Protein AF-0000000073374369 (afdb_homodimer)

Solvent-accessible surface area (backbone atoms only — not comparable to full-atom values): 27987 Å² total; per-residue (Å²): 135,87,81,79,78,80,78,76,78,78,76,80,77,76,75,77,72,78,76,70,74,81,65,69,87,68,68,75,88,63,70,84,73,70,82,71,67,78,74,71,69,66,73,79,69,70,61,66,69,61,66,62,65,68,71,75,72,40,75,71,86,63,42,25,29,36,47,78,76,43,34,35,36,34,53,37,86,88,56,31,36,41,36,29,78,56,47,47,58,54,28,52,74,70,69,41,69,63,71,48,60,39,68,49,66,89,47,65,68,62,19,36,52,49,32,66,65,48,50,69,55,23,31,32,34,35,60,66,79,48,34,70,68,21,50,49,95,91,36,71,51,60,72,85,76,49,84,58,71,39,75,43,69,36,47,60,25,54,40,94,88,55,35,34,36,40,32,73,66,92,41,80,54,54,49,44,30,46,62,34,34,74,43,48,63,54,24,32,54,47,39,52,74,72,65,29,45,76,25,76,43,68,90,74,24,82,90,43,58,67,74,82,45,57,70,71,56,50,39,53,46,52,50,48,52,50,51,49,54,53,50,54,70,70,92,135,85,82,69,81,89,76,84,75,79,76,78,82,73,76,76,76,79,71,65,78,75,60,66,83,69,64,78,78,66,70,79,78,72,78,73,69,75,77,70,70,70,71,79,70,71,61,65,66,62,66,64,65,70,73,75,73,39,74,74,87,63,43,25,30,37,48,78,75,44,32,34,36,34,53,37,87,90,56,31,38,40,37,28,79,56,47,47,57,54,29,53,74,70,68,42,67,64,71,47,60,39,68,49,65,89,47,66,67,60,20,36,53,48,32,67,66,49,50,68,55,23,30,33,34,35,60,65,78,50,34,71,68,22,50,48,96,90,36,69,50,60,73,85,78,48,84,57,71,38,74,43,70,38,48,60,25,55,40,94,88,56,37,34,37,42,32,72,65,93,40,79,51,53,51,45,30,46,62,33,33,74,44,50,62,53,25,31,53,48,38,52,73,72,65,29,45,77,23,75,43,68,90,73,23,83,90,44,57,68,75,81,47,54,69,72,56,49,37,53,47,52,52,48,54,49,50,51,52,52,48,54,69,70,94

Nearest PDB structures (foldseek):
  7x8c-assembly1_C  TM=4.478E-01  e=4.144E+00  Methanolobus vulcani
  1qql-assembly1_A  TM=2.139E-01  e=1.314E+00  Rattus norvegicus
  8wld-assembly1_D  TM=2.236E-01  e=4.967E+00  Paenibacillus sp. 453mf
  8wof-assembly1_B  TM=2.236E-01  e=6.326E+00  Paenibacillus sp. 453mf
  8wld-assembly1_O  TM=2.184E-01  e=6.326E+00  Paenibacillus sp. 453mf

Structure (mmCIF, N/CA/C/O backbone):
data_AF-0000000073374369-model_v1
#
loop_
_entity.id
_entity.type
_entity.pdbx_description
1 polymer 'Uncharacterized protein'
#
loop_
_atom_site.group_PDB
_atom_site.id
_atom_site.type_symbol
_atom_site.label_atom_id
_atom_site.label_alt_id
_atom_site.label_comp_id
_atom_site.label_asym_id
_atom_site.label_entity_id
_atom_site.label_seq_id
_atom_site.pdbx_PDB_ins_code
_atom_site.Cartn_x
_atom_site.Cartn_y
_atom_site.Cartn_z
_atom_site.occupancy
_atom_site.B_iso_or_equiv
_atom_site.auth_seq_id
_atom_site.auth_comp_id
_atom_site.auth_asym_id
_atom_site.auth_atom_id
_atom_site.pdbx_PDB_model_num
ATOM 1 N N . MET A 1 1 ? -23.516 -14.25 118.375 1 31.17 1 MET A N 1
ATOM 2 C CA . MET A 1 1 ? -22.828 -14.359 117.125 1 31.17 1 MET A CA 1
ATOM 3 C C . MET A 1 1 ? -23.531 -13.508 116.062 1 31.17 1 MET A C 1
ATOM 5 O O . MET A 1 1 ? -24.766 -13.492 115.938 1 31.17 1 MET A O 1
ATOM 9 N N . PRO A 1 2 ? -22.969 -12.32 115.562 1 34.31 2 PRO A N 1
ATOM 10 C CA . PRO A 1 2 ? -23.453 -11.086 114.938 1 34.31 2 PRO A CA 1
ATOM 11 C C . PRO A 1 2 ? -24.156 -11.32 113.625 1 34.31 2 PRO A C 1
ATOM 13 O O . PRO A 1 2 ? -23.875 -12.305 112.938 1 34.31 2 PRO A O 1
ATOM 16 N N . TRP A 1 3 ? -25.469 -10.945 113.438 1 31.05 3 TRP A N 1
ATOM 17 C CA . TRP A 1 3 ? -26.609 -10.93 112.562 1 31.05 3 TRP A CA 1
ATOM 18 C C . TRP A 1 3 ? -26.234 -10.25 111.25 1 31.05 3 TRP A C 1
ATOM 20 O O . TRP A 1 3 ? -25.859 -9.07 111.188 1 31.05 3 TRP A O 1
ATOM 30 N N . ILE A 1 4 ? -25.516 -10.883 110.312 1 33.31 4 ILE A N 1
ATOM 31 C CA . ILE A 1 4 ? -24.844 -10.508 109.062 1 33.31 4 ILE A CA 1
ATOM 32 C C . ILE A 1 4 ? -25.875 -9.977 108.062 1 33.31 4 ILE A C 1
ATOM 34 O O . ILE A 1 4 ? -26.781 -10.703 107.688 1 33.31 4 ILE A O 1
ATOM 38 N N . SER A 1 5 ? -26.375 -8.75 108.375 1 27.94 5 SER A N 1
ATOM 39 C CA . SER A 1 5 ? -27.422 -8.016 107.688 1 27.94 5 SER A CA 1
ATOM 40 C C . SER A 1 5 ? -27.172 -7.988 106.188 1 27.94 5 SER A C 1
ATOM 42 O O . SER A 1 5 ? -26.047 -7.742 105.75 1 27.94 5 SER A O 1
ATOM 44 N N . LEU A 1 6 ? -28.031 -8.703 105.375 1 28.11 6 LEU A N 1
ATOM 45 C CA . LEU A 1 6 ? -28.281 -9.172 104 1 28.11 6 LEU A CA 1
ATOM 46 C C . LEU A 1 6 ? -28.438 -8 103.062 1 28.11 6 LEU A C 1
ATOM 48 O O . LEU A 1 6 ? -29.391 -7.23 103.125 1 28.11 6 LEU A O 1
ATOM 52 N N . VAL A 1 7 ? -27.344 -7.207 102.75 1 29.45 7 VAL A N 1
ATOM 53 C CA . VAL A 1 7 ? -27.266 -5.953 102 1 29.45 7 VAL A CA 1
ATOM 54 C C . VAL A 1 7 ? -27.734 -6.18 100.562 1 29.45 7 VAL A C 1
ATOM 56 O O . VAL A 1 7 ? -27.031 -6.82 99.75 1 29.45 7 VAL A O 1
ATOM 59 N N . HIS A 1 8 ? -29 -6.715 100.312 1 29.59 8 HIS A N 1
ATOM 60 C CA . HIS A 1 8 ? -29.484 -7.199 99.062 1 29.59 8 HIS A CA 1
ATOM 61 C C . HIS A 1 8 ? -29.484 -6.086 98 1 29.59 8 HIS A C 1
ATOM 63 O O . HIS A 1 8 ? -30.188 -5.082 98.188 1 29.59 8 HIS A O 1
ATOM 69 N N . THR A 1 9 ? -28.297 -5.73 97.438 1 27.09 9 THR A N 1
ATOM 70 C CA . THR A 1 9 ? -27.984 -4.652 96.5 1 27.09 9 THR A CA 1
ATOM 71 C C . THR A 1 9 ? -28.875 -4.727 95.25 1 27.09 9 THR A C 1
ATOM 73 O O . THR A 1 9 ? -28.953 -5.773 94.625 1 27.09 9 THR A O 1
ATOM 76 N N . PHE A 1 10 ? -30.016 -4.023 95.125 1 29.31 10 PHE A N 1
ATOM 77 C CA . PHE A 1 10 ? -31.156 -3.82 94.25 1 29.31 10 PHE A CA 1
ATOM 78 C C . PHE A 1 10 ? -30.703 -3.332 92.875 1 29.31 10 PHE A C 1
ATOM 80 O O . PHE A 1 10 ? -30.422 -2.145 92.688 1 29.31 10 PHE A O 1
ATOM 87 N N . THR A 1 11 ? -29.656 -4.02 92.188 1 26.36 11 THR A N 1
ATOM 88 C CA . THR A 1 11 ? -29.062 -3.459 91 1 26.36 11 THR A CA 1
ATOM 89 C C . THR A 1 11 ? -30.109 -3.277 89.938 1 26.36 11 THR A C 1
ATOM 91 O O . THR A 1 11 ? -30.844 -4.215 89.562 1 26.36 11 THR A O 1
ATOM 94 N N . LYS A 1 12 ? -30.594 -2.033 89.688 1 26.73 12 LYS A N 1
ATOM 95 C CA . LYS A 1 12 ? -31.594 -1.376 88.812 1 26.73 12 LYS A CA 1
ATOM 96 C C . LYS A 1 12 ? -31.391 -1.744 87.375 1 26.73 12 LYS A C 1
ATOM 98 O O . LYS A 1 12 ? -30.328 -1.501 86.812 1 26.73 12 LYS A O 1
ATOM 103 N N . THR A 1 13 ? -31.953 -2.904 86.75 1 25.53 13 THR A N 1
ATOM 104 C CA . THR A 1 13 ? -31.953 -3.633 85.5 1 25.53 13 THR A CA 1
ATOM 105 C C . THR A 1 13 ? -32.5 -2.758 84.375 1 25.53 13 THR A C 1
ATOM 107 O O . THR A 1 13 ? -32.719 -3.238 83.25 1 25.53 13 THR A O 1
ATOM 110 N N . ILE A 1 14 ? -32.406 -1.354 84.375 1 29.12 14 ILE A N 1
ATOM 111 C CA . ILE A 1 14 ? -33.344 -0.614 83.562 1 29.12 14 ILE A CA 1
ATOM 112 C C . ILE A 1 14 ? -33.062 -0.844 82.125 1 29.12 14 ILE A C 1
ATOM 114 O O . ILE A 1 14 ? -33.812 -0.416 81.25 1 29.12 14 ILE A O 1
ATOM 118 N N . PHE A 1 15 ? -32 -1.646 81.688 1 27.19 15 PHE A N 1
ATOM 119 C CA . PHE A 1 15 ? -31.391 -1.129 80.438 1 27.19 15 PHE A CA 1
ATOM 120 C C . PHE A 1 15 ? -32.344 -1.266 79.25 1 27.19 15 PHE A C 1
ATOM 122 O O . PHE A 1 15 ? -32.188 -0.561 78.25 1 27.19 15 PHE A O 1
ATOM 129 N N . VAL A 1 16 ? -33.188 -2.357 79.062 1 27.95 16 VAL A N 1
ATOM 130 C CA . VAL A 1 16 ? -33.156 -3.062 77.812 1 27.95 16 VAL A CA 1
ATOM 131 C C . VAL A 1 16 ? -34.062 -2.359 76.812 1 27.95 16 VAL A C 1
ATOM 133 O O . VAL A 1 16 ? -34.125 -2.734 75.625 1 27.95 16 VAL A O 1
ATOM 136 N N . THR A 1 17 ? -34.906 -1.336 77.125 1 25.47 17 THR A N 1
ATOM 137 C CA . THR A 1 17 ? -36.25 -1.296 76.5 1 25.47 17 THR A CA 1
ATOM 138 C C . THR A 1 17 ? -36.125 -0.894 75.062 1 25.47 17 THR A C 1
ATOM 140 O O . THR A 1 17 ? -37.094 -1.016 74.312 1 25.47 17 THR A O 1
ATOM 143 N N . SER A 1 18 ? -35.031 -0.215 74.625 1 27.17 18 SER A N 1
ATOM 144 C CA . SER A 1 18 ? -35.375 0.831 73.688 1 27.17 18 SER A CA 1
ATOM 145 C C . SER A 1 18 ? -35.719 0.24 72.312 1 27.17 18 SER A C 1
ATOM 147 O O . SER A 1 18 ? -35.875 0.972 71.312 1 27.17 18 SER A O 1
ATOM 149 N N . SER A 1 19 ? -35.5 -1.051 71.938 1 28.34 19 SER A N 1
ATOM 150 C CA . SER A 1 19 ? -35.25 -1.366 70.562 1 28.34 19 SER A CA 1
ATOM 151 C C . SER A 1 19 ? -36.5 -1.335 69.688 1 28.34 19 SER A C 1
ATOM 153 O O . SER A 1 19 ? -36.469 -1.666 68.5 1 28.34 19 SER A O 1
ATOM 155 N N . ILE A 1 20 ? -37.75 -1.362 70.25 1 30.56 20 ILE A N 1
ATOM 156 C CA . ILE A 1 20 ? -38.875 -2.014 69.562 1 30.56 20 ILE A CA 1
ATOM 157 C C . ILE A 1 20 ? -39.375 -1.139 68.438 1 30.56 20 ILE A C 1
ATOM 159 O O . ILE A 1 20 ? -40.156 -1.596 67.562 1 30.56 20 ILE A O 1
ATOM 163 N N . SER A 1 21 ? -39.188 0.151 68.5 1 25.58 21 SER A N 1
ATOM 164 C CA . SER A 1 21 ? -40.188 1.013 67.875 1 25.58 21 SER A CA 1
ATOM 165 C C . SER A 1 21 ? -40.188 0.893 66.375 1 25.58 21 SER A C 1
ATOM 167 O O . SER A 1 21 ? -40.906 1.625 65.688 1 25.58 21 SER A O 1
ATOM 169 N N . LEU A 1 22 ? -39.188 0.397 65.688 1 28.02 22 LEU A N 1
ATOM 170 C CA . LEU A 1 22 ? -39.031 0.746 64.312 1 28.02 22 LEU A CA 1
ATOM 171 C C . LEU A 1 22 ? -40.094 0.061 63.438 1 28.02 22 LEU A C 1
ATOM 173 O O . LEU A 1 22 ? -40.156 0.284 62.25 1 28.02 22 LEU A O 1
ATOM 177 N N . LEU A 1 23 ? -41 -0.787 64 1 25.88 23 LEU A N 1
ATOM 178 C CA . LEU A 1 23 ? -41.781 -1.731 63.25 1 25.88 23 LEU A CA 1
ATOM 179 C C . LEU A 1 23 ? -42.875 -1.011 62.469 1 25.88 23 LEU A C 1
ATOM 181 O O . LEU A 1 23 ? -43.25 -1.435 61.375 1 25.88 23 LEU A O 1
ATOM 185 N N . ALA A 1 24 ? -43.562 -0.052 63.094 1 25.53 24 ALA A N 1
ATOM 186 C CA . ALA A 1 24 ? -44.938 0.181 62.781 1 25.53 24 ALA A CA 1
ATOM 187 C C . ALA A 1 24 ? -45.094 0.733 61.344 1 25.53 24 ALA A C 1
ATOM 189 O O . ALA A 1 24 ? -46.125 0.587 60.719 1 25.53 24 ALA A O 1
ATOM 190 N N . LEU A 1 25 ? -44.281 1.627 60.938 1 26.88 25 LEU A N 1
ATOM 191 C CA . LEU A 1 25 ? -44.688 2.48 59.844 1 26.88 25 LEU A CA 1
ATOM 192 C C . LEU A 1 25 ? -44.906 1.667 58.562 1 26.88 25 LEU A C 1
ATOM 194 O O . LEU A 1 25 ? -44.906 2.221 57.469 1 26.88 25 LEU A O 1
ATOM 198 N N . ILE A 1 26 ? -45 0.366 58.594 1 29.7 26 ILE A N 1
ATOM 199 C CA . ILE A 1 26 ? -45.094 -0.564 57.469 1 29.7 26 ILE A CA 1
ATOM 200 C C . ILE A 1 26 ? -46.438 -0.397 56.781 1 29.7 26 ILE A C 1
ATOM 202 O O . ILE A 1 26 ? -46.5 -0.444 55.531 1 29.7 26 ILE A O 1
ATOM 206 N N . LEU A 1 27 ? -47.562 -0.25 57.438 1 28.44 27 LEU A N 1
ATOM 207 C CA . LEU A 1 27 ? -48.812 -0.859 56.969 1 28.44 27 LEU A CA 1
ATOM 208 C C . LEU A 1 27 ? -49.469 -0.012 55.875 1 28.44 27 LEU A C 1
ATOM 210 O O . LEU A 1 27 ? -50.219 -0.528 55.062 1 28.44 27 LEU A O 1
ATOM 214 N N . TYR A 1 28 ? -49.562 1.28 56.062 1 26.98 28 TYR A N 1
ATOM 215 C CA . TYR A 1 28 ? -50.75 1.936 55.531 1 26.98 28 TYR A CA 1
ATOM 216 C C . TYR A 1 28 ? -50.75 1.883 54 1 26.98 28 TYR A C 1
ATOM 218 O O . TYR A 1 28 ? -51.781 2.145 53.375 1 26.98 28 TYR A O 1
ATOM 226 N N . GLN A 1 29 ? -49.719 2.08 53.281 1 27.67 29 GLN A N 1
ATOM 227 C CA . GLN A 1 29 ? -49.844 2.621 51.938 1 27.67 29 GLN A CA 1
ATOM 228 C C . GLN A 1 29 ? -50.5 1.605 50.969 1 27.67 29 GLN A C 1
ATOM 230 O O . GLN A 1 29 ? -49.906 1.241 49.969 1 27.67 29 GLN A O 1
ATOM 235 N N . THR A 1 30 ? -51.375 0.688 51.406 1 27.66 30 THR A N 1
ATOM 236 C CA . THR A 1 30 ? -51.781 -0.48 50.625 1 27.66 30 THR A CA 1
ATOM 237 C C . THR A 1 30 ? -52.781 -0.083 49.531 1 27.66 30 THR A C 1
ATOM 239 O O . THR A 1 30 ? -52.875 -0.753 48.5 1 27.66 30 THR A O 1
ATOM 242 N N . LEU A 1 31 ? -53.75 0.803 49.781 1 25.77 31 LEU A N 1
ATOM 243 C CA . LEU A 1 31 ? -55.062 0.474 49.188 1 25.77 31 LEU A CA 1
ATOM 244 C C . LEU A 1 31 ? -55.031 0.747 47.688 1 25.77 31 LEU A C 1
ATOM 246 O O . LEU A 1 31 ? -55.875 0.234 46.938 1 25.77 31 LEU A O 1
ATOM 250 N N . TYR A 1 32 ? -54.562 1.898 47.312 1 28.84 32 TYR A N 1
ATOM 251 C CA . TYR A 1 32 ? -55.188 2.375 46.062 1 28.84 32 TYR A CA 1
ATOM 252 C C . TYR A 1 32 ? -54.875 1.43 44.906 1 28.84 32 TYR A C 1
ATOM 254 O O . TYR A 1 32 ? -53.719 1.069 44.688 1 28.84 32 TYR A O 1
ATOM 262 N N . GLY A 1 33 ? -55.906 0.697 44.344 1 25.86 33 GLY A N 1
ATOM 263 C CA . GLY A 1 33 ? -56.094 -0.495 43.531 1 25.86 33 GLY A CA 1
ATOM 264 C C . GLY A 1 33 ? -55.5 -0.348 42.125 1 25.86 33 GLY A C 1
ATOM 265 O O . GLY A 1 33 ? -56.062 -0.892 41.156 1 25.86 33 GLY A O 1
ATOM 266 N N . HIS A 1 34 ? -54.562 0.511 41.906 1 29.08 34 HIS A N 1
ATOM 267 C CA . HIS A 1 34 ? -54.375 0.814 40.469 1 29.08 34 HIS A CA 1
ATOM 268 C C . HIS A 1 34 ? -54.219 -0.461 39.656 1 29.08 34 HIS A C 1
ATOM 270 O O . HIS A 1 34 ? -53.656 -1.443 40.125 1 29.08 34 HIS A O 1
ATOM 276 N N . HIS A 1 35 ? -55.188 -0.622 38.688 1 30.08 35 HIS A N 1
ATOM 277 C CA . HIS A 1 35 ? -55.312 -1.738 37.75 1 30.08 35 HIS A CA 1
ATOM 278 C C . HIS A 1 35 ? -53.938 -2.137 37.188 1 30.08 35 HIS A C 1
ATOM 280 O O . HIS A 1 35 ? -53.219 -1.303 36.625 1 30.08 35 HIS A O 1
ATOM 286 N N . ILE A 1 36 ? -53.219 -2.996 37.906 1 27.41 36 ILE A N 1
ATOM 287 C CA . ILE A 1 36 ? -51.906 -3.582 37.594 1 27.41 36 ILE A CA 1
ATOM 288 C C . ILE A 1 36 ? -52 -4.281 36.25 1 27.41 36 ILE A C 1
ATOM 290 O O . ILE A 1 36 ? -52.781 -5.227 36.062 1 27.41 36 ILE A O 1
ATOM 294 N N . TYR A 1 37 ? -52.062 -3.406 35.156 1 28.72 37 TYR A N 1
ATOM 295 C CA . TYR A 1 37 ? -52.125 -4.102 33.875 1 28.72 37 TYR A CA 1
ATOM 296 C C . TYR A 1 37 ? -51.25 -5.348 33.906 1 28.72 37 TYR A C 1
ATOM 298 O O . TYR A 1 37 ? -50.25 -5.406 34.625 1 28.72 37 TYR A O 1
ATOM 306 N N . PRO A 1 38 ? -51.844 -6.477 33.531 1 28.58 38 PRO A N 1
ATOM 307 C CA . PRO A 1 38 ? -51.156 -7.75 33.656 1 28.58 38 PRO A CA 1
ATOM 308 C C . PRO A 1 38 ? -49.719 -7.684 33.094 1 28.58 38 PRO A C 1
ATOM 310 O O . PRO A 1 38 ? -49.469 -6.945 32.125 1 28.58 38 PRO A O 1
ATOM 313 N N . THR A 1 39 ? -48.75 -7.723 34.031 1 28.22 39 THR A N 1
ATOM 314 C CA . THR A 1 39 ? -47.344 -7.867 33.656 1 28.22 39 THR A CA 1
ATOM 315 C C . THR A 1 39 ? -47.156 -8.984 32.625 1 28.22 39 THR A C 1
ATOM 317 O O . THR A 1 39 ? -47.438 -10.148 32.906 1 28.22 39 THR A O 1
ATOM 320 N N . LYS A 1 40 ? -47.5 -8.664 31.359 1 30.56 40 LYS A N 1
ATOM 321 C CA . LYS A 1 40 ? -47.219 -9.719 30.391 1 30.56 40 LYS A CA 1
ATOM 322 C C . LYS A 1 40 ? -45.906 -10.414 30.719 1 30.56 40 LYS A C 1
ATOM 324 O O . LYS A 1 40 ? -44.906 -9.75 31.047 1 30.56 40 LYS A O 1
ATOM 329 N N . HIS A 1 41 ? -45.969 -11.586 31.344 1 29.31 41 HIS A N 1
ATOM 330 C CA . HIS A 1 41 ? -44.812 -12.43 31.625 1 29.31 41 HIS A CA 1
ATOM 331 C C . HIS A 1 41 ? -43.844 -12.43 30.438 1 29.31 41 HIS A C 1
ATOM 333 O O . HIS A 1 41 ? -44.25 -12.656 29.297 1 29.31 41 HIS A O 1
ATOM 339 N N . PRO A 1 42 ? -42.906 -11.5 30.453 1 30.33 42 PRO A N 1
ATOM 340 C CA . PRO A 1 42 ? -42.094 -11.625 29.25 1 30.33 42 PRO A CA 1
ATOM 341 C C . PRO A 1 42 ? -41.719 -13.078 28.938 1 30.33 42 PRO A C 1
ATOM 343 O O . PRO A 1 42 ? -41.656 -13.914 29.844 1 30.33 42 PRO A O 1
ATOM 346 N N . PRO A 1 43 ? -42.188 -13.609 27.75 1 31.52 43 PRO A N 1
ATOM 347 C CA . PRO A 1 43 ? -41.719 -14.977 27.484 1 31.52 43 PRO A CA 1
ATOM 348 C C . PRO A 1 43 ? -40.312 -15.234 28 1 31.52 43 PRO A C 1
ATOM 350 O O . PRO A 1 43 ? -39.531 -14.289 28.172 1 31.52 43 PRO A O 1
ATOM 353 N N . SER A 1 44 ? -40.219 -16.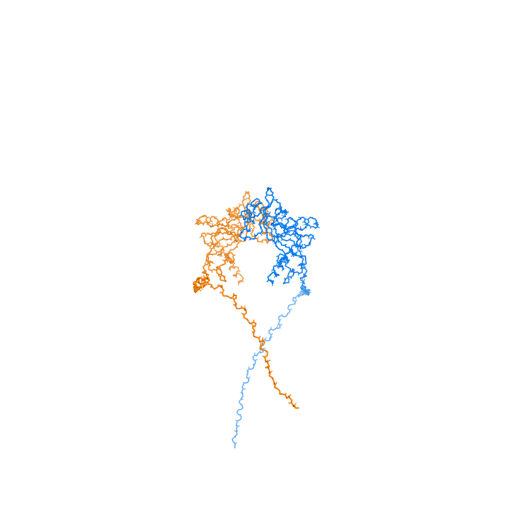172 28.953 1 30.31 44 SER A N 1
ATOM 354 C CA . SER A 1 44 ? -38.938 -16.766 29.25 1 30.31 44 SER A CA 1
ATOM 355 C C . SER A 1 44 ? -38.062 -16.844 28 1 30.31 44 SER A C 1
ATOM 357 O O . SER A 1 44 ? -38.344 -17.625 27.094 1 30.31 44 SER A O 1
ATOM 359 N N . PHE A 1 45 ? -37.719 -15.695 27.484 1 29 45 PHE A N 1
ATOM 360 C CA . PHE A 1 45 ? -36.688 -15.844 26.453 1 29 45 PHE A CA 1
ATOM 361 C C . PHE A 1 45 ? -35.562 -16.75 26.938 1 29 45 PHE A C 1
ATOM 363 O O . PHE A 1 45 ? -34.781 -16.375 27.781 1 29 45 PHE A O 1
ATOM 370 N N . ASN A 1 46 ? -35.938 -17.984 27.359 1 30.25 46 ASN A N 1
ATOM 371 C CA . ASN A 1 46 ? -34.844 -18.922 27.188 1 30.25 46 ASN A CA 1
ATOM 372 C C . ASN A 1 46 ? -34.031 -18.609 25.922 1 30.25 46 ASN A C 1
ATOM 374 O O . ASN A 1 46 ? -34.344 -19.109 24.844 1 30.25 46 ASN A O 1
ATOM 378 N N . GLU A 1 47 ? -33.875 -17.359 25.719 1 31.53 47 GLU A N 1
ATOM 379 C CA . GLU A 1 47 ? -32.781 -17.281 24.734 1 31.53 47 GLU A CA 1
ATOM 380 C C . GLU A 1 47 ? -31.625 -18.188 25.125 1 31.53 47 GLU A C 1
ATOM 382 O O . GLU A 1 47 ? -30.859 -17.891 26.047 1 31.53 47 GLU A O 1
ATOM 387 N N . VAL A 1 48 ? -31.844 -19.547 25.125 1 32.75 48 VAL A N 1
ATOM 388 C CA . VAL A 1 48 ? -30.625 -20.312 24.875 1 32.75 48 VAL A CA 1
ATOM 389 C C . VAL A 1 48 ? -29.625 -19.453 24.094 1 32.75 48 VAL A C 1
ATOM 391 O O . VAL A 1 48 ? -29.906 -19.078 22.953 1 32.75 48 VAL A O 1
ATOM 394 N N . THR A 1 49 ? -29.078 -18.5 24.719 1 33.88 49 THR A N 1
ATOM 395 C CA . THR A 1 49 ? -27.797 -18.156 24.094 1 33.88 49 THR A CA 1
ATOM 396 C C . THR A 1 49 ? -27.188 -19.375 23.406 1 33.88 49 THR A C 1
ATOM 398 O O . THR A 1 49 ? -26.672 -20.281 24.062 1 33.88 49 THR A O 1
ATOM 401 N N . SER A 1 50 ? -27.938 -19.984 22.562 1 32.38 50 SER A N 1
ATOM 402 C CA . SER A 1 50 ? -27.094 -20.812 21.703 1 32.38 50 SER A CA 1
ATOM 403 C C . SER A 1 50 ? -25.688 -20.234 21.578 1 32.38 50 SER A C 1
ATOM 405 O O . SER A 1 50 ? -25.516 -19.125 21.062 1 32.38 50 SER A O 1
ATOM 407 N N . ILE A 1 51 ? -24.938 -20.25 22.641 1 37.56 51 ILE A N 1
ATOM 408 C CA . ILE A 1 51 ? -23.531 -20.188 22.266 1 37.56 51 ILE A CA 1
ATOM 409 C C . ILE A 1 51 ? -23.375 -20.688 20.828 1 37.56 51 ILE A C 1
ATOM 411 O O . ILE A 1 51 ? -23.516 -21.875 20.562 1 37.56 51 ILE A O 1
ATOM 415 N N . GLY A 1 52 ? -24.109 -20.094 19.969 1 36.47 52 GLY A N 1
ATOM 416 C CA . GLY A 1 52 ? -23.719 -20.516 18.641 1 36.47 52 GLY A CA 1
ATOM 417 C C . GLY A 1 52 ? -22.344 -21.172 18.609 1 36.47 52 GLY A C 1
ATOM 418 O O . GLY A 1 52 ? -21.359 -20.578 19.047 1 36.47 52 GLY A O 1
ATOM 419 N N . ILE A 1 53 ? -22.219 -22.328 19.031 1 38.47 53 ILE A N 1
ATOM 420 C CA . ILE A 1 53 ? -21.031 -23.047 18.594 1 38.47 53 ILE A CA 1
ATOM 421 C C . ILE A 1 53 ? -20.453 -22.375 17.344 1 38.47 53 ILE A C 1
ATOM 423 O O . ILE A 1 53 ? -21.109 -22.375 16.297 1 38.47 53 ILE A O 1
ATOM 427 N N . ALA A 1 54 ? -19.938 -21.203 17.422 1 46.09 54 ALA A N 1
ATOM 428 C CA . ALA A 1 54 ? -19.156 -20.781 16.266 1 46.09 54 ALA A CA 1
ATOM 429 C C . ALA A 1 54 ? -18.781 -21.953 15.375 1 46.09 54 ALA A C 1
ATOM 431 O O . ALA A 1 54 ? -18.156 -22.922 15.836 1 46.09 54 ALA A O 1
ATOM 432 N N . ASP A 1 55 ? -19.781 -22.609 14.773 1 51.09 55 ASP A N 1
ATOM 433 C CA . ASP A 1 55 ? -19.484 -23.656 13.805 1 51.09 55 ASP A CA 1
ATOM 434 C C . ASP A 1 55 ? -18.047 -23.547 13.312 1 51.09 55 ASP A C 1
ATOM 436 O O . ASP A 1 55 ? -17.609 -22.484 12.867 1 51.09 55 ASP A O 1
ATOM 440 N N . HIS A 1 56 ? -17.062 -24.203 13.969 1 62.44 56 HIS A N 1
ATOM 441 C CA . HIS A 1 56 ? -15.648 -24.453 13.727 1 62.44 56 HIS A CA 1
ATOM 442 C C . HIS A 1 56 ? -15.367 -24.625 12.242 1 62.44 56 HIS A C 1
ATOM 444 O O . HIS A 1 56 ? -14.234 -24.906 11.844 1 62.44 56 HIS A O 1
ATOM 450 N N . ASN A 1 57 ? -16.406 -24.562 11.445 1 74.56 57 ASN A N 1
ATOM 451 C CA . ASN A 1 57 ? -16.094 -24.859 10.055 1 74.56 57 ASN A CA 1
ATOM 452 C C . ASN A 1 57 ? -15.672 -23.609 9.289 1 74.56 57 ASN A C 1
ATOM 454 O O . ASN A 1 57 ? -16.516 -22.922 8.719 1 74.56 57 ASN A O 1
ATOM 458 N N . CYS A 1 58 ? -14.477 -23.328 9.375 1 85.31 58 CYS A N 1
ATOM 459 C CA . CYS A 1 58 ? -13.93 -22.219 8.609 1 85.31 58 CYS A CA 1
ATOM 460 C C . CYS A 1 58 ? -13.852 -22.578 7.125 1 85.31 58 CYS A C 1
ATOM 462 O O . CYS A 1 58 ? -13.602 -23.719 6.766 1 85.31 58 CYS A O 1
ATOM 464 N N . SER A 1 59 ? -14.305 -21.656 6.383 1 87.44 59 SER A N 1
ATOM 465 C CA . SER A 1 59 ? -14.266 -21.891 4.941 1 87.44 59 SER A CA 1
ATOM 466 C C . SER A 1 59 ? -13.047 -21.203 4.312 1 87.44 59 SER A C 1
ATOM 468 O O . SER A 1 59 ? -12.656 -20.109 4.73 1 87.44 59 SER A O 1
ATOM 470 N N . LEU A 1 60 ? -12.484 -21.906 3.336 1 92.25 60 LEU A N 1
ATOM 471 C CA . LEU A 1 60 ? -11.414 -21.297 2.545 1 92.25 60 LEU A CA 1
ATOM 472 C C . LEU A 1 60 ? -11.961 -20.203 1.634 1 92.25 60 LEU A C 1
ATOM 474 O O . LEU A 1 60 ? -13.125 -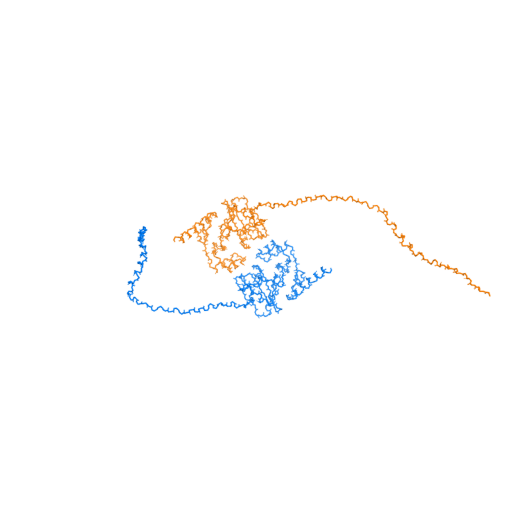20.266 1.219 1 92.25 60 LEU A O 1
ATOM 478 N N . PRO A 1 61 ? -11.156 -19.266 1.349 1 94.12 61 PRO A N 1
ATOM 479 C CA . PRO A 1 61 ? -11.625 -18.203 0.451 1 94.12 61 PRO A CA 1
ATOM 480 C C . PRO A 1 61 ? -11.844 -18.703 -0.978 1 94.12 61 PRO A C 1
ATOM 482 O O . PRO A 1 61 ? -11.211 -19.672 -1.404 1 94.12 61 PRO A O 1
ATOM 485 N N . THR A 1 62 ? -12.703 -18.016 -1.704 1 95.44 62 THR A N 1
ATOM 486 C CA . THR A 1 62 ? -12.984 -18.344 -3.098 1 95.44 62 THR A CA 1
ATOM 487 C C . THR A 1 62 ? -12.898 -17.094 -3.971 1 95.44 62 THR A C 1
ATOM 489 O O . THR A 1 62 ? -13.227 -17.125 -5.156 1 95.44 62 THR A O 1
ATOM 492 N N . ALA A 1 63 ? -12.484 -16 -3.393 1 97.56 63 ALA A N 1
ATOM 493 C CA . ALA A 1 63 ? -12.414 -14.742 -4.125 1 97.56 63 ALA A CA 1
ATOM 494 C C . ALA A 1 63 ? -11.164 -14.68 -5 1 97.56 63 ALA A C 1
ATOM 496 O O . ALA A 1 63 ? -10.094 -15.117 -4.586 1 97.56 63 ALA A O 1
ATOM 497 N N . ARG A 1 64 ? -11.398 -14.172 -6.215 1 98.62 64 ARG A N 1
ATOM 498 C CA . ARG A 1 64 ? -10.25 -13.82 -7.035 1 98.62 64 ARG A CA 1
ATOM 499 C C . ARG A 1 64 ? -9.492 -12.633 -6.441 1 98.62 64 ARG A C 1
ATOM 501 O O . ARG A 1 64 ? -8.258 -12.641 -6.398 1 98.62 64 ARG A O 1
ATOM 508 N N . TYR A 1 65 ? -10.242 -11.688 -6.055 1 98.31 65 TYR A N 1
ATOM 509 C CA . TYR A 1 65 ? -9.688 -10.516 -5.375 1 98.31 65 TYR A CA 1
ATOM 510 C C . TYR A 1 65 ? -10.555 -10.125 -4.184 1 98.31 65 TYR A C 1
ATOM 512 O O . TYR A 1 65 ? -11.781 -10.031 -4.305 1 98.31 65 TYR A O 1
ATOM 520 N N . ASP A 1 66 ? -9.867 -10 -3.076 1 96.69 66 ASP A N 1
ATOM 521 C CA . ASP A 1 66 ? -10.523 -9.523 -1.862 1 96.69 66 ASP A CA 1
ATOM 522 C C . ASP A 1 66 ? -9.984 -8.148 -1.453 1 96.69 66 ASP A C 1
ATOM 524 O O . ASP A 1 66 ? -8.875 -8.047 -0.915 1 96.69 66 ASP A O 1
ATOM 528 N N . ILE A 1 67 ? -10.797 -7.133 -1.625 1 94.5 67 ILE A N 1
ATOM 529 C CA . ILE A 1 67 ? -10.344 -5.758 -1.431 1 94.5 67 ILE A CA 1
ATOM 530 C C . ILE A 1 67 ? -10.094 -5.504 0.053 1 94.5 67 ILE A C 1
ATOM 532 O O . ILE A 1 67 ? -9.312 -4.617 0.413 1 94.5 67 ILE A O 1
ATOM 536 N N . SER A 1 68 ? -10.703 -6.223 0.898 1 91.06 68 SER A N 1
ATOM 537 C CA . SER A 1 68 ? -10.516 -6.031 2.334 1 91.06 68 SER A CA 1
ATOM 538 C C . SER A 1 68 ? -9.117 -6.453 2.773 1 91.06 68 SER A C 1
ATOM 540 O O . SER A 1 68 ? -8.578 -5.918 3.744 1 91.06 68 SER A O 1
ATOM 542 N N . THR A 1 69 ? -8.539 -7.332 2.029 1 90.56 69 THR A N 1
ATOM 543 C CA . THR A 1 69 ? -7.203 -7.812 2.375 1 90.56 69 THR A CA 1
ATOM 544 C C . THR A 1 69 ? -6.168 -7.305 1.376 1 90.56 69 THR A C 1
ATOM 546 O O . THR A 1 69 ? -4.965 -7.371 1.635 1 90.56 69 THR A O 1
ATOM 549 N N . GLY A 1 70 ? -6.641 -6.82 0.241 1 91.88 70 GLY A N 1
ATOM 550 C CA . GLY A 1 70 ? -5.742 -6.395 -0.821 1 91.88 70 GLY A CA 1
ATOM 551 C C . GLY A 1 70 ? -5.055 -7.551 -1.52 1 91.88 70 GLY A C 1
ATOM 552 O O . GLY A 1 70 ? -3.996 -7.375 -2.129 1 91.88 70 GLY A O 1
ATOM 553 N N . ARG A 1 71 ? -5.648 -8.711 -1.429 1 96.69 71 ARG A N 1
ATOM 554 C CA . ARG A 1 71 ? -4.98 -9.891 -1.969 1 96.69 71 ARG A CA 1
ATOM 555 C C . ARG A 1 71 ? -5.789 -10.508 -3.109 1 96.69 71 ARG A C 1
ATOM 557 O O . ARG A 1 71 ? -7.02 -10.539 -3.057 1 96.69 71 ARG A O 1
ATOM 564 N N . ALA A 1 72 ? -5.051 -10.93 -4.082 1 98.62 72 ALA A N 1
ATOM 565 C CA . ALA A 1 72 ? -5.598 -11.75 -5.16 1 98.62 72 ALA A CA 1
ATOM 566 C C . ALA A 1 72 ? -5.25 -13.227 -4.961 1 98.62 72 ALA A C 1
ATOM 568 O O . ALA A 1 72 ? -4.219 -13.547 -4.375 1 98.62 72 ALA A O 1
ATOM 569 N N . ALA A 1 73 ? -6.156 -14.07 -5.449 1 98.69 73 ALA A N 1
ATOM 570 C CA . ALA A 1 73 ? -5.926 -15.508 -5.301 1 98.69 73 ALA A CA 1
ATOM 571 C C . ALA A 1 73 ? -6.375 -16.266 -6.547 1 98.69 73 ALA A C 1
ATOM 573 O O . ALA A 1 73 ? -7.254 -15.805 -7.281 1 98.69 73 ALA A O 1
ATOM 574 N N . CYS A 1 74 ? -5.762 -17.328 -6.805 1 98.56 74 CYS A N 1
ATOM 575 C CA . CYS A 1 74 ? -6.211 -18.281 -7.812 1 98.56 74 CYS A CA 1
ATOM 576 C C . CYS A 1 74 ? -6.195 -19.703 -7.27 1 98.56 74 CYS A C 1
ATOM 578 O O . CYS A 1 74 ? -5.609 -19.969 -6.215 1 98.56 74 CYS A O 1
ATOM 580 N N . TYR A 1 75 ? -6.867 -20.547 -7.91 1 97.88 75 TYR A N 1
ATOM 581 C CA . TYR A 1 75 ? -7.168 -21.891 -7.453 1 97.88 75 TYR A CA 1
ATOM 582 C C . TYR A 1 75 ? -6.84 -22.922 -8.531 1 97.88 75 TYR A C 1
ATOM 584 O O . TYR A 1 75 ? -7.734 -23.391 -9.242 1 97.88 75 TYR A O 1
ATOM 592 N N . PRO A 1 76 ? -5.594 -23.281 -8.516 1 97.31 76 PRO A N 1
ATOM 593 C CA . PRO A 1 76 ? -5.156 -24.188 -9.578 1 97.31 76 PRO A CA 1
ATOM 594 C C . PRO A 1 76 ? -5.777 -25.578 -9.461 1 97.31 76 PRO A C 1
ATOM 596 O O . PRO A 1 76 ? -6.07 -26.031 -8.359 1 97.31 76 PRO A O 1
ATOM 599 N N . SER A 1 77 ? -5.918 -26.156 -10.57 1 96.38 77 SER A N 1
ATOM 600 C CA . SER A 1 77 ? -6.477 -27.516 -10.602 1 96.38 77 SER A CA 1
ATOM 601 C C . SER A 1 77 ? -5.562 -28.5 -9.883 1 96.38 77 SER A C 1
ATOM 603 O O . SER A 1 77 ? -6.008 -29.578 -9.461 1 96.38 77 SER A O 1
ATOM 605 N N . SER A 1 78 ? -4.285 -28.203 -9.781 1 94.94 78 SER A N 1
ATOM 606 C CA . SER A 1 78 ? -3.326 -29.047 -9.094 1 94.94 78 SER A CA 1
ATOM 607 C C . SER A 1 78 ? -3.553 -29.031 -7.586 1 94.94 78 SER A C 1
ATOM 609 O O . SER A 1 78 ? -2.947 -29.812 -6.852 1 94.94 78 SER A O 1
ATOM 611 N N . GLY A 1 79 ? -4.367 -28.141 -7.16 1 94.88 79 GLY A N 1
ATOM 612 C CA . GLY A 1 79 ? -4.742 -28.109 -5.754 1 94.88 79 GLY A CA 1
ATOM 613 C C . GLY A 1 79 ? -4.215 -26.891 -5.02 1 94.88 79 GLY A C 1
ATOM 614 O O . GLY A 1 79 ? -3.275 -26.234 -5.484 1 94.88 79 GLY A O 1
ATOM 615 N N . GLY A 1 80 ? -4.945 -26.547 -3.934 1 96.12 80 GLY A N 1
ATOM 616 C CA . GLY A 1 80 ? -4.512 -25.453 -3.074 1 96.12 80 GLY A CA 1
ATOM 617 C C . GLY A 1 80 ? -4.934 -24.094 -3.584 1 96.12 80 GLY A C 1
ATOM 618 O O . GLY A 1 80 ? -5.781 -23.984 -4.477 1 96.12 80 GLY A O 1
ATOM 619 N N . ILE A 1 81 ? -4.355 -23.062 -2.885 1 97.56 81 ILE A N 1
ATOM 620 C CA . ILE A 1 81 ? -4.664 -21.672 -3.191 1 97.56 81 ILE A CA 1
ATOM 621 C C . ILE A 1 81 ? -3.371 -20.875 -3.312 1 97.56 81 ILE A C 1
ATOM 623 O O . ILE A 1 81 ? -2.512 -20.938 -2.432 1 97.56 81 ILE A O 1
ATOM 627 N N . TRP A 1 82 ? -3.199 -20.281 -4.434 1 98.06 82 TRP A N 1
ATOM 628 C CA . TRP A 1 82 ? -2.109 -19.328 -4.586 1 98.06 82 TRP A CA 1
ATOM 629 C C . TRP A 1 82 ? -2.594 -17.906 -4.328 1 98.06 82 TRP A C 1
ATOM 631 O O . TRP A 1 82 ? -3.58 -17.453 -4.922 1 98.06 82 TRP A O 1
ATOM 641 N N . MET A 1 83 ? -1.874 -17.172 -3.432 1 98.44 83 MET A N 1
ATOM 642 C CA . MET A 1 83 ? -2.303 -15.82 -3.053 1 98.44 83 MET A CA 1
ATOM 643 C C . MET A 1 83 ? -1.151 -14.828 -3.168 1 98.44 83 MET A C 1
ATOM 645 O O . MET A 1 83 ? -0.015 -15.148 -2.811 1 98.44 83 MET A O 1
ATOM 649 N N . ALA A 1 84 ? -1.487 -13.664 -3.662 1 98.12 84 ALA A N 1
ATOM 650 C CA . ALA A 1 84 ? -0.49 -12.602 -3.785 1 98.12 84 ALA A CA 1
ATOM 651 C C . ALA A 1 84 ? -1.076 -11.25 -3.389 1 98.12 84 ALA A C 1
ATOM 653 O O . ALA A 1 84 ? -2.246 -10.969 -3.662 1 98.12 84 ALA A O 1
ATOM 654 N N . GLU A 1 85 ? -0.307 -10.492 -2.648 1 96.19 85 GLU A N 1
ATOM 655 C CA . GLU A 1 85 ? -0.65 -9.094 -2.42 1 96.19 85 GLU A CA 1
ATOM 656 C C . GLU A 1 85 ? -0.196 -8.211 -3.582 1 96.19 85 GLU A C 1
ATOM 658 O O . GLU A 1 85 ? 1.001 -8.109 -3.855 1 96.19 85 GLU A O 1
ATOM 663 N N . LEU A 1 86 ? -1.108 -7.551 -4.223 1 96.62 86 LEU A N 1
ATOM 664 C CA . LEU A 1 86 ? -0.805 -6.844 -5.465 1 96.62 86 LEU A CA 1
ATOM 665 C C . LEU A 1 86 ? -0.995 -5.34 -5.293 1 96.62 86 LEU A C 1
ATOM 667 O O . LEU A 1 86 ? -1.9 -4.902 -4.578 1 96.62 86 LEU A O 1
ATOM 671 N N . SER A 1 87 ? -0.142 -4.621 -5.93 1 95.88 87 SER A N 1
ATOM 672 C CA . SER A 1 87 ? -0.347 -3.18 -6.047 1 95.88 87 SER A CA 1
ATOM 673 C C . SER A 1 87 ? -1.48 -2.859 -7.016 1 95.88 87 SER A C 1
ATOM 675 O O . SER A 1 87 ? -1.932 -3.73 -7.762 1 95.88 87 SER A O 1
ATOM 677 N N . ALA A 1 88 ? -1.899 -1.604 -6.996 1 97.38 88 ALA A N 1
ATOM 678 C CA . ALA A 1 88 ? -2.947 -1.15 -7.906 1 97.38 88 ALA A CA 1
ATOM 679 C C . ALA A 1 88 ? -2.553 -1.388 -9.359 1 97.38 88 ALA A C 1
ATOM 681 O O . ALA A 1 88 ? -3.375 -1.819 -10.172 1 97.38 88 ALA A O 1
ATOM 682 N N . LEU A 1 89 ? -1.369 -1.103 -9.68 1 98.06 89 LEU A N 1
ATOM 683 C CA . LEU A 1 89 ? -0.876 -1.26 -11.039 1 98.06 89 LEU A CA 1
ATOM 684 C C . LEU A 1 89 ? -0.926 -2.723 -11.469 1 98.06 89 LEU A C 1
ATOM 686 O O . LEU A 1 89 ? -1.312 -3.027 -12.602 1 98.06 89 LEU A O 1
ATOM 690 N N . GLU A 1 90 ? -0.514 -3.594 -10.617 1 97.94 90 GLU A N 1
ATOM 691 C CA . GLU A 1 90 ? -0.53 -5.023 -10.914 1 97.94 90 GLU A CA 1
ATOM 692 C C . GLU A 1 90 ? -1.957 -5.535 -11.094 1 97.94 90 GLU A C 1
ATOM 694 O O . GLU A 1 90 ? -2.221 -6.359 -11.969 1 97.94 90 GLU A O 1
ATOM 699 N N . LEU A 1 91 ? -2.826 -5.051 -10.266 1 98.38 91 LEU A N 1
ATOM 700 C CA . LEU A 1 91 ? -4.234 -5.398 -10.422 1 98.38 91 LEU A CA 1
ATOM 701 C C . LEU A 1 91 ? -4.746 -4.984 -11.797 1 98.38 91 LEU A C 1
ATOM 703 O O . LEU A 1 91 ? -5.441 -5.754 -12.461 1 98.38 91 LEU A O 1
ATOM 707 N N . GLN A 1 92 ? -4.414 -3.779 -12.148 1 98 92 GLN A N 1
ATOM 708 C CA . GLN A 1 92 ? -4.82 -3.301 -13.469 1 98 92 GLN A CA 1
ATOM 709 C C . GLN A 1 92 ? -4.254 -4.184 -14.578 1 98 92 GLN A C 1
ATOM 711 O O . GLN A 1 92 ? -4.965 -4.543 -15.516 1 98 92 GLN A O 1
ATOM 716 N N . TYR A 1 93 ? -3.012 -4.504 -14.492 1 97.94 93 TYR A N 1
ATOM 717 C CA . TYR A 1 93 ? -2.355 -5.324 -15.508 1 97.94 93 TYR A CA 1
ATOM 718 C C . TYR A 1 93 ? -3.062 -6.664 -15.664 1 97.94 93 TYR A C 1
ATOM 720 O O . TYR A 1 93 ? -3.207 -7.168 -16.781 1 97.94 93 TYR A O 1
ATOM 728 N N . LEU A 1 94 ? -3.477 -7.234 -14.555 1 98.19 94 LEU A N 1
ATOM 729 C CA . LEU A 1 94 ? -4.117 -8.547 -14.547 1 98.19 94 LEU A CA 1
ATOM 730 C C . LEU A 1 94 ? -5.609 -8.422 -14.836 1 98.19 94 LEU A C 1
ATOM 732 O O . LEU A 1 94 ? -6.352 -9.398 -14.727 1 98.19 94 LEU A O 1
ATOM 736 N N . ASN A 1 95 ? -6.023 -7.25 -15.109 1 97.88 95 ASN A N 1
ATOM 737 C CA . ASN A 1 95 ? -7.418 -6.949 -15.422 1 97.88 95 ASN A CA 1
ATOM 738 C C . ASN A 1 95 ? -8.344 -7.32 -14.273 1 97.88 95 ASN A C 1
ATOM 740 O O . ASN A 1 95 ? -9.422 -7.887 -14.492 1 97.88 95 ASN A O 1
ATOM 744 N N . ILE A 1 96 ? -7.871 -7.121 -13.102 1 98.12 96 ILE A N 1
ATOM 745 C CA . ILE A 1 96 ? -8.68 -7.312 -11.906 1 98.12 96 ILE A CA 1
ATOM 746 C C . ILE A 1 96 ? -9.328 -5.984 -11.508 1 98.12 96 ILE A C 1
ATOM 748 O O . ILE A 1 96 ? -8.68 -4.938 -11.531 1 98.12 96 ILE A O 1
ATOM 752 N N . ASP A 1 97 ? -10.609 -6.043 -11.156 1 96.56 97 ASP A N 1
ATOM 753 C CA . ASP A 1 97 ? -11.273 -4.848 -10.648 1 96.56 97 ASP A CA 1
ATOM 754 C C . ASP A 1 97 ? -10.625 -4.359 -9.359 1 96.56 97 ASP A C 1
ATOM 756 O O . ASP A 1 97 ? -10.719 -5.02 -8.32 1 96.56 97 ASP A O 1
ATOM 760 N N . ARG A 1 98 ? -10.078 -3.211 -9.375 1 95.69 98 ARG A N 1
ATOM 761 C CA . ARG A 1 98 ? -9.281 -2.693 -8.266 1 95.69 98 ARG A CA 1
ATOM 762 C C . ARG A 1 98 ? -10.172 -2.068 -7.199 1 95.69 98 ARG A C 1
ATOM 764 O O . ARG A 1 98 ? -9.703 -1.727 -6.113 1 95.69 98 ARG A O 1
ATOM 771 N N . PHE A 1 99 ? -11.422 -1.937 -7.492 1 95.62 99 PHE A N 1
ATOM 772 C CA . PHE A 1 99 ? -12.266 -1.121 -6.625 1 95.62 99 PHE A CA 1
ATOM 773 C C . PHE A 1 99 ? -13.312 -1.98 -5.918 1 95.62 99 PHE A C 1
ATOM 775 O O . PHE A 1 99 ? -14 -1.509 -5.012 1 95.62 99 PHE A O 1
ATOM 782 N N . ASN A 1 100 ? -13.406 -3.205 -6.367 1 94.81 100 ASN A N 1
ATOM 783 C CA . ASN A 1 100 ? -14.344 -4.141 -5.75 1 94.81 100 ASN A CA 1
ATOM 784 C C . ASN A 1 100 ? -13.75 -5.547 -5.672 1 94.81 100 ASN A C 1
ATOM 786 O O . ASN A 1 100 ? -12.914 -5.922 -6.492 1 94.81 100 ASN A O 1
ATOM 790 N N . SER A 1 101 ? -14.211 -6.215 -4.652 1 96.12 101 SER A N 1
ATOM 791 C CA . SER A 1 101 ? -13.875 -7.637 -4.613 1 96.12 101 SER A CA 1
ATOM 792 C C . SER A 1 101 ? -14.516 -8.391 -5.773 1 96.12 101 SER A C 1
ATOM 794 O O . SER A 1 101 ? -15.539 -7.957 -6.309 1 96.12 101 SER A O 1
ATOM 796 N N . SER A 1 102 ? -13.875 -9.461 -6.164 1 97.81 102 SER A N 1
ATOM 797 C CA . SER A 1 102 ? -14.398 -10.289 -7.246 1 97.81 102 SER A CA 1
ATOM 798 C C . SER A 1 102 ? -14.227 -11.773 -6.941 1 97.81 102 SER A C 1
ATOM 800 O O . SER A 1 102 ? -13.297 -12.156 -6.227 1 97.81 102 SER A O 1
ATOM 802 N N . GLU A 1 103 ? -15.117 -12.594 -7.523 1 97.94 103 GLU A N 1
ATOM 803 C CA . GLU A 1 103 ? -15.094 -14.039 -7.301 1 97.94 103 GLU A CA 1
ATOM 804 C C . GLU A 1 103 ? -14.195 -14.734 -8.32 1 97.94 103 GLU A C 1
ATOM 806 O O . GLU A 1 103 ? -14 -14.234 -9.43 1 97.94 103 GLU A O 1
ATOM 811 N N . ARG A 1 104 ? -13.766 -15.883 -7.945 1 97.81 104 ARG A N 1
ATOM 812 C CA . ARG A 1 104 ? -13 -16.703 -8.875 1 97.81 104 ARG A CA 1
ATOM 813 C C . ARG A 1 104 ? -13.891 -17.219 -10 1 97.81 104 ARG A C 1
ATOM 815 O O . ARG A 1 104 ? -15.117 -17.156 -9.914 1 97.81 104 ARG A O 1
ATOM 822 N N . SER A 1 105 ? -13.164 -17.734 -11.023 1 97.75 105 SER A N 1
ATOM 823 C CA . SER A 1 105 ? -13.898 -18.469 -12.047 1 97.75 105 SER A CA 1
ATOM 824 C C . SER A 1 105 ? -14.141 -19.906 -11.617 1 97.75 105 SER A C 1
ATOM 826 O O . SER A 1 105 ? -13.258 -20.547 -11.039 1 97.75 105 SER A O 1
ATOM 828 N N . TRP A 1 106 ? -15.336 -20.438 -11.977 1 96.75 106 TRP A N 1
ATOM 829 C CA . TRP A 1 106 ? -15.617 -21.844 -11.688 1 96.75 106 TRP A CA 1
ATOM 830 C C . TRP A 1 106 ? -15.297 -22.719 -12.898 1 96.75 106 TRP A C 1
ATOM 832 O O . TRP A 1 106 ? -15.398 -23.953 -12.82 1 96.75 106 TRP A O 1
ATOM 842 N N . ASP A 1 107 ? -14.906 -22.031 -13.969 1 98.06 107 ASP A N 1
ATOM 843 C CA . ASP A 1 107 ? -14.352 -22.766 -15.102 1 98.06 107 ASP A CA 1
ATOM 844 C C . ASP A 1 107 ? -12.883 -23.125 -14.852 1 98.06 107 ASP A C 1
ATOM 846 O O . ASP A 1 107 ? -12.047 -22.234 -14.664 1 98.06 107 ASP A O 1
ATOM 850 N N . ARG A 1 108 ? -12.625 -24.406 -14.906 1 97.19 108 ARG A N 1
ATOM 851 C CA . ARG A 1 108 ? -11.312 -24.922 -14.555 1 97.19 108 ARG A CA 1
ATOM 852 C C . ARG A 1 108 ? -10.227 -24.328 -15.438 1 97.19 108 ARG A C 1
ATOM 854 O O . ARG A 1 108 ? -9.172 -23.922 -14.945 1 97.19 108 ARG A O 1
ATOM 861 N N . ASP A 1 109 ? -10.406 -24.312 -16.703 1 98 109 ASP A N 1
ATOM 862 C CA . ASP A 1 109 ? -9.398 -23.812 -17.641 1 98 109 ASP A CA 1
ATOM 863 C C . ASP A 1 109 ? -9.156 -22.328 -17.453 1 98 109 ASP A C 1
ATOM 865 O O . ASP A 1 109 ? -8.016 -21.859 -17.5 1 98 109 ASP A O 1
ATOM 869 N N . GLU A 1 110 ? -10.258 -21.625 -17.25 1 98.19 110 GLU A N 1
ATOM 870 C CA . GLU A 1 110 ? -10.133 -20.188 -17.016 1 98.19 110 GLU A CA 1
ATOM 871 C C . GLU A 1 110 ? -9.352 -19.906 -15.734 1 98.19 110 GLU A C 1
ATOM 873 O O . GLU A 1 110 ? -8.508 -19.016 -15.703 1 98.19 110 GLU A O 1
ATOM 878 N N . GLU A 1 111 ? -9.68 -20.688 -14.766 1 98.5 111 GLU A N 1
ATOM 879 C CA . GLU A 1 111 ? -9 -20.484 -13.492 1 98.5 111 GLU A CA 1
ATOM 880 C C . GLU A 1 111 ? -7.523 -20.844 -13.586 1 98.5 111 GLU A C 1
ATOM 882 O O . GLU A 1 111 ? -6.664 -20.141 -13.055 1 98.5 111 GLU A O 1
ATOM 887 N N . ASN A 1 112 ? -7.207 -21.922 -14.258 1 98.19 112 ASN A N 1
ATOM 888 C CA . ASN A 1 112 ? -5.812 -22.297 -14.469 1 98.19 112 ASN A CA 1
ATOM 889 C C . ASN A 1 112 ? -5.051 -21.219 -15.234 1 98.19 112 ASN A C 1
ATOM 891 O O . ASN A 1 112 ? -3.906 -20.922 -14.906 1 98.19 112 ASN A O 1
ATOM 895 N N . LEU A 1 113 ? -5.672 -20.703 -16.219 1 98.12 113 LEU A N 1
ATOM 896 C CA . LEU A 1 113 ? -5.043 -19.641 -16.984 1 98.12 113 LEU A CA 1
ATOM 897 C C . LEU A 1 113 ? -4.754 -18.422 -16.109 1 98.12 113 LEU A C 1
ATOM 899 O O . LEU A 1 113 ? -3.684 -17.828 -16.203 1 98.12 113 LEU A O 1
ATOM 903 N N . PHE A 1 114 ? -5.707 -18.094 -15.297 1 98.69 114 PHE A N 1
ATOM 904 C CA . PHE A 1 114 ? -5.496 -16.953 -14.398 1 98.69 114 PHE A CA 1
ATOM 905 C C . PHE A 1 114 ? -4.344 -17.234 -13.445 1 98.69 114 PHE A C 1
ATOM 907 O O . PHE A 1 114 ? -3.559 -16.344 -13.133 1 98.69 114 PHE A O 1
ATOM 914 N N . CYS A 1 115 ? -4.23 -18.422 -12.945 1 98.5 115 CYS A N 1
ATOM 915 C CA . CYS A 1 115 ? -3.131 -18.766 -12.055 1 98.5 115 CYS A CA 1
ATOM 916 C C . CYS A 1 115 ? -1.787 -18.578 -12.75 1 98.5 115 CYS A C 1
ATOM 918 O O . CYS A 1 115 ? -0.834 -18.094 -12.133 1 98.5 115 CYS A O 1
ATOM 920 N N . GLU A 1 116 ? -1.732 -18.938 -13.969 1 97.44 116 GLU A N 1
ATOM 921 C CA . GLU A 1 116 ? -0.51 -18.734 -14.742 1 97.44 116 GLU A CA 1
ATOM 922 C C . GLU A 1 116 ? -0.153 -17.25 -14.844 1 97.44 116 GLU A C 1
ATOM 924 O O . GLU A 1 116 ? 1.025 -16.906 -14.883 1 97.44 116 GLU A O 1
ATOM 929 N N . GLN A 1 117 ? -1.16 -16.453 -14.875 1 97.81 117 GLN A N 1
ATOM 930 C CA . GLN A 1 117 ? -0.946 -15.008 -14.977 1 97.81 117 GLN A CA 1
ATOM 931 C C . GLN A 1 117 ? -0.557 -14.414 -13.625 1 97.81 117 GLN A C 1
ATOM 933 O O . GLN A 1 117 ? 0.197 -13.438 -13.562 1 97.81 117 GLN A O 1
ATOM 938 N N . LEU A 1 118 ? -1.037 -14.953 -12.539 1 98.62 118 LEU A N 1
ATOM 939 C CA . LEU A 1 118 ? -0.852 -14.398 -11.203 1 98.62 118 LEU A CA 1
ATOM 940 C C . LEU A 1 118 ? 0.511 -14.789 -10.641 1 98.62 118 LEU A C 1
ATOM 942 O O . LEU A 1 118 ? 1.179 -13.969 -10 1 98.62 118 LEU A O 1
ATOM 946 N N . ARG A 1 119 ? 0.971 -15.93 -10.883 1 97.81 119 ARG A N 1
ATOM 947 C CA . ARG A 1 119 ? 2.113 -16.531 -10.203 1 97.81 119 ARG A CA 1
ATOM 948 C C . ARG A 1 119 ? 3.393 -15.758 -10.484 1 97.81 119 ARG A C 1
ATOM 950 O O . ARG A 1 119 ? 4.254 -15.641 -9.609 1 97.81 119 ARG A O 1
ATOM 957 N N . PRO A 1 120 ? 3.582 -15.203 -11.688 1 97.31 120 PRO A N 1
ATOM 958 C CA . PRO A 1 120 ? 4.805 -14.43 -11.93 1 97.31 120 PRO A CA 1
ATOM 959 C C . PRO A 1 120 ? 4.977 -13.273 -10.953 1 97.31 120 PRO A C 1
ATOM 961 O O . PRO A 1 120 ? 6.094 -12.805 -10.734 1 97.31 120 PRO A O 1
ATOM 964 N N . PHE A 1 121 ? 3.934 -12.82 -10.344 1 97.25 121 PHE A N 1
ATOM 965 C CA . PHE A 1 121 ? 4.004 -11.68 -9.445 1 97.25 121 PHE A CA 1
ATOM 966 C C . PHE A 1 121 ? 4.379 -12.117 -8.031 1 97.25 121 PHE A C 1
ATOM 968 O O . PHE A 1 121 ? 4.422 -11.305 -7.113 1 97.25 121 PHE A O 1
ATOM 975 N N . GLY A 1 122 ? 4.738 -13.359 -7.895 1 96 122 GLY A N 1
ATOM 976 C CA . GLY A 1 122 ? 5.07 -13.891 -6.582 1 96 122 GLY A CA 1
ATOM 977 C C . GLY A 1 122 ? 3.854 -14.305 -5.777 1 96 122 GLY A C 1
ATOM 978 O O . GLY A 1 122 ? 2.785 -14.547 -6.34 1 96 122 GLY A O 1
ATOM 979 N N . GLY A 1 123 ? 4.113 -14.469 -4.516 1 96.31 123 GLY A N 1
ATOM 980 C CA . GLY A 1 123 ? 3.014 -14.859 -3.648 1 96.31 123 GLY A CA 1
ATOM 981 C C . GLY A 1 123 ? 3.299 -16.125 -2.863 1 96.31 123 GLY A C 1
ATOM 982 O O . GLY A 1 123 ? 4.457 -16.469 -2.631 1 96.31 123 GLY A O 1
ATOM 983 N N . SER A 1 124 ? 2.145 -16.625 -2.379 1 96.94 124 SER A N 1
ATOM 984 C CA . SER A 1 124 ? 2.234 -17.766 -1.481 1 96.94 124 SER A CA 1
ATOM 985 C C . SER A 1 124 ? 1.21 -18.844 -1.847 1 96.94 124 SER A C 1
ATOM 987 O O . SER A 1 124 ? 0.116 -18.516 -2.318 1 96.94 124 SER A O 1
ATOM 989 N N . TRP A 1 125 ? 1.63 -20.094 -1.542 1 97.31 125 TRP A N 1
ATOM 990 C CA . TRP A 1 125 ? 0.75 -21.219 -1.802 1 97.31 125 TRP A CA 1
ATOM 991 C C . TRP A 1 125 ? 0.307 -21.875 -0.498 1 97.31 125 TRP A C 1
ATOM 993 O O . TRP A 1 125 ? 1.124 -22.109 0.395 1 97.31 125 TRP A O 1
ATOM 1003 N N . TYR A 1 126 ? -1.011 -22.094 -0.435 1 95.81 126 TYR A N 1
ATOM 1004 C CA . TYR A 1 126 ? -1.636 -22.734 0.716 1 95.81 126 TYR A CA 1
ATOM 1005 C C . TYR A 1 126 ? -2.324 -24.031 0.31 1 95.81 126 TYR A C 1
ATOM 1007 O O . TYR A 1 126 ? -3.201 -24.031 -0.557 1 95.81 126 TYR A O 1
ATOM 1015 N N . PRO A 1 127 ? -1.925 -25.109 0.916 1 92.56 127 PRO A N 1
ATOM 1016 C CA . PRO A 1 127 ? -2.592 -26.375 0.577 1 92.56 127 PRO A CA 1
ATOM 1017 C C . PRO A 1 127 ? -4.07 -26.375 0.958 1 92.56 127 PRO A C 1
ATOM 1019 O O . PRO A 1 127 ? -4.477 -25.656 1.875 1 92.56 127 PRO A O 1
ATOM 1022 N N . SER A 1 128 ? -4.875 -27.203 0.351 1 82.75 128 SER A N 1
ATOM 1023 C CA . SER A 1 128 ? -6.324 -27.25 0.519 1 82.75 128 SER A CA 1
ATOM 1024 C C . SER A 1 128 ? -6.707 -27.719 1.921 1 82.75 128 SER A C 1
ATOM 1026 O O . SER A 1 128 ? -7.742 -27.312 2.455 1 82.75 128 SER A O 1
ATOM 1028 N N . HIS A 1 129 ? -5.969 -28.516 2.443 1 78.69 129 HIS A N 1
ATOM 1029 C CA . HIS A 1 129 ? -6.352 -29.109 3.713 1 78.69 129 HIS A CA 1
ATOM 1030 C C . HIS A 1 129 ? -6.188 -28.125 4.863 1 78.69 129 HIS A C 1
ATOM 1032 O O . HIS A 1 129 ? -6.488 -28.453 6.016 1 78.69 129 HIS A O 1
ATOM 1038 N N . LEU A 1 130 ? -5.812 -26.875 4.641 1 74.56 130 LEU A N 1
ATOM 1039 C CA . LEU A 1 130 ? -5.559 -25.906 5.695 1 74.56 130 LEU A CA 1
ATOM 1040 C C . LEU A 1 130 ? -6.867 -25.344 6.25 1 74.56 130 LEU A C 1
ATOM 1042 O O . LEU A 1 130 ? -6.859 -24.531 7.168 1 74.56 130 LEU A O 1
ATOM 1046 N N . SER A 1 131 ? -7.965 -25.781 5.84 1 72.06 131 SER A N 1
ATOM 1047 C CA . SER A 1 131 ? -9.234 -25.281 6.355 1 72.06 131 SER A CA 1
ATOM 1048 C C . SER A 1 131 ? -9.352 -25.516 7.859 1 72.06 131 SER A C 1
ATOM 1050 O O . SER A 1 131 ? -9.859 -24.672 8.594 1 72.06 131 SER A O 1
ATOM 1052 N N . ASP A 1 132 ? -8.867 -26.578 8.266 1 72.44 132 ASP A N 1
ATOM 1053 C CA . ASP A 1 132 ? -8.914 -26.922 9.688 1 72.44 132 ASP A CA 1
ATOM 1054 C C . ASP A 1 132 ? -8.047 -25.984 10.516 1 72.44 132 ASP A C 1
ATOM 1056 O O . ASP A 1 132 ? -8.328 -25.75 11.688 1 72.44 132 ASP A O 1
ATOM 1060 N N . GLY A 1 133 ? -7.055 -25.469 9.883 1 77.12 133 GLY A N 1
ATOM 1061 C CA . GLY A 1 133 ? -6.105 -24.609 10.57 1 77.12 133 GLY A CA 1
ATOM 1062 C C . GLY A 1 133 ? -6.586 -23.172 10.695 1 77.12 133 GLY A C 1
ATOM 1063 O O . GLY A 1 133 ? -5.961 -22.375 11.383 1 77.12 133 GLY A O 1
ATOM 1064 N N . LEU A 1 134 ? -7.707 -22.984 10.125 1 84.69 134 LEU A N 1
ATOM 1065 C CA . LEU A 1 134 ? -8.203 -21.609 10.125 1 84.69 134 LEU A CA 1
ATOM 1066 C C . LEU A 1 134 ? -8.867 -21.266 11.453 1 84.69 134 LEU A C 1
ATOM 1068 O O . LEU A 1 134 ? -9.047 -20.094 11.781 1 84.69 134 LEU A O 1
ATOM 1072 N N . TRP A 1 135 ? -9.219 -22.312 12.125 1 81.88 135 TRP A N 1
ATOM 1073 C CA . TRP A 1 135 ? -9.844 -22.078 13.422 1 81.88 135 TRP A CA 1
ATOM 1074 C C . TRP A 1 135 ? -8.789 -21.875 14.508 1 81.88 135 TRP A C 1
ATOM 1076 O O . TRP A 1 135 ? -8.094 -22.812 14.891 1 81.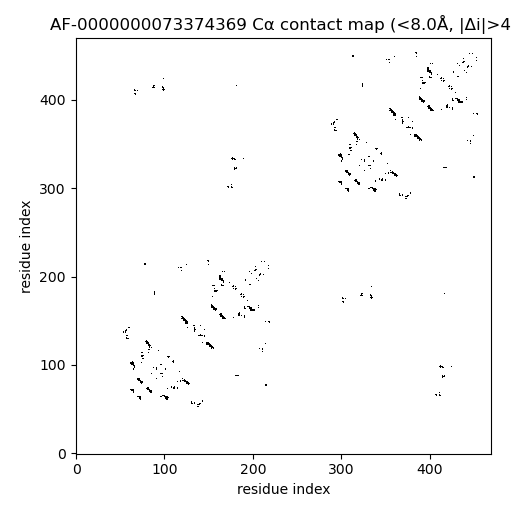88 135 TRP A O 1
ATOM 1086 N N . ILE A 1 136 ? -8.602 -20.609 14.898 1 80.44 136 ILE A N 1
ATOM 1087 C CA . ILE A 1 136 ? -7.59 -20.266 15.883 1 80.44 136 ILE A CA 1
ATOM 1088 C C . ILE A 1 136 ? -8.219 -19.422 17 1 80.44 136 ILE A C 1
ATOM 1090 O O . ILE A 1 136 ? -8.828 -18.391 16.719 1 80.44 136 ILE A O 1
ATOM 1094 N N . ASP A 1 137 ? -8.031 -19.906 18.188 1 81.81 137 ASP A N 1
ATOM 1095 C CA . ASP A 1 137 ? -8.453 -19.172 19.375 1 81.81 137 ASP A CA 1
ATOM 1096 C C . ASP A 1 137 ? -9.93 -18.797 19.297 1 81.81 137 ASP A C 1
ATOM 1098 O O . ASP A 1 137 ? -10.312 -17.656 19.578 1 81.81 137 ASP A O 1
ATOM 1102 N N . GLY A 1 138 ? -10.734 -19.688 18.734 1 79.56 138 GLY A N 1
ATOM 1103 C CA . GLY A 1 138 ? -12.18 -19.531 18.781 1 79.56 138 GLY A CA 1
ATOM 1104 C C . GLY A 1 138 ? -12.734 -18.703 17.641 1 79.56 138 GLY A C 1
ATOM 1105 O O . GLY A 1 138 ? -13.898 -18.297 17.656 1 79.56 138 GLY A O 1
ATOM 1106 N N . ARG A 1 139 ? -11.883 -18.344 16.797 1 85.94 139 ARG A N 1
ATOM 1107 C CA . ARG A 1 139 ? -12.359 -17.609 15.633 1 85.94 139 ARG A CA 1
ATOM 1108 C C . ARG A 1 139 ? -11.68 -18.094 14.359 1 85.94 139 ARG A C 1
ATOM 1110 O O . ARG A 1 139 ? -10.625 -18.734 14.406 1 85.94 139 ARG A O 1
ATOM 1117 N N . CYS A 1 140 ? -12.43 -17.906 13.242 1 87.44 140 CYS A N 1
ATOM 1118 C CA . CYS A 1 140 ? -11.836 -18.219 11.945 1 87.44 140 CYS A CA 1
ATOM 1119 C C . CYS A 1 140 ? -10.805 -17.172 11.555 1 87.44 140 CYS A C 1
ATOM 1121 O O . CYS A 1 140 ? -11.094 -15.969 11.57 1 87.44 140 CYS A O 1
ATOM 1123 N N . SER A 1 141 ? -9.695 -17.625 11.195 1 89.06 141 SER A N 1
ATOM 1124 C CA . SER A 1 141 ? -8.617 -16.734 10.766 1 89.06 141 SER A CA 1
ATOM 1125 C C . SER A 1 141 ? -8.586 -16.594 9.25 1 89.06 141 SER A C 1
ATOM 1127 O O . SER A 1 141 ? -9.117 -17.438 8.531 1 89.06 141 SER A O 1
ATOM 1129 N N . GLU A 1 142 ? -8.008 -15.508 8.844 1 91.12 142 GLU A N 1
ATOM 1130 C CA . GLU A 1 142 ? -7.77 -15.328 7.418 1 91.12 142 GLU A CA 1
ATOM 1131 C C . GLU A 1 142 ? -6.633 -16.219 6.93 1 91.12 142 GLU A C 1
ATOM 1133 O O . GLU A 1 142 ? -5.633 -16.391 7.629 1 91.12 142 GLU A O 1
ATOM 1138 N N . LEU A 1 143 ? -6.797 -16.688 5.77 1 93.06 143 LEU A N 1
ATOM 1139 C CA . LEU A 1 143 ? -5.852 -17.672 5.234 1 93.06 143 LEU A CA 1
ATOM 1140 C C . LEU A 1 143 ? -4.441 -17.094 5.191 1 93.06 143 LEU A C 1
ATOM 1142 O O . LEU A 1 143 ? -3.475 -17.781 5.535 1 93.06 143 LEU A O 1
ATOM 1146 N N . HIS A 1 144 ? -4.336 -15.766 4.82 1 93.62 144 HIS A N 1
ATOM 1147 C CA . HIS A 1 144 ? -3.018 -15.172 4.625 1 93.62 144 HIS A CA 1
ATOM 1148 C C . HIS A 1 144 ? -2.301 -14.977 5.953 1 93.62 144 HIS A C 1
ATOM 1150 O O . HIS A 1 144 ? -1.11 -14.656 5.98 1 93.62 144 HIS A O 1
ATOM 1156 N N . LYS A 1 145 ? -2.951 -15.148 6.996 1 91.62 145 LYS A N 1
ATOM 1157 C CA . LYS A 1 145 ? -2.342 -15.047 8.32 1 91.62 145 LYS A CA 1
ATOM 1158 C C . LYS A 1 145 ? -1.687 -16.359 8.727 1 91.62 145 LYS A C 1
ATOM 1160 O O . LYS A 1 145 ? -0.913 -16.406 9.688 1 91.62 145 LYS A O 1
ATOM 1165 N N . LEU A 1 146 ? -2.035 -17.406 8.016 1 91.19 146 LEU A N 1
ATOM 1166 C CA . LEU A 1 146 ? -1.396 -18.703 8.258 1 91.19 146 LEU A CA 1
ATOM 1167 C C . LEU A 1 146 ? -0.063 -18.781 7.523 1 91.19 146 LEU A C 1
ATOM 1169 O O . LEU A 1 146 ? 0.178 -18.047 6.57 1 91.19 146 LEU A O 1
ATOM 1173 N N . GLU A 1 147 ? 0.793 -19.703 8.016 1 91.94 147 GLU A N 1
ATOM 1174 C CA . GLU A 1 147 ? 2.055 -19.953 7.32 1 91.94 147 GLU A CA 1
ATOM 1175 C C . GLU A 1 147 ? 1.825 -20.688 6 1 91.94 147 GLU A C 1
ATOM 1177 O O . GLU A 1 147 ? 1.214 -21.75 5.969 1 91.94 147 GLU A O 1
ATOM 1182 N N . PRO A 1 148 ? 2.299 -20.125 4.98 1 94.62 148 PRO A N 1
ATOM 1183 C CA . PRO A 1 148 ? 2.152 -20.828 3.705 1 94.62 148 PRO A CA 1
ATOM 1184 C C . PRO A 1 148 ? 3.1 -22.016 3.576 1 94.62 148 PRO A C 1
ATOM 1186 O O . PRO A 1 148 ? 4.105 -22.094 4.285 1 94.62 148 PRO A O 1
ATOM 1189 N N . ALA A 1 149 ? 2.74 -22.922 2.729 1 93.75 149 ALA A N 1
ATOM 1190 C CA . ALA A 1 149 ? 3.607 -24.062 2.443 1 93.75 149 ALA A CA 1
ATOM 1191 C C . ALA A 1 149 ? 4.773 -23.656 1.549 1 93.75 149 ALA A C 1
ATOM 1193 O O . ALA A 1 149 ? 5.84 -24.281 1.588 1 93.75 149 ALA A O 1
ATOM 1194 N N . PHE A 1 150 ? 4.598 -22.719 0.77 1 93.88 150 PHE A N 1
ATOM 1195 C CA . PHE A 1 150 ? 5.598 -22.188 -0.157 1 93.88 150 PHE A CA 1
ATOM 1196 C C . PHE A 1 150 ? 5.383 -20.703 -0.41 1 93.88 150 PHE A C 1
ATOM 1198 O O . PHE A 1 150 ? 4.242 -20.25 -0.509 1 93.88 150 PHE A O 1
ATOM 1205 N N . SER A 1 151 ? 6.469 -19.953 -0.502 1 94.44 151 SER A N 1
ATOM 1206 C CA . SER A 1 151 ? 6.387 -18.531 -0.788 1 94.44 151 SER A CA 1
ATOM 1207 C C . SER A 1 151 ? 7.52 -18.078 -1.703 1 94.44 151 SER A C 1
ATOM 1209 O O . SER A 1 151 ? 8.633 -18.594 -1.621 1 94.44 151 SER A O 1
ATOM 1211 N N . VAL A 1 152 ? 7.172 -17.141 -2.559 1 93.25 152 VAL A N 1
ATOM 1212 C CA . VAL A 1 152 ? 8.156 -16.547 -3.453 1 93.25 152 VAL A CA 1
ATOM 1213 C C . VAL A 1 152 ? 8.008 -15.023 -3.439 1 93.25 152 VAL A C 1
ATOM 1215 O O . VAL A 1 152 ? 6.918 -14.5 -3.652 1 93.25 152 VAL A O 1
ATOM 1218 N N . PHE A 1 153 ? 9.109 -14.383 -3.092 1 93.31 153 PHE A N 1
ATOM 1219 C CA . PHE A 1 153 ? 9.148 -12.945 -3.309 1 93.31 153 PHE A CA 1
ATOM 1220 C C . PHE A 1 153 ? 9.633 -12.617 -4.715 1 93.31 153 PHE A C 1
ATOM 1222 O O . PHE A 1 153 ? 10.664 -13.133 -5.156 1 93.31 153 PHE A O 1
ATOM 1229 N N . ARG A 1 154 ? 8.844 -11.773 -5.293 1 94.31 154 ARG A N 1
ATOM 1230 C CA . ARG A 1 154 ? 9.219 -11.383 -6.652 1 94.31 154 ARG A CA 1
ATOM 1231 C C . ARG A 1 154 ? 8.469 -10.125 -7.086 1 94.31 154 ARG A C 1
ATOM 1233 O O . ARG A 1 154 ? 7.289 -9.961 -6.785 1 94.31 154 ARG A O 1
ATOM 1240 N N . ARG A 1 155 ? 9.25 -9.289 -7.742 1 96.56 155 ARG A N 1
ATOM 1241 C CA . ARG A 1 155 ? 8.648 -8.164 -8.453 1 96.56 155 ARG A CA 1
ATOM 1242 C C . ARG A 1 155 ? 9 -8.203 -9.938 1 96.56 155 ARG A C 1
ATOM 1244 O O . ARG A 1 155 ? 10.164 -8.367 -10.297 1 96.56 155 ARG A O 1
ATOM 1251 N N . ILE A 1 156 ? 7.984 -8.047 -10.711 1 97.38 156 ILE A N 1
ATOM 1252 C CA . ILE A 1 156 ? 8.25 -8.109 -12.148 1 97.38 156 ILE A CA 1
ATOM 1253 C C . ILE A 1 156 ? 7.66 -6.875 -12.828 1 97.38 156 ILE A C 1
ATOM 1255 O O . ILE A 1 156 ? 6.828 -6.172 -12.25 1 97.38 156 ILE A O 1
ATOM 1259 N N . GLY A 1 157 ? 8.117 -6.598 -13.922 1 98.19 157 GLY A N 1
ATOM 1260 C CA . GLY A 1 157 ? 7.598 -5.586 -14.82 1 98.19 157 GLY A CA 1
ATOM 1261 C C . GLY A 1 157 ? 7.617 -6.016 -16.281 1 98.19 157 GLY A C 1
ATOM 1262 O O . GLY A 1 157 ? 8.547 -6.695 -16.719 1 98.19 157 GLY A O 1
ATOM 1263 N N . TYR A 1 158 ? 6.598 -5.645 -17 1 98.06 158 TYR A N 1
ATOM 1264 C CA . TYR A 1 158 ? 6.453 -5.984 -18.422 1 98.06 158 TYR A CA 1
ATOM 1265 C C . TYR A 1 158 ? 6.582 -4.746 -19.297 1 98.06 158 TYR A C 1
ATOM 1267 O O . TYR A 1 158 ? 5.625 -3.98 -19.438 1 98.06 158 TYR A O 1
ATOM 1275 N N . PRO A 1 159 ? 7.715 -4.582 -19.953 1 97.38 159 PRO A N 1
ATOM 1276 C CA . PRO A 1 159 ? 7.875 -3.412 -20.828 1 97.38 159 PRO A CA 1
ATOM 1277 C C . PRO A 1 159 ? 7.055 -3.516 -22.109 1 97.38 159 PRO A C 1
ATOM 1279 O O . PRO A 1 159 ? 6.668 -4.613 -22.516 1 97.38 159 PRO A O 1
ATOM 1282 N N . GLU A 1 160 ? 6.785 -2.373 -22.703 1 94.62 160 GLU A N 1
ATOM 1283 C CA . GLU A 1 160 ? 6.004 -2.318 -23.938 1 94.62 160 GLU A CA 1
ATOM 1284 C C . GLU A 1 160 ? 6.695 -3.086 -25.062 1 94.62 160 GLU A C 1
ATOM 1286 O O . GLU A 1 160 ? 6.035 -3.682 -25.906 1 94.62 160 GLU A O 1
ATOM 1291 N N . GLY A 1 161 ? 7.945 -3.174 -25.094 1 93.5 161 GLY A N 1
ATOM 1292 C CA . GLY A 1 161 ? 8.703 -3.824 -26.156 1 93.5 161 GLY A CA 1
ATOM 1293 C C . GLY A 1 161 ? 8.766 -5.332 -26 1 93.5 161 GLY A C 1
ATOM 1294 O O . GLY A 1 161 ? 9.367 -6.02 -26.828 1 93.5 161 GLY A O 1
ATOM 1295 N N . GLY A 1 162 ? 8.289 -5.848 -25.047 1 95.44 162 GLY A N 1
ATOM 1296 C CA . GLY A 1 162 ? 8.32 -7.281 -24.797 1 95.44 162 GLY A CA 1
ATOM 1297 C C . GLY A 1 162 ? 9.328 -7.68 -23.75 1 95.44 162 GLY A C 1
ATOM 1298 O O . GLY A 1 162 ? 10.164 -6.871 -23.344 1 95.44 162 GLY A O 1
ATOM 1299 N N . GLY A 1 163 ? 9.133 -8.938 -23.297 1 97.31 163 GLY A N 1
ATOM 1300 C CA . GLY A 1 163 ? 10.008 -9.43 -22.25 1 97.31 163 GLY A CA 1
ATOM 1301 C C . GLY A 1 163 ? 9.492 -9.141 -20.859 1 97.31 163 GLY A C 1
ATOM 1302 O O . GLY A 1 163 ? 8.328 -8.766 -20.688 1 97.31 163 GLY A O 1
ATOM 1303 N N . VAL A 1 164 ? 10.422 -9.438 -19.906 1 98 164 VAL A N 1
ATOM 1304 C CA . VAL A 1 164 ? 10.016 -9.258 -18.516 1 98 164 VAL A CA 1
ATOM 1305 C C . VAL A 1 164 ? 11.234 -8.891 -17.672 1 98 164 VAL A C 1
ATOM 1307 O O . VAL A 1 164 ? 12.32 -9.438 -17.859 1 98 164 VAL A O 1
ATOM 1310 N N . TRP A 1 165 ? 11.086 -7.848 -16.859 1 97.81 165 TRP A N 1
ATOM 1311 C CA . TRP A 1 165 ? 12.039 -7.547 -15.797 1 97.81 165 TRP A CA 1
ATOM 1312 C C . TRP A 1 165 ? 11.695 -8.312 -14.523 1 97.81 165 TRP A C 1
ATOM 1314 O O . TRP A 1 165 ? 10.531 -8.352 -14.102 1 97.81 165 TRP A O 1
ATOM 1324 N N . VAL A 1 166 ? 12.703 -8.961 -13.883 1 97.38 166 VAL A N 1
ATOM 1325 C CA . VAL A 1 166 ? 12.438 -9.789 -12.711 1 97.38 166 VAL A CA 1
ATOM 1326 C C . VAL A 1 166 ? 13.398 -9.414 -11.586 1 97.38 166 VAL A C 1
ATOM 1328 O O . VAL A 1 166 ? 14.617 -9.516 -11.742 1 97.38 166 VAL A O 1
ATOM 1331 N N . LEU A 1 167 ? 12.844 -8.898 -10.531 1 95.38 167 LEU A N 1
ATOM 1332 C CA . LEU A 1 167 ? 13.57 -8.734 -9.273 1 95.38 167 LEU A CA 1
ATOM 1333 C C . LEU A 1 167 ? 13.219 -9.852 -8.297 1 95.38 167 LEU A C 1
ATOM 1335 O O . LEU A 1 167 ? 12.086 -9.914 -7.812 1 95.38 167 LEU A O 1
ATOM 1339 N N . ASP A 1 168 ? 14.133 -10.727 -7.965 1 89.94 168 ASP A N 1
ATOM 1340 C CA . ASP A 1 168 ? 13.812 -11.93 -7.211 1 89.94 168 ASP A CA 1
ATOM 1341 C C . ASP A 1 168 ? 14.414 -11.875 -5.809 1 89.94 168 ASP A C 1
ATOM 1343 O O . ASP A 1 168 ? 14.609 -12.914 -5.168 1 89.94 168 ASP A O 1
ATOM 1347 N N . ARG A 1 169 ? 14.742 -10.719 -5.375 1 85.62 169 ARG A N 1
ATOM 1348 C CA . ARG A 1 169 ? 15.234 -10.547 -4.012 1 85.62 169 ARG A CA 1
ATOM 1349 C C . ARG A 1 169 ? 14.539 -9.383 -3.32 1 85.62 169 ARG A C 1
ATOM 1351 O O . ARG A 1 169 ? 14.195 -8.391 -3.961 1 85.62 169 ARG A O 1
ATOM 1358 N N . GLU A 1 170 ? 14.406 -9.703 -2.061 1 78.38 170 GLU A N 1
ATOM 1359 C CA . GLU A 1 170 ? 13.75 -8.656 -1.284 1 78.38 170 GLU A CA 1
ATOM 1360 C C . GLU A 1 170 ? 14.727 -7.547 -0.91 1 78.38 170 GLU A C 1
ATOM 1362 O O . GLU A 1 170 ? 15.836 -7.824 -0.437 1 78.38 170 GLU A O 1
ATOM 1367 N N . LEU A 1 171 ? 14.359 -6.402 -1.295 1 78.19 171 LEU A N 1
ATOM 1368 C CA . LEU A 1 171 ? 15.023 -5.184 -0.857 1 78.19 171 LEU A CA 1
ATOM 1369 C C . LEU A 1 171 ? 14.031 -4.23 -0.192 1 78.19 171 LEU A C 1
ATOM 1371 O O . LEU A 1 171 ? 13.203 -3.621 -0.869 1 78.19 171 LEU A O 1
ATOM 1375 N N . PRO A 1 172 ? 14.055 -4.25 1.118 1 71.69 172 PRO A N 1
ATOM 1376 C CA . PRO A 1 172 ? 12.977 -3.576 1.853 1 71.69 172 PRO A CA 1
ATOM 1377 C C . PRO A 1 172 ? 12.641 -2.201 1.28 1 71.69 172 PRO A C 1
ATOM 1379 O O . PRO A 1 172 ? 11.492 -1.941 0.916 1 71.69 172 PRO A O 1
ATOM 1382 N N . THR A 1 173 ? 13.633 -1.271 1.194 1 74.5 173 THR A N 1
ATOM 1383 C CA . THR A 1 173 ? 13.375 0.075 0.695 1 74.5 173 THR A CA 1
ATOM 1384 C C . THR A 1 173 ? 13.016 0.042 -0.788 1 74.5 173 THR A C 1
ATOM 1386 O O . THR A 1 173 ? 12.133 0.78 -1.235 1 74.5 173 THR A O 1
ATOM 1389 N N . SER A 1 174 ? 13.477 -0.933 -1.393 1 77.38 174 SER A N 1
ATOM 1390 C CA . SER A 1 174 ? 13.344 -0.997 -2.846 1 77.38 174 SER A CA 1
ATOM 1391 C C . SER A 1 174 ? 11.969 -1.519 -3.256 1 77.38 174 SER A C 1
ATOM 1393 O O . SER A 1 174 ? 11.453 -1.149 -4.309 1 77.38 174 SER A O 1
ATOM 1395 N N . ASP A 1 175 ? 11.406 -2.23 -2.314 1 89.94 175 ASP A N 1
ATOM 1396 C CA . ASP A 1 175 ? 10.086 -2.75 -2.652 1 89.94 175 ASP A CA 1
ATOM 1397 C C . ASP A 1 175 ? 9.062 -1.62 -2.762 1 89.94 175 ASP A C 1
ATOM 1399 O O . ASP A 1 175 ? 8.219 -1.626 -3.656 1 89.94 175 ASP A O 1
ATOM 1403 N N . THR A 1 176 ? 9.242 -0.711 -1.893 1 93.25 176 THR A N 1
ATOM 1404 C CA . THR A 1 176 ? 8.336 0.43 -1.898 1 93.25 176 THR A CA 1
ATOM 1405 C C . THR A 1 176 ? 8.461 1.214 -3.201 1 93.25 176 THR A C 1
ATOM 1407 O O . THR A 1 176 ? 7.453 1.656 -3.766 1 93.25 176 THR A O 1
ATOM 1410 N N . ALA A 1 177 ? 9.648 1.322 -3.652 1 95 177 ALA A N 1
ATOM 1411 C CA . ALA A 1 177 ? 9.875 2.037 -4.906 1 95 177 ALA A CA 1
ATOM 1412 C C . ALA A 1 177 ? 9.156 1.352 -6.066 1 95 177 ALA A C 1
ATOM 1414 O O . ALA A 1 177 ? 8.547 2.016 -6.906 1 95 177 ALA A O 1
ATOM 1415 N N . VAL A 1 178 ? 9.234 0.092 -6.086 1 96.31 178 VAL A N 1
ATOM 1416 C CA . VAL A 1 178 ? 8.586 -0.663 -7.156 1 96.31 178 VAL A CA 1
ATOM 1417 C C . VAL A 1 178 ? 7.074 -0.486 -7.074 1 96.31 178 VAL A C 1
ATOM 1419 O O . VAL A 1 178 ? 6.418 -0.248 -8.094 1 96.31 178 VAL A O 1
ATOM 1422 N N . ARG A 1 179 ? 6.539 -0.519 -5.887 1 94.88 179 ARG A N 1
ATOM 1423 C CA . ARG A 1 179 ? 5.098 -0.443 -5.672 1 94.88 179 ARG A CA 1
ATOM 1424 C C . ARG A 1 179 ? 4.578 0.967 -5.93 1 94.88 179 ARG A C 1
ATOM 1426 O O . ARG A 1 179 ? 3.379 1.164 -6.141 1 94.88 179 ARG A O 1
ATOM 1433 N N . ASN A 1 180 ? 5.469 1.923 -5.902 1 96.62 180 ASN A N 1
ATOM 1434 C CA . ASN A 1 180 ? 5.086 3.318 -6.094 1 96.62 180 ASN A CA 1
ATOM 1435 C C . ASN A 1 180 ? 4.949 3.664 -7.574 1 96.62 180 ASN A C 1
ATOM 1437 O O . ASN A 1 180 ? 4.531 4.77 -7.918 1 96.62 180 ASN A O 1
ATOM 1441 N N . ALA A 1 181 ? 5.332 2.73 -8.461 1 97.75 181 ALA A N 1
ATOM 1442 C CA . ALA A 1 181 ? 5.172 3.008 -9.891 1 97.75 181 ALA A CA 1
ATOM 1443 C C . ALA A 1 181 ? 3.697 3.135 -10.258 1 97.75 181 ALA A C 1
ATOM 1445 O O . ALA A 1 181 ? 2.863 2.355 -9.789 1 97.75 181 ALA A O 1
ATOM 1446 N N . LEU A 1 182 ? 3.43 4.078 -11.156 1 98.12 182 LEU A N 1
ATOM 1447 C CA . LEU A 1 182 ? 2.045 4.312 -11.547 1 98.12 182 LEU A CA 1
ATOM 1448 C C . LEU A 1 182 ? 1.788 3.82 -12.969 1 98.12 182 LEU A C 1
ATOM 1450 O O . LEU A 1 182 ? 0.655 3.869 -13.445 1 98.12 182 LEU A O 1
ATOM 1454 N N . SER A 1 183 ? 2.777 3.391 -13.625 1 97.88 183 SER A N 1
ATOM 1455 C CA . SER A 1 183 ? 2.666 2.742 -14.93 1 97.88 183 SER A CA 1
ATOM 1456 C C . SER A 1 183 ? 3.664 1.597 -15.062 1 97.88 183 SER A C 1
ATOM 1458 O O . SER A 1 183 ? 4.648 1.536 -14.32 1 97.88 183 SER A O 1
ATOM 1460 N N . MET A 1 184 ? 3.357 0.76 -16.031 1 97.88 184 MET A N 1
ATOM 1461 C CA . MET A 1 184 ? 4.23 -0.391 -16.234 1 97.88 184 MET A CA 1
ATOM 1462 C C . MET A 1 184 ? 5.594 0.047 -16.75 1 97.88 184 MET A C 1
ATOM 1464 O O . MET A 1 184 ? 6.613 -0.553 -16.422 1 97.88 184 MET A O 1
ATOM 1468 N N . GLU A 1 185 ? 5.59 1.072 -17.547 1 97.88 185 GLU A N 1
ATOM 1469 C CA . GLU A 1 185 ? 6.859 1.597 -18.047 1 97.88 185 GLU A CA 1
ATOM 1470 C C . GLU A 1 185 ? 7.723 2.133 -16.906 1 97.88 185 GLU A C 1
ATOM 1472 O O . GLU A 1 185 ? 8.914 1.829 -16.828 1 97.88 185 GLU A O 1
ATOM 1477 N N . GLU A 1 186 ? 7.109 2.91 -16.062 1 97.75 186 GLU A N 1
ATOM 1478 C CA . GLU A 1 186 ? 7.812 3.428 -14.898 1 97.75 186 GLU A CA 1
ATOM 1479 C C . GLU A 1 186 ? 8.312 2.291 -14.008 1 97.75 186 GLU A C 1
ATOM 1481 O O . GLU A 1 186 ? 9.438 2.34 -13.508 1 97.75 186 GLU A O 1
ATOM 1486 N N . ARG A 1 187 ? 7.504 1.347 -13.82 1 98.06 187 ARG A N 1
ATOM 1487 C CA . ARG A 1 187 ? 7.867 0.185 -13.016 1 98.06 187 ARG A CA 1
ATOM 1488 C C . ARG A 1 187 ? 9.102 -0.51 -13.586 1 98.06 187 ARG A C 1
ATOM 1490 O O . ARG A 1 187 ? 10.008 -0.887 -12.836 1 98.06 187 ARG A O 1
ATOM 1497 N N . CYS A 1 188 ? 9.133 -0.653 -14.867 1 98.25 188 CYS A N 1
ATOM 1498 C CA . CYS A 1 188 ? 10.273 -1.289 -15.523 1 98.25 188 CYS A CA 1
ATOM 1499 C C . CYS A 1 188 ? 11.547 -0.479 -15.305 1 98.25 188 CYS A C 1
ATOM 1501 O O . CYS A 1 188 ? 12.609 -1.045 -15.062 1 98.25 188 CYS A O 1
ATOM 1503 N N . ILE A 1 189 ? 11.391 0.806 -15.406 1 97.69 189 ILE A N 1
ATOM 1504 C CA . ILE A 1 189 ? 12.547 1.672 -15.18 1 97.69 189 ILE A CA 1
ATOM 1505 C C . ILE A 1 189 ? 13.078 1.468 -13.766 1 97.69 189 ILE A C 1
ATOM 1507 O O . ILE A 1 189 ? 14.281 1.338 -13.555 1 97.69 189 ILE A O 1
ATOM 1511 N N . VAL A 1 190 ? 12.203 1.409 -12.781 1 97.06 190 VAL A N 1
ATOM 1512 C CA . VAL A 1 190 ? 12.586 1.233 -11.383 1 97.06 190 VAL A CA 1
ATOM 1513 C C . VAL A 1 190 ? 13.242 -0.133 -11.195 1 97.06 190 VAL A C 1
ATOM 1515 O O . VAL A 1 190 ? 14.289 -0.242 -10.555 1 97.06 190 VAL A O 1
ATOM 1518 N N . LEU A 1 191 ? 12.641 -1.148 -11.734 1 97.12 191 LEU A N 1
ATOM 1519 C CA . LEU A 1 191 ? 13.18 -2.5 -11.617 1 97.12 191 LEU A CA 1
ATOM 1520 C C . LEU A 1 191 ? 14.586 -2.58 -12.211 1 97.12 191 LEU A C 1
ATOM 1522 O O . LEU A 1 191 ? 15.484 -3.162 -11.609 1 97.12 191 LEU A O 1
ATOM 1526 N N . GLU A 1 192 ? 14.711 -1.988 -13.359 1 96.81 192 GLU A N 1
ATOM 1527 C CA . GLU A 1 192 ? 16.031 -1.958 -13.992 1 96.81 192 GLU A CA 1
ATOM 1528 C C . GLU A 1 192 ? 17.062 -1.294 -13.086 1 96.81 192 GLU A C 1
ATOM 1530 O O . GLU A 1 192 ? 18.156 -1.826 -12.883 1 96.81 192 GLU A O 1
ATOM 1535 N N . ARG A 1 193 ? 16.703 -0.226 -12.547 1 95.12 193 ARG A N 1
ATOM 1536 C CA . ARG A 1 193 ? 17.609 0.521 -11.68 1 95.12 193 ARG A CA 1
ATOM 1537 C C . ARG A 1 193 ? 17.969 -0.287 -10.438 1 95.12 193 ARG A C 1
ATOM 1539 O O . ARG A 1 193 ? 19.062 -0.143 -9.891 1 95.12 193 ARG A O 1
ATOM 1546 N N . LEU A 1 194 ? 17.078 -1.12 -10.031 1 94.19 194 LEU A N 1
ATOM 1547 C CA . LEU A 1 194 ? 17.281 -1.897 -8.812 1 94.19 194 LEU A CA 1
ATOM 1548 C C . LEU A 1 194 ? 18.062 -3.174 -9.109 1 94.19 194 LEU A C 1
ATOM 1550 O O . LEU A 1 194 ? 18.312 -3.979 -8.203 1 94.19 194 LEU A O 1
ATOM 1554 N N . GLY A 1 195 ? 18.406 -3.396 -10.352 1 93.88 195 GLY A N 1
ATOM 1555 C CA . GLY A 1 195 ? 19.234 -4.539 -10.711 1 93.88 195 GLY A CA 1
ATOM 1556 C C . GLY A 1 195 ? 18.422 -5.77 -11.078 1 93.88 195 GLY A C 1
ATOM 1557 O O . GLY A 1 195 ? 18.906 -6.895 -10.953 1 93.88 195 GLY A O 1
ATOM 1558 N N . ALA A 1 196 ? 17.234 -5.555 -11.469 1 95.88 196 ALA A N 1
ATOM 1559 C CA . ALA A 1 196 ? 16.422 -6.672 -11.938 1 95.88 196 ALA A CA 1
ATOM 1560 C C . ALA A 1 196 ? 17.031 -7.289 -13.195 1 95.88 196 ALA A C 1
ATOM 1562 O O . ALA A 1 196 ? 17.781 -6.633 -13.922 1 95.88 196 ALA A O 1
ATOM 1563 N N . ILE A 1 197 ? 16.641 -8.516 -13.383 1 95.75 197 ILE A N 1
ATOM 1564 C CA . ILE A 1 197 ? 17.094 -9.25 -14.562 1 95.75 197 ILE A CA 1
ATOM 1565 C C . ILE A 1 197 ? 16.047 -9.133 -15.672 1 95.75 197 ILE A C 1
ATOM 1567 O O . ILE A 1 197 ? 14.852 -9.266 -15.43 1 95.75 197 ILE A O 1
ATOM 1571 N N . PHE A 1 198 ? 16.594 -8.844 -16.859 1 97.62 198 PHE A N 1
ATOM 1572 C CA . PHE A 1 198 ? 15.688 -8.805 -18 1 97.62 198 PHE A CA 1
ATOM 1573 C C . PHE A 1 198 ? 15.703 -10.133 -18.75 1 97.62 198 PHE A C 1
ATOM 1575 O O . PHE A 1 198 ? 16.766 -10.68 -19.031 1 97.62 198 PHE A O 1
ATOM 1582 N N . CYS A 1 199 ? 14.57 -10.625 -19 1 97.81 199 CYS A N 1
ATOM 1583 C CA . CYS A 1 199 ? 14.398 -11.844 -19.781 1 97.81 199 CYS A CA 1
ATOM 1584 C C . CYS A 1 199 ? 13.516 -11.586 -21 1 97.81 199 CYS A C 1
ATOM 1586 O O . CYS A 1 199 ? 12.375 -11.148 -20.859 1 97.81 199 CYS A O 1
ATOM 1588 N N . ARG A 1 200 ? 14 -11.914 -22.109 1 96.31 200 ARG A N 1
ATOM 1589 C CA . ARG A 1 200 ? 13.211 -11.742 -23.328 1 96.31 200 ARG A CA 1
ATOM 1590 C C . ARG A 1 200 ? 12.031 -12.711 -23.359 1 96.31 200 ARG A C 1
ATOM 1592 O O . ARG A 1 200 ? 10.938 -12.352 -23.797 1 96.31 200 ARG A O 1
ATOM 1599 N N . ASP A 1 201 ? 12.328 -13.875 -22.844 1 94.5 201 ASP A N 1
ATOM 1600 C CA . ASP A 1 201 ? 11.312 -14.922 -22.766 1 94.5 201 ASP A CA 1
ATOM 1601 C C . ASP A 1 201 ? 11.117 -15.391 -21.328 1 94.5 201 ASP A C 1
ATOM 1603 O O . ASP A 1 201 ? 12.055 -15.914 -20.703 1 94.5 201 ASP A O 1
ATOM 1607 N N . ILE A 1 202 ? 9.906 -15.281 -20.891 1 92.19 202 ILE A N 1
ATOM 1608 C CA . ILE A 1 202 ? 9.578 -15.609 -19.516 1 92.19 202 ILE A CA 1
ATOM 1609 C C . ILE A 1 202 ? 9.898 -17.078 -19.25 1 92.19 202 ILE A C 1
ATOM 1611 O O . ILE A 1 202 ? 10.32 -17.438 -18.141 1 92.19 202 ILE A O 1
ATOM 1615 N N . LYS A 1 203 ? 9.75 -17.922 -20.188 1 90.5 203 LYS A N 1
ATOM 1616 C CA . LYS A 1 203 ? 9.914 -19.359 -20.016 1 90.5 203 LYS A CA 1
ATOM 1617 C C . LYS A 1 203 ? 11.391 -19.734 -19.859 1 90.5 203 LYS A C 1
ATOM 1619 O O . LYS A 1 203 ? 11.719 -20.797 -19.344 1 90.5 203 LYS A O 1
ATOM 1624 N N . CYS A 1 204 ? 12.242 -18.875 -20.281 1 89.81 204 CYS A N 1
ATOM 1625 C CA . CYS A 1 204 ? 13.672 -19.156 -20.25 1 89.81 204 CYS A CA 1
ATOM 1626 C C . CYS A 1 204 ? 14.367 -18.328 -19.188 1 89.81 204 CYS A C 1
ATOM 1628 O O . CYS A 1 204 ? 15.602 -18.266 -19.141 1 89.81 204 CYS A O 1
ATOM 1630 N N . CYS A 1 205 ? 13.586 -17.75 -18.422 1 93.62 205 CYS A N 1
ATOM 1631 C CA . CYS A 1 205 ? 14.172 -16.859 -17.422 1 93.62 205 CYS A CA 1
ATOM 1632 C C . CYS A 1 205 ? 14.625 -17.656 -16.203 1 93.62 205 CYS A C 1
ATOM 1634 O O . CYS A 1 205 ? 13.812 -18.297 -15.539 1 93.62 205 CYS A O 1
ATOM 1636 N N . SER A 1 206 ? 15.867 -17.547 -15.852 1 90.62 206 SER A N 1
ATOM 1637 C CA . SER A 1 206 ? 16.438 -18.312 -14.742 1 90.62 206 SER A CA 1
ATOM 1638 C C . SER A 1 206 ? 15.805 -17.922 -13.414 1 90.62 206 SER A C 1
ATOM 1640 O O . SER A 1 206 ? 15.711 -18.734 -12.5 1 90.62 206 SER A O 1
ATOM 1642 N N . ALA A 1 207 ? 15.32 -16.734 -13.375 1 91.06 207 ALA A N 1
ATOM 1643 C CA . ALA A 1 207 ? 14.734 -16.234 -12.133 1 91.06 207 ALA A CA 1
ATOM 1644 C C . ALA A 1 207 ? 13.281 -16.688 -11.992 1 91.06 207 ALA A C 1
ATOM 1646 O O . ALA A 1 207 ? 12.648 -16.469 -10.961 1 91.06 207 ALA A O 1
ATOM 1647 N N . LEU A 1 208 ? 12.758 -17.359 -13.008 1 94.81 208 LEU A N 1
ATOM 1648 C CA . LEU A 1 208 ? 11.344 -17.719 -13.023 1 94.81 208 LEU A CA 1
ATOM 1649 C C . LEU A 1 208 ? 11.18 -19.234 -13.203 1 94.81 208 LEU A C 1
ATOM 1651 O O . LEU A 1 208 ? 10.18 -19.688 -13.773 1 94.81 208 LEU A O 1
ATOM 1655 N N . THR A 1 209 ? 12.094 -19.969 -12.734 1 90.69 209 THR A N 1
ATOM 1656 C CA . THR A 1 209 ? 12.086 -21.406 -12.961 1 90.69 209 THR A CA 1
ATOM 1657 C C . THR A 1 209 ? 10.961 -22.078 -12.188 1 90.69 209 THR A C 1
ATOM 1659 O O . THR A 1 209 ? 10.484 -23.141 -12.555 1 90.69 209 THR A O 1
ATOM 1662 N N . ASP A 1 210 ? 10.531 -21.5 -11.141 1 92.44 210 ASP A N 1
ATOM 1663 C CA . ASP A 1 210 ? 9.461 -22.062 -10.328 1 92.44 210 ASP A CA 1
ATOM 1664 C C . ASP A 1 210 ? 8.148 -22.125 -11.109 1 92.44 210 ASP A C 1
ATOM 1666 O O . ASP A 1 210 ? 7.262 -22.922 -10.797 1 92.44 210 ASP A O 1
ATOM 1670 N N . LEU A 1 211 ? 8.023 -21.312 -12.133 1 94.81 211 LEU A N 1
ATOM 1671 C CA . LEU A 1 211 ? 6.773 -21.203 -12.883 1 94.81 211 LEU A CA 1
ATOM 1672 C C . LEU A 1 211 ? 6.531 -22.453 -13.727 1 94.81 211 LEU A C 1
ATOM 1674 O O . LEU A 1 211 ? 5.41 -22.703 -14.172 1 94.81 211 LEU A O 1
ATOM 1678 N N . SER A 1 212 ? 7.516 -23.219 -13.969 1 93 212 SER A N 1
ATOM 1679 C CA . SER A 1 212 ? 7.387 -24.406 -14.789 1 93 212 SER A CA 1
ATOM 1680 C C . SER A 1 212 ? 6.863 -25.594 -13.977 1 93 212 SER A C 1
ATOM 1682 O O . SER A 1 212 ? 6.547 -26.641 -14.523 1 93 212 SER A O 1
ATOM 1684 N N . ARG A 1 213 ? 6.715 -25.375 -12.703 1 93.88 213 ARG A N 1
ATOM 1685 C CA . ARG A 1 213 ? 6.25 -26.438 -11.82 1 93.88 213 ARG A CA 1
ATOM 1686 C C . ARG A 1 213 ? 4.945 -26.047 -11.141 1 93.88 213 ARG A C 1
ATOM 1688 O O . ARG A 1 213 ? 4.695 -24.875 -10.883 1 93.88 213 ARG A O 1
ATOM 1695 N N . GLU A 1 214 ? 4.211 -27.109 -10.906 1 94.88 214 GLU A N 1
ATOM 1696 C CA . GLU A 1 214 ? 3.008 -26.859 -10.117 1 94.88 214 GLU A CA 1
ATOM 1697 C C . GLU A 1 214 ? 3.342 -26.641 -8.641 1 94.88 214 GLU A C 1
ATOM 1699 O O . GLU A 1 214 ? 4.352 -27.156 -8.148 1 94.88 214 GLU A O 1
ATOM 1704 N N . PRO A 1 215 ? 2.461 -25.922 -7.953 1 93.62 215 PRO A N 1
ATOM 1705 C CA . PRO A 1 215 ? 2.777 -25.531 -6.578 1 93.62 215 PRO A CA 1
ATOM 1706 C C . PRO A 1 215 ? 3.08 -26.734 -5.68 1 93.62 215 PRO A C 1
ATOM 1708 O O . PRO A 1 215 ? 4.051 -26.703 -4.918 1 93.62 215 PRO A O 1
ATOM 1711 N N . PRO A 1 216 ? 2.312 -27.812 -5.73 1 91.62 216 PRO A N 1
ATOM 1712 C CA . PRO A 1 216 ? 2.662 -28.938 -4.855 1 91.62 216 PRO A CA 1
ATOM 1713 C C . PRO A 1 216 ? 4.062 -29.484 -5.133 1 91.62 216 PRO A C 1
ATOM 1715 O O . PRO A 1 216 ? 4.742 -29.938 -4.207 1 91.62 216 PRO A O 1
ATOM 1718 N N . GLU A 1 217 ? 4.473 -29.422 -6.336 1 91.75 217 GLU A N 1
ATOM 1719 C CA . GLU A 1 217 ? 5.805 -29.875 -6.715 1 91.75 217 GLU A CA 1
ATOM 1720 C C . GLU A 1 217 ? 6.887 -28.984 -6.121 1 91.75 217 GLU A C 1
ATOM 1722 O O . GLU A 1 217 ? 7.98 -29.453 -5.797 1 91.75 217 GLU A O 1
ATOM 1727 N N . LEU A 1 218 ? 6.609 -27.734 -6.043 1 90.69 218 LEU A N 1
ATOM 1728 C CA . LEU A 1 218 ? 7.562 -26.766 -5.492 1 90.69 218 LEU A CA 1
ATOM 1729 C C . LEU A 1 218 ? 7.824 -27.047 -4.016 1 90.69 218 LEU A C 1
ATOM 1731 O O . LEU A 1 218 ? 8.961 -26.922 -3.547 1 90.69 218 LEU A O 1
ATOM 1735 N N . VAL A 1 219 ? 6.812 -27.375 -3.354 1 88.62 219 VAL A N 1
ATOM 1736 C CA . VAL A 1 219 ? 6.938 -27.688 -1.933 1 88.62 219 VAL A CA 1
ATOM 1737 C C . VAL A 1 219 ? 7.793 -28.938 -1.75 1 88.62 219 VAL A C 1
ATOM 1739 O O . VAL A 1 219 ? 8.672 -28.969 -0.881 1 88.62 219 VAL A O 1
ATOM 1742 N N . GLU A 1 220 ? 7.5 -29.891 -2.521 1 84.81 220 GLU A N 1
ATOM 1743 C CA . GLU A 1 220 ? 8.258 -31.125 -2.449 1 84.81 220 GLU A CA 1
ATOM 1744 C C . GLU A 1 220 ? 9.742 -30.891 -2.729 1 84.81 220 GLU A C 1
ATOM 1746 O O . GLU A 1 220 ? 10.602 -31.469 -2.064 1 84.81 220 GLU A O 1
ATOM 1751 N N . GLU A 1 221 ? 9.984 -30.062 -3.635 1 77.31 221 GLU A N 1
ATOM 1752 C CA . GLU A 1 221 ? 11.367 -29.75 -3.975 1 77.31 221 GLU A CA 1
ATOM 1753 C C . GLU A 1 221 ? 12.047 -28.969 -2.854 1 77.31 221 GLU A C 1
ATOM 1755 O O . GLU A 1 221 ? 13.219 -29.203 -2.549 1 77.31 221 GLU A O 1
ATOM 1760 N N . GLY A 1 222 ? 11.344 -27.938 -2.383 1 70.88 222 GLY A N 1
ATOM 1761 C CA . GLY A 1 222 ? 11.891 -27.188 -1.261 1 70.88 222 GLY A CA 1
ATOM 1762 C C . GLY A 1 222 ? 12.219 -28.062 -0.065 1 70.88 222 GLY A C 1
ATOM 1763 O O . GLY A 1 222 ? 13.25 -27.859 0.587 1 70.88 222 GLY A O 1
ATOM 1764 N N . MET A 1 223 ? 11.289 -28.938 0.131 1 65.38 223 MET A N 1
ATOM 1765 C CA . MET A 1 223 ? 11.492 -29.891 1.225 1 65.38 223 MET A CA 1
ATOM 1766 C C . MET A 1 223 ? 12.688 -30.797 0.949 1 65.38 223 MET A C 1
ATOM 1768 O O . MET A 1 223 ? 13.484 -31.078 1.85 1 65.38 223 MET A O 1
ATOM 1772 N N . ARG A 1 224 ? 12.906 -31.125 -0.278 1 63.28 224 ARG A N 1
ATOM 1773 C CA . ARG A 1 224 ? 14.039 -31.969 -0.656 1 63.28 224 ARG A CA 1
ATOM 1774 C C . ARG A 1 224 ? 15.352 -31.203 -0.489 1 63.28 224 ARG A C 1
ATOM 1776 O O . ARG A 1 224 ? 16.344 -31.766 0 1 63.28 224 ARG A O 1
ATOM 1783 N N . SER A 1 225 ? 15.227 -29.953 -0.897 1 65.88 225 SER A N 1
ATOM 1784 C CA . SER A 1 225 ? 16.438 -29.141 -0.799 1 65.88 225 SER A CA 1
ATOM 1785 C C . SER A 1 225 ? 16.812 -28.891 0.656 1 65.88 225 SER A C 1
ATOM 1787 O O . SER A 1 225 ? 17.984 -28.922 1.013 1 65.88 225 SER A O 1
ATOM 1789 N N . ARG A 1 226 ? 15.883 -28.719 1.485 1 60.97 226 ARG A N 1
ATOM 1790 C CA . ARG A 1 226 ? 16.141 -28.5 2.904 1 60.97 226 ARG A CA 1
ATOM 1791 C C . ARG A 1 226 ? 16.656 -29.766 3.57 1 60.97 226 ARG A C 1
ATOM 1793 O O . ARG A 1 226 ? 17.578 -29.719 4.395 1 60.97 226 ARG A O 1
ATOM 1800 N N . ASN A 1 227 ? 16.016 -30.844 3.227 1 56.72 227 ASN A N 1
ATOM 1801 C CA . ASN A 1 227 ? 16.453 -32.125 3.766 1 56.72 227 ASN A CA 1
ATOM 1802 C C . ASN A 1 227 ? 17.875 -32.469 3.322 1 56.72 227 ASN A C 1
ATOM 1804 O O . ASN A 1 227 ? 18.672 -33 4.105 1 56.72 227 ASN A O 1
ATOM 1808 N N . TYR A 1 228 ? 18.172 -32.094 2.139 1 56.31 228 TYR A N 1
ATOM 1809 C CA . TYR A 1 228 ? 19.516 -32.344 1.633 1 56.31 228 TYR A CA 1
ATOM 1810 C C . TYR A 1 228 ? 20.531 -31.453 2.355 1 56.31 228 TYR A C 1
ATOM 1812 O O . TYR A 1 228 ? 21.625 -31.906 2.691 1 56.31 228 TYR A O 1
ATOM 1820 N N . GLN A 1 229 ? 20.156 -30.219 2.627 1 57.53 229 GLN A N 1
ATOM 1821 C CA . GLN A 1 229 ? 21.047 -29.328 3.359 1 57.53 229 GLN A CA 1
ATOM 1822 C C . GLN A 1 229 ? 21.219 -29.781 4.805 1 57.53 229 GLN A C 1
ATOM 1824 O O . GLN A 1 229 ? 22.328 -29.719 5.355 1 57.53 229 GLN A O 1
ATOM 1829 N N . THR A 1 230 ? 20.188 -30.188 5.418 1 54.84 230 THR A N 1
ATOM 1830 C CA . THR A 1 230 ? 20.25 -30.719 6.777 1 54.84 230 THR A CA 1
ATOM 1831 C C . THR A 1 230 ? 21.062 -32 6.812 1 54.84 230 THR A C 1
ATOM 1833 O O . THR A 1 230 ? 21.859 -32.219 7.73 1 54.84 230 THR A O 1
ATOM 1836 N N . ALA A 1 231 ? 20.984 -32.844 5.879 1 54.56 231 ALA A N 1
ATOM 1837 C CA . ALA A 1 231 ? 21.734 -34.094 5.801 1 54.56 231 ALA A CA 1
ATOM 1838 C C . ALA A 1 231 ? 23.219 -33.844 5.605 1 54.56 231 ALA A C 1
ATOM 1840 O O . ALA A 1 231 ? 24.062 -34.5 6.215 1 54.56 231 ALA A O 1
ATOM 1841 N N . LYS A 1 232 ? 23.484 -32.844 4.848 1 60.62 232 LYS A N 1
ATOM 1842 C CA . LYS A 1 232 ? 24.891 -32.5 4.672 1 60.62 232 LYS A CA 1
ATOM 1843 C C . LYS A 1 232 ? 25.5 -31.969 5.973 1 60.62 232 LYS A C 1
ATOM 1845 O O . LYS A 1 232 ? 26.688 -32.188 6.234 1 60.62 232 LYS A O 1
ATOM 1850 N N . HIS A 1 233 ? 24.688 -31.281 6.707 1 54.94 233 HIS A N 1
ATOM 1851 C CA . HIS A 1 233 ? 25.203 -30.734 7.961 1 54.94 233 HIS A CA 1
ATOM 1852 C C . HIS A 1 233 ? 25.375 -31.844 9.008 1 54.94 233 HIS A C 1
ATOM 1854 O O . HIS A 1 233 ? 26.078 -31.656 10.008 1 54.94 233 HIS A O 1
ATOM 1860 N N . VAL A 1 234 ? 24.688 -32.812 8.805 1 54.97 234 VAL A N 1
ATOM 1861 C CA . VAL A 1 234 ? 24.797 -33.906 9.773 1 54.97 234 VAL A CA 1
ATOM 1862 C C . VAL A 1 234 ? 25.891 -34.875 9.328 1 54.97 234 VAL A C 1
ATOM 1864 O O . VAL A 1 234 ? 26.453 -35.594 10.148 1 54.97 234 VAL A O 1
ATOM 1867 N N . SER A 1 235 ? 26.109 -34.781 8.117 1 43.19 235 SER A N 1
ATOM 1868 C CA . SER A 1 235 ? 27.188 -35.656 7.738 1 43.19 235 SER A CA 1
ATOM 1869 C C . SER A 1 235 ? 28.547 -35 7.938 1 43.19 235 SER A C 1
ATOM 1871 O O . SER A 1 235 ? 28.703 -33.812 7.684 1 43.19 235 SER A O 1
ATOM 1873 N N . MET B 1 1 ? 79.312 -100.938 32.531 1 26.48 1 MET B N 1
ATOM 1874 C CA . MET B 1 1 ? 79.812 -99.625 33.062 1 26.48 1 MET B CA 1
ATOM 1875 C C . MET B 1 1 ? 78.875 -98.5 32.625 1 26.48 1 MET B C 1
ATOM 1877 O O . MET B 1 1 ? 78.375 -98.5 31.5 1 26.48 1 MET B O 1
ATOM 1881 N N . PRO B 1 2 ? 78.188 -97.75 33.625 1 33.34 2 PRO B N 1
ATOM 1882 C CA . PRO B 1 2 ? 77 -96.938 33.844 1 33.34 2 PRO B CA 1
ATOM 1883 C C . PRO B 1 2 ? 77.125 -95.562 33.219 1 33.34 2 PRO B C 1
ATOM 1885 O O . PRO B 1 2 ? 77.938 -94.75 33.656 1 33.34 2 PRO B O 1
ATOM 1888 N N . TRP B 1 3 ? 77.5 -95.625 31.953 1 28.92 3 TRP B N 1
ATOM 1889 C CA . TRP B 1 3 ? 78 -94.438 31.219 1 28.92 3 TRP B CA 1
ATOM 1890 C C . TRP B 1 3 ? 77 -93.312 31.281 1 28.92 3 TRP B C 1
ATOM 1892 O O . TRP B 1 3 ? 75.938 -93.312 30.672 1 28.92 3 TRP B O 1
ATOM 1902 N N . ILE B 1 4 ? 76.938 -92.75 32.438 1 26.45 4 ILE B N 1
ATOM 1903 C CA . ILE B 1 4 ? 75.875 -91.875 33 1 26.45 4 ILE B CA 1
ATOM 1904 C C . ILE B 1 4 ? 75.812 -90.625 32.188 1 26.45 4 ILE B C 1
ATOM 1906 O O . ILE B 1 4 ? 74.688 -90.188 31.781 1 26.45 4 ILE B O 1
ATOM 1910 N N . SER B 1 5 ? 76.938 -89.938 32.031 1 22.28 5 SER B N 1
ATOM 1911 C CA . SER B 1 5 ? 76.812 -88.625 32.719 1 22.28 5 SER B CA 1
ATOM 1912 C C . SER B 1 5 ? 76.062 -87.625 31.859 1 22.28 5 SER B C 1
ATOM 1914 O O . SER B 1 5 ? 75.062 -87 32.312 1 22.28 5 SER B O 1
ATOM 1916 N N . LEU B 1 6 ? 76.75 -86.562 31.156 1 24.41 6 LEU B N 1
ATOM 1917 C CA . LEU B 1 6 ? 76.875 -85.125 31.359 1 24.41 6 LEU B CA 1
ATOM 1918 C C . LEU B 1 6 ? 75.938 -84.375 30.422 1 24.41 6 LEU B C 1
ATOM 1920 O O . LEU B 1 6 ? 75.812 -84.75 29.25 1 24.41 6 LEU B O 1
ATOM 1924 N N . VAL B 1 7 ? 75.125 -83.25 30.828 1 27.02 7 VAL B N 1
ATOM 1925 C CA . VAL B 1 7 ? 73.938 -82.438 30.875 1 27.02 7 VAL B CA 1
ATOM 1926 C C . VAL B 1 7 ? 74.062 -81.312 29.812 1 27.02 7 VAL B C 1
ATOM 1928 O O . VAL B 1 7 ? 73.062 -80.562 29.594 1 27.02 7 VAL B O 1
ATOM 1931 N N . HIS B 1 8 ? 75 -81.188 28.922 1 27.48 8 HIS B N 1
ATOM 1932 C CA . HIS B 1 8 ? 75.375 -79.812 28.656 1 27.48 8 HIS B CA 1
ATOM 1933 C C . HIS B 1 8 ? 74.375 -79.062 27.797 1 27.48 8 HIS B C 1
ATOM 1935 O O . HIS B 1 8 ? 74.062 -79.562 26.703 1 27.48 8 HIS B O 1
ATOM 1941 N N . THR B 1 9 ? 73.5 -78.125 28.391 1 27.36 9 THR B N 1
ATOM 1942 C CA . THR B 1 9 ? 72.312 -77.375 28.141 1 27.36 9 THR B CA 1
ATOM 1943 C C . THR B 1 9 ? 72.5 -76.312 27.031 1 27.36 9 THR B C 1
ATOM 1945 O O . THR B 1 9 ? 73.25 -75.375 27.219 1 27.36 9 THR B O 1
ATOM 1948 N N . PHE B 1 10 ? 72.938 -76.625 25.859 1 28.05 10 PHE B N 1
ATOM 1949 C CA . PHE B 1 10 ? 73.375 -75.688 24.859 1 28.05 10 PHE B CA 1
ATOM 1950 C C . PHE B 1 10 ? 72.25 -74.75 24.484 1 28.05 10 PHE B C 1
ATOM 1952 O O . PHE B 1 10 ? 71.25 -75.125 23.906 1 28.05 10 PHE B O 1
ATOM 1959 N N . THR B 1 11 ? 71.938 -73.75 25.453 1 25.95 11 THR B N 1
ATOM 1960 C CA . THR B 1 11 ? 70.875 -72.75 25.484 1 25.95 11 THR B CA 1
ATOM 1961 C C . THR B 1 11 ? 70.938 -71.875 24.219 1 25.95 11 THR B C 1
ATOM 1963 O O . THR B 1 11 ? 71.875 -71.188 23.953 1 25.95 11 THR B O 1
ATOM 1966 N N . LYS B 1 12 ? 70.375 -72.375 23.141 1 27.38 12 LYS B N 1
ATOM 1967 C CA . LYS B 1 12 ? 70.25 -71.812 21.797 1 27.38 12 LYS B CA 1
ATOM 1968 C C . LYS B 1 12 ? 69.688 -70.375 21.844 1 27.38 12 LYS B C 1
ATOM 1970 O O . LYS B 1 12 ? 68.625 -70.125 22.328 1 27.38 12 LYS B O 1
ATOM 1975 N N . THR B 1 13 ? 70.562 -69.25 22.016 1 25.47 13 THR B N 1
ATOM 1976 C CA . THR B 1 13 ? 70.5 -67.812 22.172 1 25.47 13 THR B CA 1
ATOM 1977 C C . THR B 1 13 ? 69.688 -67.188 21.031 1 25.47 13 THR B C 1
ATOM 1979 O O . THR B 1 13 ? 70.188 -67.062 19.906 1 25.47 13 THR B O 1
ATOM 1982 N N . ILE B 1 14 ? 68.5 -67.625 20.641 1 28.72 14 ILE B N 1
ATOM 1983 C CA . ILE B 1 14 ? 67.812 -67.25 19.406 1 28.72 14 ILE B CA 1
ATOM 1984 C C . ILE B 1 14 ? 67.5 -65.75 19.422 1 28.72 14 ILE B C 1
ATOM 1986 O O . ILE B 1 14 ? 67.062 -65.188 18.406 1 28.72 14 ILE B O 1
ATOM 1990 N N . PHE B 1 15 ? 67.688 -65 20.625 1 24.67 15 PHE B N 1
ATOM 1991 C CA . PHE B 1 15 ? 66.625 -64.062 20.859 1 24.67 15 PHE B CA 1
ATOM 1992 C C . PHE B 1 15 ? 66.562 -63 19.75 1 24.67 15 PHE B C 1
ATOM 1994 O O . PHE B 1 15 ? 65.5 -62.75 19.188 1 24.67 15 PHE B O 1
ATOM 2001 N N . VAL B 1 16 ? 67.312 -61.812 19.781 1 26.09 16 VAL B N 1
ATOM 2002 C CA . VAL B 1 16 ? 66.938 -60.438 20.109 1 26.09 16 VAL B CA 1
ATOM 2003 C C . VAL B 1 16 ? 66.812 -59.625 18.828 1 26.09 16 VAL B C 1
ATOM 2005 O O . VAL B 1 16 ? 66.375 -58.469 18.875 1 26.09 16 VAL B O 1
ATOM 2008 N N . THR B 1 17 ? 67.062 -60.094 17.641 1 25.08 17 THR B N 1
ATOM 2009 C CA . THR B 1 17 ? 67.688 -59.125 16.719 1 25.08 17 THR B CA 1
ATOM 2010 C C . THR B 1 17 ? 66.625 -58.125 16.219 1 25.08 17 THR B C 1
ATOM 2012 O O . THR B 1 17 ? 67 -57.219 15.438 1 25.08 17 THR B O 1
ATOM 2015 N N . SER B 1 18 ? 65.438 -58.406 16.469 1 27.02 18 SER B N 1
ATOM 2016 C CA . SER B 1 18 ? 64.562 -57.875 15.43 1 27.02 18 SER B CA 1
ATOM 2017 C C . SER B 1 18 ? 64.562 -56.375 15.406 1 27.02 18 SER B C 1
ATOM 2019 O O . SER B 1 18 ? 63.812 -55.75 14.633 1 27.02 18 SER B O 1
ATOM 2021 N N . SER B 1 19 ? 64.938 -55.625 16.484 1 26.92 19 SER B N 1
ATOM 2022 C CA . SER B 1 19 ? 64.25 -54.375 16.797 1 26.92 19 SER B CA 1
ATOM 2023 C C . SER B 1 19 ? 64.688 -53.281 15.852 1 26.92 19 SER B C 1
ATOM 2025 O O . SER B 1 19 ? 64.25 -52.125 16 1 26.92 19 SER B O 1
ATOM 2027 N N . ILE B 1 20 ? 65.75 -53.344 15.234 1 29.2 20 ILE B N 1
ATOM 2028 C CA . ILE B 1 20 ? 66.562 -52.156 15.031 1 29.2 20 ILE B CA 1
ATOM 2029 C C . ILE B 1 20 ? 65.875 -51.219 14.039 1 29.2 20 ILE B C 1
ATOM 2031 O O . ILE B 1 20 ? 66.188 -50.031 14.016 1 29.2 20 ILE B O 1
ATOM 2035 N N . SER B 1 21 ? 65.312 -51.812 13.07 1 26.77 21 SER B N 1
ATOM 2036 C CA . SER B 1 21 ? 65.375 -51.094 11.812 1 26.77 21 SER B CA 1
ATOM 2037 C C . SER B 1 21 ? 64.562 -49.812 11.891 1 26.77 21 SER B C 1
ATOM 2039 O O . SER B 1 21 ? 64.312 -49.156 10.867 1 26.77 21 SER B O 1
ATOM 2041 N N . LEU B 1 22 ? 63.781 -49.719 12.883 1 27.28 22 LEU B N 1
ATOM 2042 C CA . LEU B 1 22 ? 62.688 -48.75 12.805 1 27.28 22 LEU B CA 1
ATOM 2043 C C . LEU B 1 22 ? 63.281 -47.312 12.789 1 27.28 22 LEU B C 1
ATOM 2045 O O . LEU B 1 22 ? 62.562 -46.375 12.492 1 27.28 22 LEU B O 1
ATOM 2049 N N . LEU B 1 23 ? 64.5 -47.188 13.227 1 26.11 23 LEU B N 1
ATOM 2050 C CA . LEU B 1 23 ? 64.938 -45.906 13.711 1 26.11 23 LEU B CA 1
ATOM 2051 C C . LEU B 1 23 ? 65.188 -44.938 12.547 1 26.11 23 LEU B C 1
ATOM 2053 O O . LEU B 1 23 ? 65.25 -43.719 12.734 1 26.11 23 LEU B O 1
ATOM 2057 N N . ALA B 1 24 ? 65.688 -45.469 11.523 1 26.23 24 ALA B N 1
ATOM 2058 C CA . ALA B 1 24 ? 66.438 -44.594 10.672 1 26.23 24 ALA B CA 1
ATOM 2059 C C . ALA B 1 24 ? 65.625 -43.406 10.195 1 26.23 24 ALA B C 1
ATOM 2061 O O . ALA B 1 24 ? 66.125 -42.312 9.984 1 26.23 24 ALA B O 1
ATOM 2062 N N . LEU B 1 25 ? 64.5 -43.625 9.734 1 27.8 25 LEU B N 1
ATOM 2063 C CA . LEU B 1 25 ? 63.906 -42.688 8.789 1 27.8 25 LEU B CA 1
ATOM 2064 C C . LEU B 1 25 ? 63.594 -41.344 9.469 1 27.8 25 LEU B C 1
ATOM 2066 O O . LEU B 1 25 ? 63.094 -40.438 8.836 1 27.8 25 LEU B O 1
ATOM 2070 N N . ILE B 1 26 ? 63.781 -41.219 10.719 1 28.45 26 ILE B N 1
ATOM 2071 C CA . ILE B 1 26 ? 63.312 -40.062 11.484 1 28.45 26 ILE B CA 1
ATOM 2072 C C . ILE B 1 26 ? 64.188 -38.812 11.133 1 28.45 26 ILE B C 1
ATOM 2074 O O . ILE B 1 26 ? 63.688 -37.688 11.227 1 28.45 26 ILE B O 1
ATOM 2078 N N . LEU B 1 27 ? 65.375 -38.969 10.828 1 29.27 27 LEU B N 1
ATOM 2079 C CA . LEU B 1 27 ? 66.312 -37.875 11.117 1 29.27 27 LEU B CA 1
ATOM 2080 C C . LEU B 1 27 ? 66.062 -36.688 10.188 1 29.27 27 LEU B C 1
ATOM 2082 O O . LEU B 1 27 ? 66.438 -35.562 10.516 1 29.27 27 LEU B O 1
ATOM 2086 N N . TYR B 1 28 ? 65.938 -36.906 8.969 1 27.34 28 TYR B N 1
ATOM 2087 C CA . TYR B 1 28 ? 66.375 -35.875 8.055 1 27.34 28 TYR B CA 1
ATOM 2088 C C . TYR B 1 28 ? 65.562 -34.594 8.25 1 27.34 28 TYR B C 1
ATOM 2090 O O . TYR B 1 28 ? 65.938 -33.531 7.664 1 27.34 28 TYR B O 1
ATOM 2098 N N . GLN B 1 29 ? 64.375 -34.562 8.656 1 26.98 29 GLN B N 1
ATOM 2099 C CA . GLN B 1 29 ? 63.531 -33.438 8.344 1 26.98 29 GLN B CA 1
ATOM 2100 C C . GLN B 1 29 ? 63.938 -32.188 9.133 1 26.98 29 GLN B C 1
ATOM 2102 O O . GLN B 1 29 ? 63.25 -31.172 9.117 1 26.98 29 GLN B O 1
ATOM 2107 N N . THR B 1 30 ? 64.938 -32.188 9.859 1 28.02 30 THR B N 1
ATOM 2108 C CA . THR B 1 30 ? 65 -31.25 10.961 1 28.02 30 THR B CA 1
ATOM 2109 C C . THR B 1 30 ? 65.312 -29.844 10.453 1 28.02 30 THR B C 1
ATOM 2111 O O . THR B 1 30 ? 65.062 -28.859 11.141 1 28.02 30 THR B O 1
ATOM 2114 N N . LEU B 1 31 ? 66.188 -29.75 9.5 1 25.91 31 LEU B N 1
ATOM 2115 C CA . LEU B 1 31 ? 67 -28.562 9.562 1 25.91 31 LEU B CA 1
ATOM 2116 C C . LEU B 1 31 ? 66.188 -27.297 9.32 1 25.91 31 LEU B C 1
ATOM 2118 O O . LEU B 1 31 ? 66.625 -26.188 9.617 1 25.91 31 LEU B O 1
ATOM 2122 N N . TYR B 1 32 ? 65.312 -27.328 8.383 1 27.94 32 TYR B N 1
ATOM 2123 C CA . TYR B 1 32 ? 65 -26.031 7.773 1 27.94 32 TYR B CA 1
ATOM 2124 C C . TYR B 1 32 ? 64.312 -25.094 8.773 1 27.94 32 TYR B C 1
ATOM 2126 O O . TYR B 1 32 ? 63.312 -25.453 9.383 1 27.94 32 TYR B O 1
ATOM 2134 N N . GLY B 1 33 ? 65.062 -24.062 9.352 1 25.17 33 GLY B N 1
ATOM 2135 C CA . GLY B 1 33 ? 64.938 -23.125 10.453 1 25.17 33 GLY B CA 1
ATOM 2136 C C . GLY B 1 33 ? 63.688 -22.25 10.367 1 25.17 33 GLY B C 1
ATOM 2137 O O . GLY B 1 33 ? 63.531 -21.453 9.438 1 25.17 33 GLY B O 1
ATOM 2138 N N . HIS B 1 34 ? 62.531 -22.781 10.633 1 27.27 34 HIS B N 1
ATOM 2139 C CA . HIS B 1 34 ? 61.281 -22.047 10.531 1 27.27 34 HIS B CA 1
ATOM 2140 C C . HIS B 1 34 ? 61.281 -20.828 11.445 1 27.27 34 HIS B C 1
ATOM 2142 O O . HIS B 1 34 ? 61.531 -20.953 12.648 1 27.27 34 HIS B O 1
ATOM 2148 N N . HIS B 1 35 ?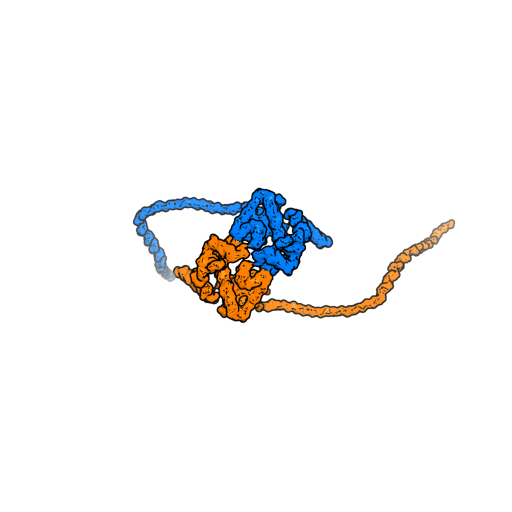 61.781 -19.672 10.922 1 28.69 35 HIS B N 1
ATOM 2149 C CA . HIS B 1 35 ? 61.75 -18.438 11.68 1 28.69 35 HIS B CA 1
ATOM 2150 C C . HIS B 1 35 ? 60.438 -18.25 12.422 1 28.69 35 HIS B C 1
ATOM 2152 O O . HIS B 1 35 ? 59.375 -18.359 11.828 1 28.69 35 HIS B O 1
ATOM 2158 N N . ILE B 1 36 ? 60.375 -18.688 13.641 1 28.06 36 ILE B N 1
ATOM 2159 C CA . ILE B 1 36 ? 59.281 -18.578 14.578 1 28.06 36 ILE B CA 1
ATOM 2160 C C . ILE B 1 36 ? 58.844 -17.125 14.695 1 28.06 36 ILE B C 1
ATOM 2162 O O . ILE B 1 36 ? 59.625 -16.266 15.102 1 28.06 36 ILE B O 1
ATOM 2166 N N . TYR B 1 37 ? 58.125 -16.625 13.688 1 27 37 TYR B N 1
ATOM 2167 C CA . TYR B 1 37 ? 57.719 -15.25 13.875 1 27 37 TYR B CA 1
ATOM 2168 C C . TYR B 1 37 ? 57.125 -15.039 15.273 1 27 37 TYR B C 1
ATOM 2170 O O . TYR B 1 37 ? 56.562 -15.953 15.852 1 27 37 TYR B O 1
ATOM 2178 N N . PRO B 1 38 ? 57.719 -14.125 16.031 1 29.72 38 PRO B N 1
ATOM 2179 C CA . PRO B 1 38 ? 57.312 -13.867 17.406 1 29.72 38 PRO B CA 1
ATOM 2180 C C . PRO B 1 38 ? 55.812 -13.836 17.578 1 29.72 38 PRO B C 1
ATOM 2182 O O . PRO B 1 38 ? 55.062 -13.547 16.641 1 29.72 38 PRO B O 1
ATOM 2185 N N . THR B 1 39 ? 55.312 -14.711 18.438 1 29.69 39 THR B N 1
ATOM 2186 C CA . THR B 1 39 ? 53.938 -14.75 18.891 1 29.69 39 THR B CA 1
ATOM 2187 C C . THR B 1 39 ? 53.438 -13.359 19.297 1 29.69 39 THR B C 1
ATOM 2189 O O . THR B 1 39 ? 53.969 -12.773 20.25 1 29.69 39 THR B O 1
ATOM 2192 N N . LYS B 1 40 ? 53.125 -12.523 18.359 1 30.31 40 LYS B N 1
ATOM 2193 C CA . LYS B 1 40 ? 52.594 -11.234 18.766 1 30.31 40 LYS B CA 1
ATOM 2194 C C . LYS B 1 40 ? 51.562 -11.406 19.875 1 30.31 40 LYS B C 1
ATOM 2196 O O . LYS B 1 40 ? 50.688 -12.258 19.781 1 30.31 40 LYS B O 1
ATOM 2201 N N . HIS B 1 41 ? 51.969 -11.234 21.094 1 31.72 41 HIS B N 1
ATOM 2202 C CA . HIS B 1 41 ? 51.031 -11.195 22.203 1 31.72 41 HIS B CA 1
ATOM 2203 C C . HIS B 1 41 ? 49.75 -10.5 21.828 1 31.72 41 HIS B C 1
ATOM 2205 O O . HIS B 1 41 ? 49.75 -9.422 21.219 1 31.72 41 HIS B O 1
ATOM 2211 N N . PRO B 1 42 ? 48.719 -11.281 21.5 1 30.7 42 PRO B N 1
ATOM 2212 C CA . PRO B 1 42 ? 47.531 -10.523 21.109 1 30.7 42 PRO B CA 1
ATOM 2213 C C . PRO B 1 42 ? 47.219 -9.367 22.062 1 30.7 42 PRO B C 1
ATOM 2215 O O . PRO B 1 42 ? 47.5 -9.461 23.266 1 30.7 42 PRO B O 1
ATOM 2218 N N . PRO B 1 43 ? 47.375 -8.117 21.641 1 32.12 43 PRO B N 1
ATOM 2219 C CA . PRO B 1 43 ? 47 -7.094 22.609 1 32.12 43 PRO B CA 1
ATOM 2220 C C . PRO B 1 43 ? 45.75 -7.492 23.406 1 32.12 43 PRO B C 1
ATOM 2222 O O . PRO B 1 43 ? 44.938 -8.32 22.938 1 32.12 43 PRO B O 1
ATOM 2225 N N . SER B 1 44 ? 45.969 -7.641 24.719 1 31.73 44 SER B N 1
ATOM 2226 C CA . SER B 1 44 ? 44.781 -7.668 25.578 1 31.73 44 SER B CA 1
ATOM 2227 C C . SER B 1 44 ? 43.656 -6.781 25.016 1 31.73 44 SER B C 1
ATOM 2229 O O . SER B 1 44 ? 43.812 -5.559 24.953 1 31.73 44 SER B O 1
ATOM 2231 N N . PHE B 1 45 ? 43.094 -7.207 23.953 1 29.48 45 PHE B N 1
ATOM 2232 C CA . PHE B 1 45 ? 41.875 -6.48 23.562 1 29.48 45 PHE B CA 1
ATOM 2233 C C . PHE B 1 45 ? 40.969 -6.25 24.766 1 29.48 45 PHE B C 1
ATOM 2235 O O . PHE B 1 45 ? 40.344 -7.184 25.25 1 29.48 45 PHE B O 1
ATOM 2242 N N . ASN B 1 46 ? 41.562 -5.652 25.812 1 31.23 46 ASN B N 1
ATOM 2243 C CA . ASN B 1 46 ? 40.5 -4.965 26.547 1 31.23 46 ASN B CA 1
ATOM 2244 C C . ASN B 1 46 ? 39.469 -4.34 25.625 1 31.23 46 ASN B C 1
ATOM 2246 O O . ASN B 1 46 ? 39.625 -3.205 25.172 1 31.23 46 ASN B O 1
ATOM 2250 N N . GLU B 1 47 ? 39.125 -5.074 24.641 1 32.06 47 GLU B N 1
ATOM 2251 C CA . GLU B 1 47 ? 37.906 -4.535 24.078 1 32.06 47 GLU B CA 1
ATOM 2252 C C . GLU B 1 47 ? 36.906 -4.184 25.188 1 32.06 47 GLU B C 1
ATOM 2254 O O . GLU B 1 47 ? 36.281 -5.07 25.766 1 32.06 47 GLU B O 1
ATOM 2259 N N . VAL B 1 48 ? 37.312 -3.246 26.062 1 32.94 48 VAL B N 1
ATOM 2260 C CA . VAL B 1 48 ? 36.125 -2.594 26.625 1 32.94 48 VAL B CA 1
ATOM 2261 C C . VAL B 1 48 ? 35 -2.582 25.594 1 32.94 48 VAL B C 1
ATOM 2263 O O . VAL B 1 48 ? 35.125 -1.935 24.547 1 32.94 48 VAL B O 1
ATOM 2266 N N . THR B 1 49 ? 34.5 -3.688 25.266 1 34.22 49 THR B N 1
ATOM 2267 C CA . THR B 1 49 ? 33.125 -3.525 24.734 1 34.22 49 THR B CA 1
ATOM 2268 C C . THR B 1 49 ? 32.5 -2.26 25.297 1 34.22 49 THR B C 1
ATOM 2270 O O . THR B 1 49 ? 32.094 -2.217 26.453 1 34.22 49 THR B O 1
ATOM 2273 N N . SER B 1 50 ? 33.094 -1.162 25.062 1 32.22 50 SER B N 1
ATOM 2274 C CA . SER B 1 50 ? 32.188 -0.037 25.266 1 32.22 50 SER B CA 1
ATOM 2275 C C . SER B 1 50 ? 30.75 -0.421 24.938 1 32.22 50 SER B C 1
ATOM 2277 O O . SER B 1 50 ? 30.438 -0.782 23.797 1 32.22 50 SER B O 1
ATOM 2279 N N . ILE B 1 51 ? 30.141 -1.225 25.719 1 37.59 51 ILE B N 1
ATOM 2280 C CA . ILE B 1 51 ? 28.703 -1.079 25.625 1 37.59 51 ILE B CA 1
ATOM 2281 C C . ILE B 1 51 ? 28.359 0.306 25.078 1 37.59 51 ILE B C 1
ATOM 2283 O O . ILE B 1 51 ? 28.531 1.312 25.781 1 37.59 51 ILE B O 1
ATOM 2287 N N . GLY B 1 52 ? 28.922 0.602 23.953 1 36.25 52 GLY B N 1
ATOM 2288 C CA . GLY B 1 52 ? 28.328 1.838 23.469 1 36.25 52 GLY B CA 1
ATOM 2289 C C . GLY B 1 52 ? 27 2.166 24.156 1 36.25 52 GLY B C 1
ATOM 2290 O O . GLY B 1 52 ? 26.078 1.355 24.141 1 36.25 52 GLY B O 1
ATOM 2291 N N . ILE B 1 53 ? 27.031 2.621 25.266 1 37.91 53 ILE B N 1
ATOM 2292 C CA . ILE B 1 53 ? 25.812 3.295 25.703 1 37.91 53 ILE B CA 1
ATOM 2293 C C . ILE B 1 53 ? 25.031 3.764 24.469 1 37.91 53 ILE B C 1
ATOM 2295 O O . ILE B 1 53 ? 25.484 4.621 23.719 1 37.91 53 ILE B O 1
ATOM 2299 N N . ALA B 1 54 ? 24.469 2.891 23.719 1 45.16 54 ALA B N 1
ATOM 2300 C CA . ALA B 1 54 ? 23.484 3.393 22.781 1 45.16 54 ALA B CA 1
ATOM 2301 C C . ALA B 1 54 ? 23.062 4.812 23.125 1 45.16 54 ALA B C 1
ATOM 2303 O O . ALA B 1 54 ? 22.531 5.055 24.219 1 45.16 54 ALA B O 1
ATOM 2304 N N . ASP B 1 55 ? 23.969 5.816 23.047 1 51.09 55 ASP B N 1
ATOM 2305 C CA . ASP B 1 55 ? 23.578 7.203 23.25 1 51.09 55 ASP B CA 1
ATOM 2306 C C . ASP B 1 55 ? 22.062 7.379 23.047 1 51.09 55 ASP B C 1
ATOM 2308 O O . ASP B 1 55 ? 21.531 6.941 22.031 1 51.09 55 ASP B O 1
ATOM 2312 N N . HIS B 1 56 ? 21.25 7.34 24.078 1 62.44 56 HIS B N 1
ATOM 2313 C CA . HIS B 1 56 ? 19.828 7.559 24.328 1 62.44 56 HIS B CA 1
ATOM 2314 C C . HIS B 1 56 ? 19.297 8.734 23.516 1 62.44 56 HIS B C 1
ATOM 2316 O O . HIS B 1 56 ? 18.141 9.125 23.656 1 62.44 56 HIS B O 1
ATOM 2322 N N . ASN B 1 57 ? 20.188 9.352 22.734 1 74.81 57 ASN B N 1
ATOM 2323 C CA . ASN B 1 57 ? 19.656 10.547 22.094 1 74.81 57 ASN B CA 1
ATOM 2324 C C . ASN B 1 57 ? 19.016 10.227 20.734 1 74.81 57 ASN B C 1
ATOM 2326 O O . ASN B 1 57 ? 19.703 10.18 19.719 1 74.81 57 ASN B O 1
ATOM 2330 N N . CYS B 1 58 ? 17.828 9.938 20.766 1 85.25 58 CYS B N 1
ATOM 2331 C CA . CYS B 1 58 ? 17.078 9.711 19.547 1 85.25 58 CYS B CA 1
ATOM 2332 C C . CYS B 1 58 ? 16.781 11.031 18.844 1 85.25 58 CYS B C 1
ATOM 2334 O O . CYS B 1 58 ? 16.547 12.047 19.484 1 85.25 58 CYS B O 1
ATOM 2336 N N . SER B 1 59 ? 17.047 11.016 17.594 1 87.31 59 SER B N 1
ATOM 2337 C CA . SER B 1 59 ? 16.766 12.219 16.828 1 87.31 59 SER B CA 1
ATOM 2338 C C . SER B 1 59 ? 15.422 12.125 16.109 1 87.31 59 SER B C 1
ATOM 2340 O O . SER B 1 59 ? 15.039 11.047 15.648 1 87.31 59 SER B O 1
ATOM 2342 N N . LEU B 1 60 ? 14.766 13.258 16.062 1 92.06 60 LEU B N 1
ATOM 2343 C CA . LEU B 1 60 ? 13.539 13.344 15.281 1 92.06 60 LEU B CA 1
ATOM 2344 C C . LEU B 1 60 ? 13.844 13.32 13.789 1 92.06 60 LEU B C 1
ATOM 2346 O O . LEU B 1 60 ? 14.914 13.758 13.359 1 92.06 60 LEU B O 1
ATOM 2350 N N . PRO B 1 61 ? 12.93 12.82 13.047 1 94.06 61 PRO B N 1
ATOM 2351 C CA . PRO B 1 61 ? 13.164 12.797 11.602 1 94.06 61 PRO B CA 1
ATOM 2352 C C . PRO B 1 61 ? 13.172 14.188 10.984 1 94.06 61 PRO B C 1
ATOM 2354 O O . PRO B 1 61 ? 12.539 15.109 11.508 1 94.06 61 PRO B O 1
ATOM 2357 N N . THR B 1 62 ? 13.859 14.336 9.859 1 95.31 62 THR B N 1
ATOM 2358 C CA . THR B 1 62 ? 13.922 15.594 9.125 1 95.31 62 THR B CA 1
ATOM 2359 C C . THR B 1 62 ? 13.609 15.375 7.648 1 95.31 62 THR B C 1
ATOM 2361 O O . THR B 1 62 ? 13.766 16.281 6.836 1 95.31 62 THR B O 1
ATOM 2364 N N . ALA B 1 63 ? 13.195 14.195 7.305 1 97.5 63 ALA B N 1
ATOM 2365 C CA . ALA B 1 63 ? 12.914 13.867 5.91 1 97.5 63 ALA B CA 1
ATOM 2366 C C . ALA B 1 63 ? 11.531 14.375 5.496 1 97.5 63 ALA B C 1
ATOM 2368 O O . ALA B 1 63 ? 10.578 14.289 6.266 1 97.5 63 ALA B O 1
ATOM 2369 N N . ARG B 1 64 ? 11.531 14.93 4.281 1 98.62 64 ARG B N 1
ATOM 2370 C CA . ARG B 1 64 ? 10.234 15.203 3.67 1 98.62 64 ARG B CA 1
ATOM 2371 C C . ARG B 1 64 ? 9.5 13.906 3.33 1 98.62 64 ARG B C 1
ATOM 2373 O O . ARG B 1 64 ? 8.297 13.789 3.57 1 98.62 64 ARG B O 1
ATOM 2380 N N . TYR B 1 65 ? 10.219 13.047 2.756 1 98.31 65 TYR B N 1
ATOM 2381 C CA . TYR B 1 65 ? 9.711 11.719 2.441 1 98.31 65 TYR B CA 1
ATOM 2382 C C . TYR B 1 65 ? 10.734 10.641 2.795 1 98.31 65 TYR B C 1
ATOM 2384 O O . TYR B 1 65 ? 11.906 10.758 2.449 1 98.31 65 TYR B O 1
ATOM 2392 N N . ASP B 1 66 ? 10.234 9.695 3.57 1 96.69 66 ASP B N 1
ATOM 2393 C CA . ASP B 1 66 ? 11.047 8.531 3.912 1 96.69 66 ASP B CA 1
ATOM 2394 C C . ASP B 1 66 ? 10.484 7.266 3.27 1 96.69 66 ASP B C 1
ATOM 2396 O O . ASP B 1 66 ? 9.477 6.719 3.736 1 96.69 66 ASP B O 1
ATOM 2400 N N . ILE B 1 67 ? 11.172 6.762 2.273 1 94.62 67 ILE B N 1
ATOM 2401 C CA . ILE B 1 67 ? 10.664 5.652 1.471 1 94.62 67 ILE B CA 1
ATOM 2402 C C . ILE B 1 67 ? 10.648 4.375 2.305 1 94.62 67 ILE B C 1
ATOM 2404 O O . ILE B 1 67 ? 9.875 3.453 2.025 1 94.62 67 ILE B O 1
ATOM 2408 N N . SER B 1 68 ? 11.445 4.293 3.295 1 91.12 68 SER B N 1
ATOM 2409 C CA . SER B 1 68 ? 11.492 3.096 4.133 1 91.12 68 SER B CA 1
ATOM 2410 C C . SER B 1 68 ? 10.219 2.955 4.965 1 91.12 68 SER B C 1
ATOM 2412 O O . SER B 1 68 ? 9.812 1.842 5.301 1 91.12 68 SER B O 1
ATOM 2414 N N . THR B 1 69 ? 9.594 4.039 5.207 1 90.56 69 THR B N 1
ATOM 2415 C CA . THR B 1 69 ? 8.375 4.016 6.012 1 90.56 69 THR B CA 1
ATOM 2416 C C . THR B 1 69 ? 7.156 4.328 5.152 1 90.56 69 THR B C 1
ATOM 2418 O O . THR B 1 69 ? 6.02 4.094 5.57 1 90.56 69 THR B O 1
ATOM 2421 N N . GLY B 1 70 ? 7.383 4.875 3.98 1 91.88 70 GLY B N 1
ATOM 2422 C CA . GLY B 1 70 ? 6.293 5.301 3.117 1 91.88 70 GLY B CA 1
ATOM 2423 C C . GLY B 1 70 ? 5.586 6.543 3.617 1 91.88 70 GLY B C 1
ATOM 2424 O O . GLY B 1 70 ? 4.434 6.797 3.258 1 91.88 70 GLY B O 1
ATOM 2425 N N . ARG B 1 71 ? 6.27 7.301 4.434 1 96.62 71 ARG B N 1
ATOM 2426 C CA . ARG B 1 71 ? 5.613 8.445 5.051 1 96.62 71 ARG B CA 1
ATOM 2427 C C . ARG B 1 71 ? 6.262 9.75 4.605 1 96.62 71 ARG B C 1
ATOM 2429 O O . ARG B 1 71 ? 7.484 9.828 4.465 1 96.62 71 ARG B O 1
ATOM 2436 N N . ALA B 1 72 ? 5.402 10.703 4.395 1 98.62 72 ALA B N 1
ATOM 2437 C CA . ALA B 1 72 ? 5.82 12.086 4.191 1 98.62 72 ALA B CA 1
ATOM 2438 C C . ALA B 1 72 ? 5.621 12.914 5.457 1 98.62 72 ALA B C 1
ATOM 2440 O O . ALA B 1 72 ? 4.723 12.625 6.258 1 98.62 72 ALA B O 1
ATOM 2441 N N . ALA B 1 73 ? 6.492 13.898 5.613 1 98.69 73 ALA B N 1
ATOM 2442 C CA . ALA B 1 73 ? 6.398 14.742 6.801 1 98.69 73 ALA B CA 1
ATOM 2443 C C . ALA B 1 73 ? 6.68 16.203 6.457 1 98.69 73 ALA B C 1
ATOM 2445 O O . ALA B 1 73 ? 7.375 16.5 5.48 1 98.69 73 ALA B O 1
ATOM 2446 N N . CYS B 1 74 ? 6.109 17.062 7.168 1 98.56 74 CYS B N 1
ATOM 2447 C CA . CYS B 1 74 ? 6.441 18.484 7.121 1 98.56 74 CYS B CA 1
ATOM 2448 C C . CYS B 1 74 ? 6.617 19.062 8.523 1 98.56 74 CYS B C 1
ATOM 2450 O O . CYS B 1 74 ? 6.246 18.422 9.508 1 98.56 74 CYS B O 1
ATOM 2452 N N . TYR B 1 75 ? 7.227 20.141 8.594 1 97.81 75 TYR B N 1
ATOM 2453 C CA . TYR B 1 75 ? 7.695 20.75 9.836 1 97.81 75 TYR B CA 1
ATOM 2454 C C . TYR B 1 75 ? 7.262 22.203 9.922 1 97.81 75 TYR B C 1
ATOM 2456 O O . TYR B 1 75 ? 8.047 23.109 9.648 1 97.81 75 TYR B O 1
ATOM 2464 N N . PRO B 1 76 ? 6.059 22.344 10.422 1 97.25 76 PRO B N 1
ATOM 2465 C CA . PRO B 1 76 ? 5.512 23.703 10.461 1 97.25 76 PRO B CA 1
ATOM 2466 C C . PRO B 1 76 ? 6.246 24.594 11.445 1 97.25 76 PRO B C 1
ATOM 2468 O O . PRO B 1 76 ? 6.758 24.125 12.461 1 97.25 76 PRO B O 1
ATOM 2471 N N . SER B 1 77 ? 6.242 25.812 11.125 1 96.31 77 SER B N 1
ATOM 2472 C CA . SER B 1 77 ? 6.887 26.797 12 1 96.31 77 SER B CA 1
ATOM 2473 C C . SER B 1 77 ? 6.184 26.875 13.352 1 96.31 77 SER B C 1
ATOM 2475 O O . SER B 1 77 ? 6.773 27.312 14.336 1 96.31 77 SER B O 1
ATOM 2477 N N . SER B 1 78 ? 4.938 26.484 13.414 1 94.88 78 SER B N 1
ATOM 2478 C CA . SER B 1 78 ? 4.176 26.484 14.656 1 94.88 78 SER B CA 1
ATOM 2479 C C . SER B 1 78 ? 4.656 25.375 15.602 1 94.88 78 SER B C 1
ATOM 2481 O O . SER B 1 78 ? 4.242 25.328 16.766 1 94.88 78 SER B O 1
ATOM 2483 N N . GLY B 1 79 ? 5.469 24.531 15.078 1 94.88 79 GLY B N 1
ATOM 2484 C CA . GLY B 1 79 ? 6.078 23.516 15.922 1 94.88 79 GLY B CA 1
ATOM 2485 C C . GLY B 1 79 ? 5.59 22.109 15.609 1 94.88 79 GLY B C 1
ATOM 2486 O O . GLY B 1 79 ? 4.535 21.938 14.992 1 94.88 79 GLY B O 1
ATOM 2487 N N . GLY B 1 80 ? 6.469 21.141 15.953 1 96.06 80 GLY B N 1
ATOM 2488 C CA . GLY B 1 80 ? 6.109 19.734 15.789 1 96.06 80 GLY B CA 1
ATOM 2489 C C . GLY B 1 80 ? 6.34 19.219 14.383 1 96.06 80 GLY B C 1
ATOM 2490 O O . GLY B 1 80 ? 7.016 19.875 13.578 1 96.06 80 GLY B O 1
ATOM 2491 N N . ILE B 1 81 ? 5.812 17.969 14.188 1 97.5 81 ILE B N 1
ATOM 2492 C CA . ILE B 1 81 ? 5.965 17.266 12.914 1 97.5 81 ILE B CA 1
ATOM 2493 C C . ILE B 1 81 ? 4.613 16.719 12.469 1 97.5 81 ILE B C 1
ATOM 2495 O O . ILE B 1 81 ? 3.926 16.047 13.234 1 97.5 81 ILE B O 1
ATOM 2499 N N . TRP B 1 82 ? 4.207 17.141 11.32 1 98.06 82 TRP B N 1
ATOM 2500 C CA . TRP B 1 82 ? 3.039 16.516 10.703 1 98.06 82 TRP B CA 1
ATOM 2501 C C . TRP B 1 82 ? 3.457 15.398 9.75 1 98.06 82 TRP B C 1
ATOM 2503 O O . TRP B 1 82 ? 4.297 15.609 8.867 1 98.06 82 TRP B O 1
ATOM 2513 N N . MET B 1 83 ? 2.852 14.188 9.93 1 98.44 83 MET B N 1
ATOM 2514 C CA . MET B 1 83 ? 3.24 13.039 9.125 1 98.44 83 MET B CA 1
ATOM 2515 C C . MET B 1 83 ? 2.018 12.359 8.516 1 98.44 83 MET B C 1
ATOM 2517 O O . MET B 1 83 ? 0.988 12.219 9.18 1 98.44 83 MET B O 1
ATOM 2521 N N . ALA B 1 84 ? 2.176 11.961 7.266 1 98.06 84 ALA B N 1
ATOM 2522 C CA . ALA B 1 84 ? 1.098 11.258 6.578 1 98.06 84 ALA B CA 1
ATOM 2523 C C . ALA B 1 84 ? 1.642 10.094 5.746 1 98.06 84 ALA B C 1
ATOM 2525 O O . ALA B 1 84 ? 2.717 10.203 5.152 1 98.06 84 ALA B O 1
ATOM 2526 N N . GLU B 1 85 ? 0.961 8.977 5.828 1 96.19 85 GLU B N 1
ATOM 2527 C CA . GLU B 1 85 ? 1.231 7.891 4.895 1 96.19 85 GLU B CA 1
ATOM 2528 C C . GLU B 1 85 ? 0.523 8.117 3.562 1 96.19 85 GLU B C 1
ATOM 2530 O O . GLU B 1 85 ? -0.708 8.156 3.506 1 96.19 85 GLU B O 1
ATOM 2535 N N . LEU B 1 86 ? 1.261 8.211 2.492 1 96.62 86 LEU B N 1
ATOM 2536 C CA . LEU B 1 86 ? 0.699 8.617 1.209 1 96.62 86 LEU B CA 1
ATOM 2537 C C . LEU B 1 86 ? 0.805 7.492 0.186 1 96.62 86 LEU B C 1
ATOM 2539 O O . LEU B 1 86 ? 1.782 6.742 0.183 1 96.62 86 LEU B O 1
ATOM 2543 N N . SER B 1 87 ? -0.192 7.391 -0.621 1 95.88 87 SER B N 1
ATOM 2544 C CA . SER B 1 87 ? -0.118 6.52 -1.788 1 95.88 87 SER B CA 1
ATOM 2545 C C . SER B 1 87 ? 0.808 7.098 -2.854 1 95.88 87 SER B C 1
ATOM 2547 O O . SER B 1 87 ? 1.189 8.266 -2.781 1 95.88 87 SER B O 1
ATOM 2549 N N . ALA B 1 88 ? 1.132 6.273 -3.836 1 97.38 88 ALA B N 1
ATOM 2550 C CA . ALA B 1 88 ? 1.972 6.715 -4.945 1 97.38 88 ALA B CA 1
ATOM 2551 C C . ALA B 1 88 ? 1.352 7.91 -5.664 1 97.38 88 ALA B C 1
ATOM 2553 O O . ALA B 1 88 ? 2.051 8.859 -6.02 1 97.38 88 ALA B O 1
ATOM 2554 N N . LEU B 1 89 ? 0.106 7.859 -5.875 1 98.06 89 LEU B N 1
ATOM 2555 C CA . LEU B 1 89 ? -0.602 8.922 -6.574 1 98.06 89 LEU B CA 1
ATOM 2556 C C . LEU B 1 89 ? -0.517 10.234 -5.797 1 98.06 89 LEU B C 1
ATOM 2558 O O . LEU B 1 89 ? -0.312 11.297 -6.387 1 98.06 89 LEU B O 1
ATOM 2562 N N . GLU B 1 90 ? -0.698 10.156 -4.523 1 97.88 90 GLU B N 1
ATOM 2563 C CA . GLU B 1 90 ? -0.626 11.344 -3.676 1 97.88 90 GLU B CA 1
ATOM 2564 C C . GLU B 1 90 ? 0.783 11.922 -3.662 1 97.88 90 GLU B C 1
ATOM 2566 O O . GLU B 1 90 ? 0.954 13.148 -3.678 1 97.88 90 GLU B O 1
ATOM 2571 N N . LEU B 1 91 ? 1.731 11.062 -3.617 1 98.38 91 LEU B N 1
ATOM 2572 C CA . LEU B 1 91 ? 3.115 11.516 -3.703 1 98.38 91 LEU B CA 1
AT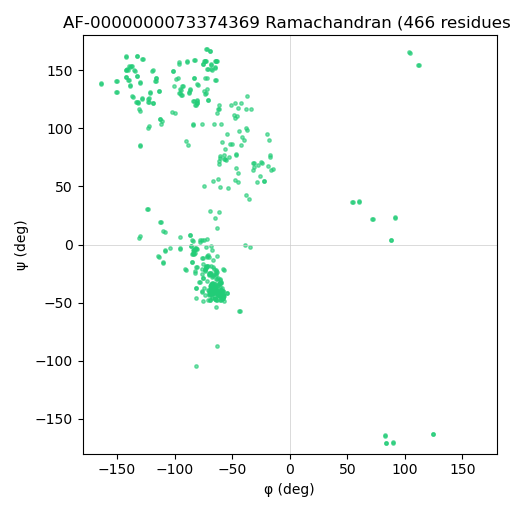OM 2573 C C . LEU B 1 91 ? 3.355 12.281 -5 1 98.38 91 LEU B C 1
ATOM 2575 O O . LEU B 1 91 ? 3.982 13.344 -4.996 1 98.38 91 LEU B O 1
ATOM 2579 N N . GLN B 1 92 ? 2.875 11.703 -6.055 1 98 92 GLN B N 1
ATOM 2580 C CA . GLN B 1 92 ? 3.016 12.375 -7.34 1 98 92 GLN B CA 1
ATOM 2581 C C . GLN B 1 92 ? 2.338 13.742 -7.328 1 98 92 GLN B C 1
ATOM 2583 O O . GLN B 1 92 ? 2.906 14.727 -7.805 1 98 92 GLN B O 1
ATOM 2588 N N . TYR B 1 93 ? 1.167 13.812 -6.828 1 97.94 93 TYR B N 1
ATOM 2589 C CA . TYR B 1 93 ? 0.409 15.062 -6.785 1 97.94 93 TYR B CA 1
ATOM 2590 C C . TYR B 1 93 ? 1.176 16.141 -6.023 1 97.94 93 TYR B C 1
ATOM 2592 O O . TYR B 1 93 ? 1.159 17.312 -6.414 1 97.94 93 TYR B O 1
ATOM 2600 N N . LEU B 1 94 ? 1.81 15.734 -4.957 1 98.12 94 LEU B N 1
ATOM 2601 C CA . LEU B 1 94 ? 2.539 16.656 -4.102 1 98.12 94 LEU B CA 1
ATOM 2602 C C . LEU B 1 94 ? 3.947 16.906 -4.633 1 98.12 94 LEU B C 1
ATOM 2604 O O . LEU B 1 94 ? 4.766 17.547 -3.971 1 98.12 94 LEU B O 1
ATOM 2608 N N . ASN B 1 95 ? 4.223 16.344 -5.734 1 97.88 95 ASN B N 1
ATOM 2609 C CA . ASN B 1 95 ? 5.516 16.469 -6.398 1 97.88 95 ASN B CA 1
ATOM 2610 C C . ASN B 1 95 ? 6.648 15.953 -5.523 1 97.88 95 ASN B C 1
ATOM 2612 O O . ASN B 1 95 ? 7.707 16.578 -5.434 1 97.88 95 ASN B O 1
ATOM 2616 N N . ILE B 1 96 ? 6.363 14.922 -4.824 1 98.12 96 ILE B N 1
ATOM 2617 C CA . ILE B 1 96 ? 7.379 14.234 -4.035 1 98.12 96 ILE B CA 1
ATOM 2618 C C . ILE B 1 96 ? 7.98 13.094 -4.852 1 98.12 96 ILE B C 1
ATOM 2620 O O . ILE B 1 96 ? 7.258 12.359 -5.527 1 98.12 96 ILE B O 1
ATOM 2624 N N . ASP B 1 97 ? 9.305 12.984 -4.793 1 96.56 97 ASP B N 1
ATOM 2625 C CA . ASP B 1 97 ? 9.961 11.859 -5.445 1 96.56 97 ASP B CA 1
ATOM 2626 C C . ASP B 1 97 ? 9.508 10.531 -4.84 1 96.56 97 ASP B C 1
ATOM 2628 O O . ASP B 1 97 ? 9.828 10.227 -3.689 1 96.56 97 ASP B O 1
ATOM 2632 N N . ARG B 1 98 ? 8.875 9.711 -5.605 1 95.62 98 ARG B N 1
ATOM 2633 C CA . ARG B 1 98 ? 8.242 8.492 -5.113 1 95.62 98 ARG B CA 1
ATOM 2634 C C . ARG B 1 98 ? 9.25 7.348 -5.027 1 95.62 98 ARG B C 1
ATOM 2636 O O . ARG B 1 98 ? 8.945 6.285 -4.484 1 95.62 98 ARG B O 1
ATOM 2643 N N . PHE B 1 99 ? 10.422 7.566 -5.523 1 95.75 99 PHE B N 1
ATOM 2644 C CA . PHE B 1 99 ? 11.336 6.445 -5.691 1 95.75 99 PHE B CA 1
ATOM 2645 C C . PHE B 1 99 ? 12.547 6.59 -4.773 1 95.75 99 PHE B C 1
ATOM 2647 O O . PHE B 1 99 ? 13.344 5.664 -4.641 1 95.75 99 PHE B O 1
ATOM 2654 N N . ASN B 1 100 ? 12.648 7.754 -4.184 1 94.94 100 ASN B N 1
ATOM 2655 C CA . ASN B 1 100 ? 13.742 8.008 -3.248 1 94.94 100 ASN B CA 1
ATOM 2656 C C . ASN B 1 100 ? 13.281 8.859 -2.066 1 94.94 100 ASN B C 1
ATOM 2658 O O . ASN B 1 100 ? 12.344 9.648 -2.191 1 94.94 100 ASN B O 1
ATOM 2662 N N . SER B 1 101 ? 13.953 8.602 -0.974 1 96.19 101 SER B N 1
ATOM 2663 C CA . SER B 1 101 ? 13.734 9.516 0.146 1 96.19 101 SER B CA 1
ATOM 2664 C C . SER B 1 101 ? 14.234 10.922 -0.179 1 96.19 101 SER B C 1
ATOM 2666 O O . SER B 1 101 ? 15.109 11.094 -1.025 1 96.19 101 SER B O 1
ATOM 2668 N N . SER B 1 102 ? 13.609 11.883 0.46 1 97.88 102 SER B N 1
ATOM 2669 C CA . SER B 1 102 ? 14.016 13.273 0.264 1 97.88 102 SER B CA 1
ATOM 2670 C C . SER B 1 102 ? 14 14.047 1.581 1 97.88 102 SER B C 1
ATOM 2672 O O . SER B 1 102 ? 13.242 13.711 2.494 1 97.88 102 SER B O 1
ATOM 2674 N N . GLU B 1 103 ? 14.836 15.086 1.653 1 97.94 103 GLU B N 1
ATOM 2675 C CA . GLU B 1 103 ? 14.953 15.898 2.861 1 97.94 103 GLU B CA 1
ATOM 2676 C C . GLU B 1 103 ? 13.953 17.062 2.848 1 97.94 103 GLU B C 1
ATOM 2678 O O . GLU B 1 103 ? 13.531 17.5 1.779 1 97.94 103 GLU B O 1
ATOM 2683 N N . ARG B 1 104 ? 13.664 17.516 4 1 97.75 104 ARG B N 1
ATOM 2684 C CA . ARG B 1 104 ? 12.812 18.688 4.113 1 97.75 104 ARG B CA 1
ATOM 2685 C C . ARG B 1 104 ? 13.539 19.938 3.605 1 97.75 104 ARG B C 1
ATOM 2687 O O . ARG B 1 104 ? 14.758 19.922 3.414 1 97.75 104 ARG B O 1
ATOM 2694 N N . SER B 1 105 ? 12.703 20.984 3.424 1 97.75 105 SER B N 1
ATOM 2695 C CA . SER B 1 105 ? 13.305 22.281 3.164 1 97.75 105 SER B CA 1
ATOM 2696 C C . SER B 1 105 ? 13.719 22.969 4.461 1 97.75 105 SER B C 1
ATOM 2698 O O . SER B 1 105 ? 13 22.906 5.461 1 97.75 105 SER B O 1
ATOM 2700 N N . TRP B 1 106 ? 14.859 23.672 4.398 1 96.75 106 TRP B N 1
ATOM 2701 C CA . TRP B 1 106 ? 15.297 24.438 5.559 1 96.75 106 TRP B CA 1
ATOM 2702 C C . TRP B 1 106 ? 14.836 25.891 5.457 1 96.75 106 TRP B C 1
ATOM 2704 O O . TRP B 1 106 ? 15.039 26.688 6.383 1 96.75 106 TRP B O 1
ATOM 2714 N N . ASP B 1 107 ? 14.211 26.188 4.328 1 98.06 107 ASP B N 1
ATOM 2715 C CA . ASP B 1 107 ? 13.523 27.469 4.207 1 98.06 107 ASP B CA 1
ATOM 2716 C C . ASP B 1 107 ? 12.156 27.422 4.883 1 98.06 107 ASP B C 1
ATOM 2718 O O . ASP B 1 107 ? 11.297 26.625 4.508 1 98.06 107 ASP B O 1
ATOM 2722 N N . ARG B 1 108 ? 11.984 28.312 5.824 1 97.19 108 ARG B N 1
ATOM 2723 C CA . ARG B 1 108 ? 10.789 28.297 6.668 1 97.19 108 ARG B CA 1
ATOM 2724 C C . ARG B 1 108 ? 9.523 28.469 5.832 1 97.19 108 ARG B C 1
ATOM 2726 O O . ARG B 1 108 ? 8.547 27.75 6.035 1 97.19 108 ARG B O 1
ATOM 2733 N N . ASP B 1 109 ? 9.492 29.406 4.949 1 98 109 ASP B N 1
ATOM 2734 C CA . ASP B 1 109 ? 8.312 29.672 4.141 1 98 109 ASP B CA 1
ATOM 2735 C C . ASP B 1 109 ? 7.992 28.5 3.213 1 98 109 ASP B C 1
ATOM 2737 O O . ASP B 1 109 ? 6.828 28.141 3.045 1 98 109 ASP B O 1
ATOM 2741 N N . GLU B 1 110 ? 9.055 27.969 2.658 1 98.12 110 GLU B N 1
ATOM 2742 C CA . GLU B 1 110 ? 8.867 26.812 1.785 1 98.12 110 GLU B CA 1
ATOM 2743 C C . GLU B 1 110 ? 8.289 25.625 2.555 1 98.12 110 GLU B C 1
ATOM 2745 O O . GLU B 1 110 ? 7.402 24.938 2.059 1 98.12 110 GLU B O 1
ATOM 2750 N N . GLU B 1 111 ? 8.844 25.469 3.701 1 98.5 111 GLU B N 1
ATOM 2751 C CA . GLU B 1 111 ? 8.375 24.344 4.512 1 98.5 111 GLU B CA 1
ATOM 2752 C C . GLU B 1 111 ? 6.934 24.547 4.965 1 98.5 111 GLU B C 1
ATOM 2754 O O . GLU B 1 111 ? 6.129 23.609 4.949 1 98.5 111 GLU B O 1
ATOM 2759 N N . ASN B 1 112 ? 6.582 25.75 5.363 1 98.19 112 ASN B N 1
ATOM 2760 C CA . ASN B 1 112 ? 5.207 26.047 5.734 1 98.19 112 ASN B CA 1
ATOM 2761 C C . ASN B 1 112 ? 4.246 25.828 4.57 1 98.19 112 ASN B C 1
ATOM 2763 O O . ASN B 1 112 ? 3.156 25.281 4.754 1 98.19 112 ASN B O 1
ATOM 2767 N N . LEU B 1 113 ? 4.652 26.25 3.434 1 98.06 113 LEU B N 1
ATOM 2768 C CA . LEU B 1 113 ? 3.822 26.047 2.252 1 98.06 113 LEU B CA 1
ATOM 2769 C C . LEU B 1 113 ? 3.6 24.562 1.993 1 98.06 113 LEU B C 1
ATOM 2771 O O . LEU B 1 113 ? 2.486 24.141 1.668 1 98.06 113 LEU B O 1
ATOM 2775 N N . PHE B 1 114 ? 4.656 23.812 2.125 1 98.69 114 PHE B N 1
ATOM 2776 C CA . PHE B 1 114 ? 4.52 22.375 1.922 1 98.69 114 PHE B CA 1
ATOM 2777 C C . PHE B 1 114 ? 3.57 21.766 2.949 1 98.69 114 PHE B C 1
ATOM 2779 O O . PHE B 1 114 ? 2.785 20.875 2.625 1 98.69 114 PHE B O 1
ATOM 2786 N N . CYS B 1 115 ? 3.623 22.188 4.16 1 98.5 115 CYS B N 1
ATOM 2787 C CA . CYS B 1 115 ? 2.719 21.688 5.191 1 98.5 115 CYS B CA 1
ATOM 2788 C C . CYS B 1 115 ? 1.266 21.953 4.816 1 98.5 115 CYS B C 1
ATOM 2790 O O . CYS B 1 115 ? 0.399 21.109 5.031 1 98.5 115 CYS B O 1
ATOM 2792 N N . GLU B 1 116 ? 1.041 23.094 4.285 1 97.44 116 GLU B N 1
ATOM 2793 C CA . GLU B 1 116 ? -0.306 23.438 3.836 1 97.44 116 GLU B CA 1
ATOM 2794 C C . GLU B 1 116 ? -0.781 22.469 2.748 1 97.44 116 GLU B C 1
ATOM 2796 O O . GLU B 1 116 ? -1.973 22.172 2.652 1 97.44 116 GLU B O 1
ATOM 2801 N N . GLN B 1 117 ? 0.144 22.031 1.968 1 97.81 117 GLN B N 1
ATOM 2802 C CA . GLN B 1 117 ? -0.189 21.109 0.885 1 97.81 117 GLN B CA 1
ATOM 2803 C C . GLN B 1 117 ? -0.386 19.688 1.408 1 97.81 117 GLN B C 1
ATOM 2805 O O . GLN B 1 117 ? -1.187 18.922 0.862 1 97.81 117 GLN B O 1
ATOM 2810 N N . LEU B 1 118 ? 0.316 19.297 2.432 1 98.62 118 LEU B N 1
ATOM 2811 C CA . LEU B 1 118 ? 0.321 17.922 2.941 1 98.62 118 LEU B CA 1
ATOM 2812 C C . LEU B 1 118 ? -0.894 17.672 3.828 1 98.62 118 LEU B C 1
ATOM 2814 O O . LEU B 1 118 ? -1.501 16.594 3.764 1 98.62 118 LEU B O 1
ATOM 2818 N N . ARG B 1 119 ? -1.301 18.594 4.59 1 97.75 119 ARG B N 1
ATOM 2819 C CA . ARG B 1 119 ? -2.264 18.422 5.672 1 97.75 119 ARG B CA 1
ATOM 2820 C C . ARG B 1 119 ? -3.625 18 5.137 1 97.75 119 ARG B C 1
ATOM 2822 O O . ARG B 1 119 ? -4.332 17.219 5.773 1 97.75 119 ARG B O 1
ATOM 2829 N N . PRO B 1 120 ? -4.051 18.484 3.965 1 97.25 120 PRO B N 1
ATOM 2830 C CA . PRO B 1 120 ? -5.352 18.047 3.449 1 97.25 120 PRO B CA 1
ATOM 2831 C C . PRO B 1 120 ? -5.434 16.531 3.271 1 97.25 120 PRO B C 1
ATOM 2833 O O . PRO B 1 120 ? -6.531 15.977 3.262 1 97.25 120 PRO B O 1
ATOM 2836 N N . PHE B 1 121 ? -4.352 15.867 3.17 1 97.19 121 PHE B N 1
ATOM 2837 C CA . PHE B 1 121 ? -4.352 14.422 2.934 1 97.19 121 PHE B CA 1
ATOM 2838 C C . PHE B 1 121 ? -4.449 13.664 4.25 1 97.19 121 PHE B C 1
ATOM 2840 O O . PHE B 1 121 ? -4.383 12.43 4.266 1 97.19 121 PHE B O 1
ATOM 2847 N N . GLY B 1 122 ? -4.68 14.367 5.309 1 95.94 122 GLY B N 1
ATOM 2848 C CA . GLY B 1 122 ? -4.746 13.742 6.621 1 95.94 122 GLY B CA 1
ATOM 2849 C C . GLY B 1 122 ? -3.385 13.523 7.25 1 95.94 122 GLY B C 1
ATOM 2850 O O . GLY B 1 122 ? -2.412 14.188 6.879 1 95.94 122 GLY B O 1
ATOM 2851 N N . GLY B 1 123 ? -3.406 12.688 8.242 1 96.25 123 GLY B N 1
ATOM 2852 C CA . GLY B 1 123 ? -2.152 12.406 8.922 1 96.25 123 GLY B CA 1
ATOM 2853 C C . GLY B 1 123 ? -2.207 12.664 10.414 1 96.25 123 GLY B C 1
ATOM 2854 O O . GLY B 1 123 ? -3.283 12.641 11.016 1 96.25 123 GLY B O 1
ATOM 2855 N N . SER B 1 124 ? -0.947 12.75 10.898 1 96.94 124 SER B N 1
ATOM 2856 C CA . SER B 1 124 ? -0.801 12.859 12.344 1 96.94 124 SER B CA 1
ATOM 2857 C C . SER B 1 124 ? 0.222 13.93 12.711 1 96.94 124 SER B C 1
ATOM 2859 O O . SER B 1 124 ? 1.193 14.148 11.984 1 96.94 124 SER B O 1
ATOM 2861 N N . TRP B 1 125 ? -0.049 14.516 13.898 1 97.31 125 TRP B N 1
ATOM 2862 C CA . TRP B 1 125 ? 0.853 15.539 14.414 1 97.31 125 TRP B CA 1
ATOM 2863 C C . TRP B 1 125 ? 1.56 15.062 15.68 1 97.31 125 TRP B C 1
ATOM 2865 O O . TRP B 1 125 ? 0.927 14.5 16.578 1 97.31 125 TRP B O 1
ATOM 2875 N N . TYR B 1 126 ? 2.877 15.273 15.664 1 95.81 126 TYR B N 1
ATOM 2876 C CA . TYR B 1 126 ? 3.736 14.906 16.781 1 95.81 126 TYR B CA 1
ATOM 2877 C C . TYR B 1 126 ? 4.438 16.141 17.359 1 95.81 126 TYR B C 1
ATOM 2879 O O . TYR B 1 126 ? 5.145 16.844 16.641 1 95.81 126 TYR B O 1
ATOM 2887 N N . PRO B 1 127 ? 4.223 16.375 18.609 1 92.62 127 PRO B N 1
ATOM 2888 C CA . PRO B 1 127 ? 4.91 17.531 19.188 1 92.62 127 PRO B CA 1
ATOM 2889 C C . PRO B 1 127 ? 6.43 17.375 19.203 1 92.62 127 PRO B C 1
ATOM 2891 O O . PRO B 1 127 ? 6.938 16.25 19.203 1 92.62 127 PRO B O 1
ATOM 2894 N N . SER B 1 128 ? 7.172 18.438 19.266 1 82.81 128 SER B N 1
ATOM 2895 C CA . SER B 1 128 ? 8.625 18.469 19.172 1 82.81 128 SER B CA 1
ATOM 2896 C C . SER B 1 128 ? 9.273 17.781 20.359 1 82.81 128 SER B C 1
ATOM 2898 O O . SER B 1 128 ? 10.352 17.203 20.25 1 82.81 128 SER B O 1
ATOM 2900 N N . HIS B 1 129 ? 8.703 17.859 21.422 1 78.62 129 HIS B N 1
ATOM 2901 C CA . HIS B 1 129 ? 9.344 17.375 22.625 1 78.62 129 HIS B CA 1
ATOM 2902 C C . HIS B 1 129 ? 9.305 15.852 22.703 1 78.62 129 HIS B C 1
ATOM 2904 O O . HIS B 1 129 ? 9.82 15.25 23.641 1 78.62 129 HIS B O 1
ATOM 2910 N N . LEU B 1 130 ? 8.805 15.141 21.703 1 74.81 130 LEU B N 1
ATOM 2911 C CA . LEU B 1 130 ? 8.656 13.688 21.734 1 74.81 130 LEU B CA 1
ATOM 2912 C C . LEU B 1 130 ? 9.992 13 21.484 1 74.81 130 LEU B C 1
ATOM 2914 O O . LEU B 1 130 ? 10.078 11.766 21.484 1 74.81 130 LEU B O 1
ATOM 2918 N N . SER B 1 131 ? 11.039 13.68 21.328 1 72 131 SER B N 1
ATOM 2919 C CA . SER B 1 131 ? 12.336 13.055 21.094 1 72 131 SER B CA 1
ATOM 2920 C C . SER B 1 131 ? 12.719 12.117 22.234 1 72 131 SER B C 1
ATOM 2922 O O . SER B 1 131 ? 13.266 11.039 22 1 72 131 SE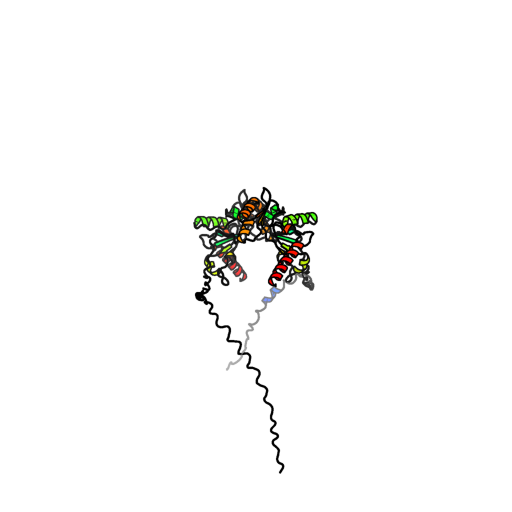R B O 1
ATOM 2924 N N . ASP B 1 132 ? 12.398 12.492 23.359 1 72.5 132 ASP B N 1
ATOM 2925 C CA . ASP B 1 132 ? 12.719 11.695 24.547 1 72.5 132 ASP B CA 1
ATOM 2926 C C . ASP B 1 132 ? 11.93 10.383 24.547 1 72.5 132 ASP B C 1
ATOM 2928 O O . ASP B 1 132 ? 12.391 9.383 25.094 1 72.5 132 ASP B O 1
ATOM 2932 N N . GLY B 1 133 ? 10.805 10.43 23.938 1 76.94 133 GLY B N 1
ATOM 2933 C CA . GLY B 1 133 ? 9.922 9.273 23.906 1 76.94 133 GLY B CA 1
ATOM 2934 C C . GLY B 1 133 ? 10.312 8.25 22.859 1 76.94 133 GLY B C 1
ATOM 2935 O O . GLY B 1 133 ? 9.758 7.148 22.828 1 76.94 133 GLY B O 1
ATOM 2936 N N . LEU B 1 134 ? 11.297 8.617 22.141 1 84.06 134 LEU B N 1
ATOM 2937 C CA . LEU B 1 134 ? 11.688 7.73 21.062 1 84.06 134 LEU B CA 1
ATOM 2938 C C . LEU B 1 134 ? 12.547 6.582 21.562 1 84.06 134 LEU B C 1
ATOM 2940 O O . LEU B 1 134 ? 12.695 5.562 20.891 1 84.06 134 LEU B O 1
ATOM 2944 N N . TRP B 1 135 ? 13.094 6.812 22.719 1 81.5 135 TRP B N 1
ATOM 2945 C CA . TRP B 1 135 ? 13.906 5.754 23.297 1 81.5 135 TRP B CA 1
ATOM 2946 C C . TRP B 1 135 ? 13.047 4.742 24.047 1 81.5 135 TRP B C 1
ATOM 2948 O O . TRP B 1 135 ? 12.516 5.039 25.109 1 81.5 135 TRP B O 1
ATOM 2958 N N . ILE B 1 136 ? 12.82 3.598 23.406 1 80.38 136 ILE B N 1
ATOM 2959 C CA . ILE B 1 136 ? 11.969 2.562 23.984 1 80.38 136 ILE B CA 1
ATOM 2960 C C . ILE B 1 136 ? 12.711 1.227 23.969 1 80.38 136 ILE B C 1
ATOM 2962 O O . ILE B 1 136 ? 13.172 0.769 22.922 1 80.38 136 ILE B O 1
ATOM 2966 N N . ASP B 1 137 ? 12.766 0.665 25.141 1 81.69 137 ASP B N 1
ATOM 2967 C CA . ASP B 1 137 ? 13.32 -0.674 25.297 1 81.69 137 ASP B CA 1
ATOM 2968 C C . ASP B 1 137 ? 14.734 -0.756 24.719 1 81.69 137 ASP B C 1
ATOM 2970 O O . ASP B 1 137 ? 15.055 -1.7 24 1 81.69 137 ASP B O 1
ATOM 2974 N N . GLY B 1 138 ? 15.5 0.304 24.875 1 79.5 138 GLY B N 1
ATOM 2975 C CA . GLY B 1 138 ? 16.906 0.265 24.547 1 79.5 138 GLY B CA 1
ATOM 2976 C C . GLY B 1 138 ? 17.203 0.598 23.094 1 79.5 138 GLY B C 1
ATOM 2977 O O . GLY B 1 138 ? 18.312 0.393 22.609 1 79.5 138 GLY B O 1
ATOM 2978 N N . ARG B 1 139 ? 16.188 0.925 22.422 1 85.5 139 ARG B N 1
ATOM 2979 C CA . ARG B 1 139 ? 16.406 1.313 21.031 1 85.5 139 ARG B CA 1
ATOM 2980 C C . ARG B 1 139 ? 15.562 2.531 20.672 1 85.5 139 ARG B C 1
ATOM 2982 O O . ARG B 1 139 ? 14.586 2.844 21.344 1 85.5 139 ARG B O 1
ATOM 2989 N N . CYS B 1 140 ? 16.094 3.268 19.672 1 87.25 140 CYS B N 1
ATOM 2990 C CA . CYS B 1 140 ? 15.305 4.383 19.141 1 87.25 140 CYS B CA 1
ATOM 2991 C C . CYS B 1 140 ? 14.148 3.885 18.297 1 87.25 140 CYS B C 1
ATOM 2993 O O . CYS B 1 140 ? 14.344 3.086 17.375 1 87.25 140 CYS B O 1
ATOM 2995 N N . SER B 1 141 ? 13.023 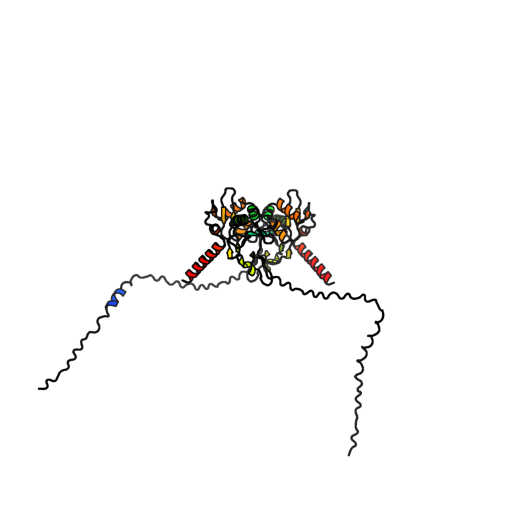4.383 18.578 1 88.81 141 SER B N 1
ATOM 2996 C CA . SER B 1 141 ? 11.828 4.02 17.828 1 88.81 141 SER B CA 1
ATOM 2997 C C . SER B 1 141 ? 11.523 5.035 16.734 1 88.81 141 SER B C 1
ATOM 2999 O O . SER B 1 141 ? 11.977 6.18 16.812 1 88.81 141 SER B O 1
ATOM 3001 N N . GLU B 1 142 ? 10.836 4.543 15.758 1 91 142 GLU B N 1
ATOM 3002 C CA . GLU B 1 142 ? 10.344 5.449 14.727 1 91 142 GLU B CA 1
ATOM 3003 C C . GLU B 1 142 ? 9.211 6.316 15.25 1 91 142 GLU B C 1
ATOM 3005 O O . GLU B 1 142 ? 8.359 5.848 16.016 1 91 142 GLU B O 1
ATOM 3010 N N . LEU B 1 143 ? 9.203 7.504 14.805 1 92.88 143 LEU B N 1
ATOM 3011 C CA . LEU B 1 143 ? 8.25 8.484 15.328 1 92.88 143 LEU B CA 1
ATOM 3012 C C . LEU B 1 143 ? 6.816 8.008 15.125 1 92.88 143 LEU B C 1
ATOM 3014 O O . LEU B 1 143 ? 5.977 8.148 16.016 1 92.88 143 LEU B O 1
ATOM 3018 N N . HIS B 1 144 ? 6.555 7.383 13.922 1 93.5 144 HIS B N 1
ATOM 3019 C CA . HIS B 1 144 ? 5.184 7.02 13.586 1 93.5 144 HIS B CA 1
ATOM 3020 C C . HIS B 1 144 ? 4.695 5.855 14.445 1 93.5 144 HIS B C 1
ATOM 3022 O O . HIS B 1 144 ? 3.508 5.523 14.43 1 93.5 144 HIS B O 1
ATOM 3028 N N . LYS B 1 145 ? 5.527 5.262 15.156 1 91.44 145 LYS B N 1
ATOM 3029 C CA . LYS B 1 145 ? 5.148 4.18 16.062 1 91.44 145 LYS B CA 1
ATOM 3030 C C . LYS B 1 145 ? 4.668 4.727 17.406 1 91.44 145 LYS B C 1
ATOM 3032 O O . LYS B 1 145 ? 4.074 3.998 18.203 1 91.44 145 LYS B O 1
ATOM 3037 N N . LEU B 1 146 ? 4.961 5.977 17.641 1 91.06 146 LEU B N 1
ATOM 3038 C CA . LEU B 1 146 ? 4.465 6.629 18.844 1 91.06 146 LEU B CA 1
ATOM 3039 C C . LEU B 1 146 ? 3.039 7.129 18.656 1 91.06 146 LEU B C 1
ATOM 3041 O O . LEU B 1 146 ? 2.59 7.301 17.516 1 91.06 146 LEU B O 1
ATOM 3045 N N . GLU B 1 147 ? 2.348 7.324 19.781 1 91.94 147 GLU B N 1
ATOM 3046 C CA . GLU B 1 147 ? 1.012 7.91 19.719 1 91.94 147 GLU B CA 1
ATOM 3047 C C . GLU B 1 147 ? 1.072 9.391 19.344 1 91.94 147 GLU B C 1
ATOM 3049 O O . GLU B 1 147 ? 1.75 10.172 20 1 91.94 147 GLU B O 1
ATOM 3054 N N . PRO B 1 148 ? 0.396 9.719 18.344 1 94.62 148 PRO B N 1
ATOM 3055 C CA . PRO B 1 148 ? 0.376 11.141 18 1 94.62 148 PRO B CA 1
ATOM 3056 C C . PRO B 1 148 ? -0.486 11.969 18.953 1 94.62 148 PRO B C 1
ATOM 3058 O O . PRO B 1 148 ? -1.35 11.422 19.641 1 94.62 148 PRO B O 1
ATOM 3061 N N . ALA B 1 149 ? -0.209 13.227 19 1 93.81 149 ALA B N 1
ATOM 3062 C CA . ALA B 1 149 ? -1.024 14.141 19.781 1 93.81 149 ALA B CA 1
ATOM 3063 C C . ALA B 1 149 ? -2.354 14.438 19.094 1 93.81 149 ALA B C 1
ATOM 3065 O O . ALA B 1 149 ? -3.35 14.742 19.75 1 93.81 149 ALA B O 1
ATOM 3066 N N . PHE B 1 150 ? -2.389 14.383 17.859 1 93.88 150 PHE B N 1
ATOM 3067 C CA . PHE B 1 150 ? -3.566 14.641 17.031 1 93.88 150 PHE B CA 1
ATOM 3068 C C . PHE B 1 150 ? -3.508 13.836 15.742 1 93.88 150 PHE B C 1
ATOM 3070 O O . PHE B 1 150 ? -2.438 13.688 15.141 1 93.88 150 PHE B O 1
ATOM 3077 N N . SER B 1 151 ? -4.652 13.305 15.312 1 94.44 151 SER B N 1
ATOM 3078 C CA . SER B 1 151 ? -4.719 12.562 14.062 1 94.44 151 SER B CA 1
ATOM 3079 C C . SER B 1 151 ? -6.02 12.844 13.312 1 94.44 151 SER B C 1
ATOM 3081 O O . SER B 1 151 ? -7.062 13.055 13.938 1 94.44 151 SER B O 1
ATOM 3083 N N . VAL B 1 152 ? -5.875 12.867 12.008 1 93.19 152 VAL B N 1
ATOM 3084 C CA . VAL B 1 152 ? -7.035 13.039 11.148 1 93.19 152 VAL B CA 1
ATOM 3085 C C . VAL B 1 152 ? -7.004 12.008 10.023 1 93.19 152 VAL B C 1
ATOM 3087 O O . VAL B 1 152 ? -6.004 11.883 9.312 1 93.19 152 VAL B O 1
ATOM 3090 N N . PHE B 1 153 ? -8.086 11.227 9.977 1 93.19 153 PHE B N 1
ATOM 3091 C CA . PHE B 1 153 ? -8.266 10.406 8.781 1 93.19 153 PHE B CA 1
ATOM 3092 C C . PHE B 1 153 ? -9.016 11.18 7.703 1 93.19 153 PHE B C 1
ATOM 3094 O O . PHE B 1 153 ? -10.062 11.773 7.965 1 93.19 153 PHE B O 1
ATOM 3101 N N . ARG B 1 154 ? -8.391 11.086 6.566 1 94.19 154 ARG B N 1
ATOM 3102 C CA . ARG B 1 154 ? -9.023 11.789 5.453 1 94.19 154 ARG B CA 1
ATOM 3103 C C . ARG B 1 154 ? -8.453 11.312 4.117 1 94.19 154 ARG B C 1
ATOM 3105 O O . ARG B 1 154 ? -7.25 11.07 3.998 1 94.19 154 ARG B O 1
ATOM 3112 N N . ARG B 1 155 ? -9.391 11.156 3.191 1 96.5 155 ARG B N 1
ATOM 3113 C CA . ARG B 1 155 ? -9.008 10.961 1.797 1 96.5 155 ARG B CA 1
ATOM 3114 C C . ARG B 1 155 ? -9.602 12.039 0.905 1 96.5 155 ARG B C 1
ATOM 3116 O O . ARG B 1 155 ? -10.797 12.328 0.984 1 96.5 155 ARG B O 1
ATOM 3123 N N . ILE B 1 156 ? -8.742 12.594 0.116 1 97.31 156 ILE B N 1
ATOM 3124 C CA . ILE B 1 156 ? -9.242 13.664 -0.739 1 97.31 156 ILE B CA 1
ATOM 3125 C C . ILE B 1 156 ? -8.867 13.383 -2.193 1 97.31 156 ILE B C 1
ATOM 3127 O O . ILE B 1 156 ? -8.008 12.547 -2.467 1 97.31 156 ILE B O 1
ATOM 3131 N N . GLY B 1 157 ? -9.531 13.961 -3.043 1 98.19 157 GLY B N 1
ATOM 3132 C CA . GLY B 1 157 ? -9.242 13.977 -4.469 1 98.19 157 GLY B CA 1
ATOM 3133 C C . GLY B 1 157 ? -9.484 15.336 -5.109 1 98.19 157 GLY B C 1
ATOM 3134 O O . GLY B 1 157 ? -10.43 16.031 -4.754 1 98.19 157 GLY B O 1
ATOM 3135 N N . TYR B 1 158 ? -8.617 15.688 -6.027 1 98 158 TYR B N 1
ATOM 3136 C CA . TYR B 1 158 ? -8.695 16.969 -6.73 1 98 158 TYR B CA 1
ATOM 3137 C C . TYR B 1 158 ? -9.062 16.75 -8.195 1 98 158 TYR B C 1
ATOM 3139 O O . TYR B 1 158 ? -8.211 16.422 -9.016 1 98 158 TYR B O 1
ATOM 3147 N N . PRO B 1 159 ? -10.305 17.062 -8.562 1 97.38 159 PRO B N 1
ATOM 3148 C CA . PRO B 1 159 ? -10.695 16.891 -9.961 1 97.38 159 PRO B CA 1
ATOM 3149 C C . PRO B 1 159 ? -10.102 17.953 -10.875 1 97.38 159 PRO B C 1
ATOM 3151 O O . PRO B 1 159 ? -9.711 19.031 -10.398 1 97.38 159 PRO B O 1
ATOM 3154 N N . GLU B 1 160 ? -10.023 17.641 -12.148 1 94.44 160 GLU B N 1
ATOM 3155 C CA . GLU B 1 160 ? -9.477 18.562 -13.133 1 94.44 160 GLU B CA 1
ATOM 3156 C C . GLU B 1 160 ? -10.289 19.859 -13.195 1 94.44 160 GLU B C 1
ATOM 3158 O O . GLU B 1 160 ? -9.742 20.938 -13.438 1 94.44 160 GLU B O 1
ATOM 3163 N N . GLY B 1 161 ? -11.516 19.859 -12.938 1 93.31 161 GLY B N 1
ATOM 3164 C CA . GLY B 1 161 ? -12.391 21.016 -13.031 1 93.31 161 GLY B CA 1
ATOM 3165 C C . GLY B 1 161 ? -12.32 21.922 -11.812 1 93.31 161 GLY B C 1
ATOM 3166 O O . GLY B 1 161 ? -13 22.953 -11.75 1 93.31 161 GLY B O 1
ATOM 3167 N N . GLY B 1 162 ? -11.633 21.594 -10.891 1 95.25 162 GLY B N 1
ATOM 3168 C CA . GLY B 1 162 ? -11.523 22.375 -9.672 1 95.25 162 GLY B CA 1
ATOM 3169 C C . GLY B 1 162 ? -12.305 21.797 -8.516 1 95.25 162 GLY B C 1
ATOM 3170 O O . GLY B 1 162 ? -13.109 20.875 -8.703 1 95.25 162 GLY B O 1
ATOM 3171 N N . GLY B 1 163 ? -11.945 22.344 -7.332 1 97.31 163 GLY B N 1
ATOM 3172 C CA . GLY B 1 163 ? -12.602 21.844 -6.137 1 97.31 163 GLY B CA 1
ATOM 3173 C C . GLY B 1 163 ? -11.867 20.672 -5.512 1 97.31 163 GLY B C 1
ATOM 3174 O O . GLY B 1 163 ? -10.727 20.375 -5.863 1 97.31 163 GLY B O 1
ATOM 3175 N N . VAL B 1 164 ? -12.609 20.078 -4.516 1 97.94 164 VAL B N 1
ATOM 3176 C CA . VAL B 1 164 ? -11.984 18.969 -3.799 1 97.94 164 VAL B CA 1
ATOM 3177 C C . VAL B 1 164 ? -13.062 18 -3.303 1 97.94 164 VAL B C 1
ATOM 3179 O O . VAL B 1 164 ? -14.117 18.438 -2.844 1 97.94 164 VAL B O 1
ATOM 3182 N N . TRP B 1 165 ? -12.844 16.734 -3.566 1 97.75 165 TRP B N 1
ATOM 3183 C CA . TRP B 1 165 ? -13.625 15.68 -2.924 1 97.75 165 TRP B CA 1
ATOM 3184 C C . TRP B 1 165 ? -13.016 15.297 -1.581 1 97.75 165 TRP B C 1
ATOM 3186 O O . TRP B 1 165 ? -11.805 15.102 -1.477 1 97.75 165 TRP B O 1
ATOM 3196 N N . VAL B 1 166 ? -13.859 15.18 -0.52 1 97.25 166 VAL B N 1
ATOM 3197 C CA . VAL B 1 166 ? -13.336 14.906 0.814 1 97.25 166 VAL B CA 1
ATOM 3198 C C . VAL B 1 166 ? -14.117 13.75 1.443 1 97.25 166 VAL B C 1
ATOM 3200 O O . VAL B 1 166 ? -15.336 13.836 1.617 1 97.25 166 VAL B O 1
ATOM 3203 N N . LEU B 1 167 ? -13.422 12.68 1.691 1 95.25 167 LEU B N 1
ATOM 3204 C CA . LEU B 1 167 ? -13.938 11.594 2.518 1 95.25 167 LEU B CA 1
ATOM 3205 C C . LEU B 1 167 ? -13.336 11.648 3.92 1 95.25 167 LEU B C 1
ATOM 3207 O O . LEU B 1 167 ? -12.141 11.422 4.098 1 95.25 167 LEU B O 1
ATOM 3211 N N . ASP B 1 168 ? -14.133 11.914 4.922 1 89.69 168 ASP B N 1
ATOM 3212 C CA . ASP B 1 168 ? -13.602 12.195 6.25 1 89.69 168 ASP B CA 1
ATOM 3213 C C . ASP B 1 168 ? -13.961 11.086 7.234 1 89.69 168 ASP B C 1
ATOM 3215 O O . ASP B 1 168 ? -13.953 11.297 8.445 1 89.69 168 ASP B O 1
ATOM 3219 N N . ARG B 1 169 ? -14.297 9.977 6.727 1 85.19 169 ARG B N 1
ATOM 3220 C CA . ARG B 1 169 ? -14.57 8.82 7.578 1 85.19 169 ARG B CA 1
ATOM 3221 C C . ARG B 1 169 ? -13.859 7.578 7.059 1 85.19 169 ARG B C 1
ATOM 3223 O O . ARG B 1 169 ? -13.711 7.398 5.848 1 85.19 169 ARG B O 1
ATOM 3230 N N . GLU B 1 170 ? -13.492 6.887 8.102 1 77.81 170 GLU B N 1
ATOM 3231 C CA . GLU B 1 170 ? -12.797 5.656 7.727 1 77.81 170 GLU B CA 1
ATOM 3232 C C . GLU B 1 170 ? -13.789 4.562 7.336 1 77.81 170 GLU B C 1
ATOM 3234 O O . GLU B 1 170 ? -14.781 4.336 8.031 1 77.81 170 GLU B O 1
ATOM 3239 N N . LEU B 1 171 ? -13.578 4.105 6.188 1 77.5 171 LEU B N 1
ATOM 3240 C CA . LEU B 1 171 ? -14.258 2.91 5.707 1 77.5 171 LEU B CA 1
ATOM 3241 C C . LEU B 1 171 ? -13.25 1.84 5.293 1 77.5 171 LEU B C 1
ATOM 3243 O O . LEU B 1 171 ? -12.555 1.994 4.289 1 77.5 171 LEU B O 1
ATOM 3247 N N . PRO B 1 172 ? -13.086 0.867 6.18 1 71.19 172 PRO B N 1
ATOM 3248 C CA . PRO B 1 172 ? -11.977 -0.069 6 1 71.19 172 PRO B CA 1
ATOM 3249 C C . PRO B 1 172 ? -11.812 -0.526 4.551 1 71.19 172 PRO B C 1
ATOM 3251 O O . PRO B 1 172 ? -10.742 -0.354 3.963 1 71.19 172 PRO B O 1
ATOM 3254 N N . THR B 1 173 ? -12.844 -1.117 3.941 1 74.19 173 THR B N 1
ATOM 3255 C CA . THR B 1 173 ? -12.75 -1.616 2.574 1 74.19 173 THR B CA 1
ATOM 3256 C C . THR B 1 173 ? -12.625 -0.462 1.583 1 74.19 173 THR B C 1
ATOM 3258 O O . THR B 1 173 ? -11.883 -0.555 0.601 1 74.19 173 THR B O 1
ATOM 3261 N N . SER B 1 174 ? -13.078 0.597 1.99 1 76.94 174 SER B N 1
ATOM 3262 C CA . SER B 1 174 ? -13.188 1.729 1.077 1 76.94 174 SER B CA 1
ATOM 3263 C C . SER B 1 174 ? -11.859 2.467 0.954 1 76.94 174 SER B C 1
ATOM 3265 O O . SER B 1 174 ? -11.547 3.021 -0.102 1 76.94 174 SER B O 1
ATOM 3267 N N . ASP B 1 175 ? -11.094 2.291 1.99 1 89.5 175 ASP B N 1
ATOM 3268 C CA . ASP B 1 175 ? -9.812 2.979 1.92 1 89.5 175 ASP B CA 1
ATOM 3269 C C . ASP B 1 175 ? -8.914 2.363 0.847 1 89.5 175 ASP B C 1
ATOM 3271 O O . ASP B 1 175 ? -8.234 3.082 0.112 1 89.5 175 ASP B O 1
ATOM 3275 N N . THR B 1 176 ? -9.023 1.101 0.787 1 93.12 176 THR B N 1
ATOM 3276 C CA . THR B 1 176 ? -8.219 0.395 -0.206 1 93.12 176 THR B CA 1
ATOM 3277 C C . THR B 1 176 ? -8.625 0.806 -1.619 1 93.12 176 THR B C 1
ATOM 3279 O O . THR B 1 176 ? -7.77 0.988 -2.486 1 93.12 176 THR B O 1
ATOM 3282 N N . ALA B 1 177 ? -9.883 0.972 -1.794 1 95 177 ALA B N 1
ATOM 3283 C CA . ALA B 1 177 ? -10.367 1.384 -3.105 1 95 177 ALA B CA 1
ATOM 3284 C C . ALA B 1 177 ? -9.812 2.748 -3.498 1 95 177 ALA B C 1
ATOM 3286 O O . ALA B 1 177 ? -9.398 2.953 -4.641 1 95 177 ALA B O 1
ATOM 3287 N N . VAL B 1 178 ? -9.781 3.615 -2.588 1 96.25 178 VAL B N 1
ATOM 3288 C CA . VAL B 1 178 ? -9.281 4.957 -2.857 1 96.25 178 VAL B CA 1
ATOM 3289 C C . VAL B 1 178 ? -7.789 4.891 -3.189 1 96.25 178 VAL B C 1
ATOM 3291 O O . VAL B 1 178 ? -7.332 5.52 -4.148 1 96.25 178 VAL B O 1
ATOM 3294 N N . ARG B 1 179 ? -7.059 4.078 -2.465 1 94.75 179 ARG B N 1
ATOM 3295 C CA . ARG B 1 179 ? -5.613 3.979 -2.623 1 94.75 179 ARG B CA 1
ATOM 3296 C C . ARG B 1 179 ? -5.25 3.25 -3.912 1 94.75 179 ARG B C 1
ATOM 3298 O O . ARG B 1 179 ? -4.129 3.365 -4.406 1 94.75 179 ARG B O 1
ATOM 3305 N N . ASN B 1 180 ? -6.195 2.527 -4.445 1 96.62 180 ASN B N 1
ATOM 3306 C CA . ASN B 1 180 ? -5.953 1.749 -5.656 1 96.62 180 ASN B CA 1
ATOM 3307 C C . ASN B 1 180 ? -6.094 2.607 -6.91 1 96.62 180 ASN B C 1
ATOM 3309 O O . ASN B 1 180 ? -5.82 2.143 -8.023 1 96.62 180 ASN B O 1
ATOM 3313 N N . ALA B 1 181 ? -6.566 3.857 -6.754 1 97.75 181 ALA B N 1
ATOM 3314 C CA . ALA B 1 181 ? -6.668 4.727 -7.926 1 97.75 181 ALA B CA 1
ATOM 3315 C C . ALA B 1 181 ? -5.293 5.023 -8.508 1 97.75 181 ALA B C 1
ATOM 3317 O O . ALA B 1 181 ? -4.336 5.273 -7.77 1 97.75 181 ALA B O 1
ATOM 3318 N N . LEU B 1 182 ? -5.242 5.059 -9.836 1 98.12 182 LEU B N 1
ATOM 3319 C CA . LEU B 1 182 ? -3.963 5.289 -10.5 1 98.12 182 LEU B CA 1
ATOM 3320 C C . LEU B 1 182 ? -3.916 6.684 -11.117 1 98.12 182 LEU B C 1
ATOM 3322 O O . LEU B 1 182 ? -2.889 7.09 -11.664 1 98.12 182 LEU B O 1
ATOM 3326 N N . SER B 1 183 ? -4.961 7.395 -11.078 1 97.81 183 SER B N 1
ATOM 3327 C CA . SER B 1 183 ? -5.031 8.797 -11.477 1 97.81 183 SER B CA 1
ATOM 3328 C C . SER B 1 183 ? -5.953 9.586 -10.562 1 97.81 183 SER B C 1
ATOM 3330 O O . SER B 1 183 ? -6.793 9.016 -9.867 1 97.81 183 SER B O 1
ATOM 3332 N N . MET B 1 184 ? -5.754 10.867 -10.633 1 97.88 184 MET B N 1
ATOM 3333 C CA . MET B 1 184 ? -6.566 11.727 -9.781 1 97.88 184 MET B CA 1
ATOM 3334 C C . MET B 1 184 ? -8.023 11.719 -10.219 1 97.88 184 MET B C 1
ATOM 3336 O O . MET B 1 184 ? -8.93 11.797 -9.391 1 97.88 184 MET B O 1
ATOM 3340 N N . GLU B 1 185 ? -8.234 11.609 -11.5 1 97.88 185 GLU B N 1
ATOM 3341 C CA . GLU B 1 185 ? -9.602 11.523 -12.008 1 97.88 185 GLU B CA 1
ATOM 3342 C C . GLU B 1 185 ? -10.297 10.266 -11.5 1 97.88 185 GLU B C 1
ATOM 3344 O O . GLU B 1 185 ? -11.438 10.32 -11.031 1 97.88 185 GLU B O 1
ATOM 3349 N N . GLU B 1 186 ? -9.609 9.172 -11.617 1 97.81 186 GLU B N 1
ATOM 3350 C CA . GLU B 1 186 ? -10.141 7.91 -11.109 1 97.81 186 GLU B CA 1
ATOM 3351 C C . GLU B 1 186 ? -10.398 7.988 -9.609 1 97.81 186 GLU B C 1
ATOM 3353 O O . GLU B 1 186 ? -11.422 7.5 -9.117 1 97.81 186 GLU B O 1
ATOM 3358 N N . ARG B 1 187 ? -9.508 8.547 -8.922 1 98.06 187 ARG B N 1
ATOM 3359 C CA . ARG B 1 187 ? -9.641 8.711 -7.48 1 98.06 187 ARG B CA 1
ATOM 3360 C C . ARG B 1 187 ? -10.898 9.508 -7.137 1 98.06 187 ARG B C 1
ATOM 3362 O O . ARG B 1 187 ? -11.641 9.141 -6.219 1 98.06 187 ARG B O 1
ATOM 3369 N N . CYS B 1 188 ? -11.125 10.547 -7.871 1 98.25 188 CYS B N 1
ATOM 3370 C CA . CYS B 1 188 ? -12.305 11.375 -7.645 1 98.25 188 CYS B CA 1
ATOM 3371 C C . CYS B 1 188 ? -13.578 10.57 -7.879 1 98.25 188 CYS B C 1
ATOM 3373 O 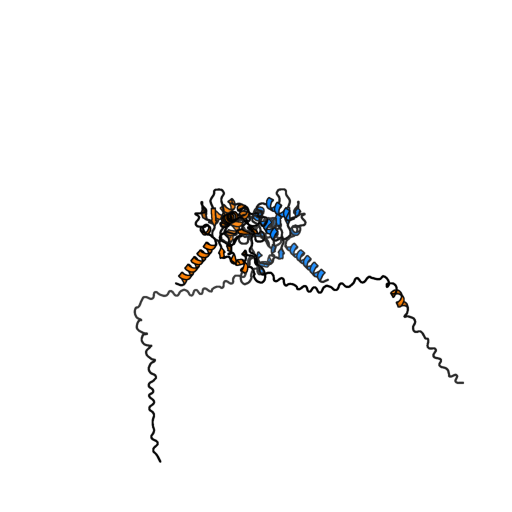O . CYS B 1 188 ? -14.547 10.695 -7.125 1 98.25 188 CYS B O 1
ATOM 3375 N N . ILE B 1 189 ? -13.562 9.773 -8.906 1 97.69 189 ILE B N 1
ATOM 3376 C CA . ILE B 1 189 ? -14.719 8.938 -9.203 1 97.69 189 ILE B CA 1
ATOM 3377 C C . ILE B 1 189 ? -14.984 8 -8.023 1 97.69 189 ILE B C 1
ATOM 3379 O O . ILE B 1 189 ? -16.125 7.844 -7.59 1 97.69 189 ILE B O 1
ATOM 3383 N N . VAL B 1 190 ? -13.961 7.391 -7.477 1 97.06 190 VAL B N 1
ATOM 3384 C CA . VAL B 1 190 ? -14.086 6.457 -6.363 1 97.06 190 VAL B CA 1
ATOM 3385 C C . VAL B 1 190 ? -14.594 7.195 -5.125 1 97.06 190 VAL B C 1
ATOM 3387 O O . VAL B 1 190 ? -15.508 6.719 -4.445 1 97.06 190 VAL B O 1
ATOM 3390 N N . LEU B 1 191 ? -14.016 8.312 -4.84 1 97.06 191 LEU B N 1
ATOM 3391 C CA . LEU B 1 191 ? -14.43 9.109 -3.688 1 97.06 191 LEU B CA 1
ATOM 3392 C C . LEU B 1 191 ? -15.898 9.484 -3.783 1 97.06 191 LEU B C 1
ATOM 3394 O O . LEU B 1 191 ? -16.641 9.367 -2.805 1 97.06 191 LEU B O 1
ATOM 3398 N N . GLU B 1 192 ? -16.266 9.922 -4.949 1 96.81 192 GLU B N 1
ATOM 3399 C CA . GLU B 1 192 ? -17.672 10.266 -5.16 1 96.81 192 GLU B CA 1
ATOM 3400 C C . GLU B 1 192 ? -18.578 9.07 -4.875 1 96.81 192 GLU B C 1
ATOM 3402 O O . GLU B 1 192 ? -19.578 9.203 -4.172 1 96.81 192 GLU B O 1
ATOM 3407 N N . ARG B 1 193 ? -18.203 7.988 -5.363 1 95 193 ARG B N 1
ATOM 3408 C CA . ARG B 1 193 ? -19 6.777 -5.184 1 95 193 ARG B CA 1
ATOM 3409 C C . ARG B 1 193 ? -19.094 6.391 -3.711 1 95 193 ARG B C 1
ATOM 3411 O O . ARG B 1 193 ? -20.078 5.809 -3.271 1 95 193 ARG B O 1
ATOM 3418 N N . LEU B 1 194 ? -18.094 6.723 -2.979 1 94.06 194 LEU B N 1
ATOM 3419 C CA . LEU B 1 194 ? -18.031 6.344 -1.57 1 94.06 194 LEU B CA 1
ATOM 3420 C C . LEU B 1 194 ? -18.75 7.363 -0.7 1 94.06 194 LEU B C 1
ATOM 3422 O O . LEU B 1 194 ? -18.781 7.234 0.526 1 94.06 194 LEU B O 1
ATOM 3426 N N . GLY B 1 195 ? -19.281 8.406 -1.302 1 93.75 195 GLY B N 1
ATOM 3427 C CA . GLY B 1 195 ? -20.078 9.391 -0.568 1 93.75 195 GLY B CA 1
ATOM 3428 C C . GLY B 1 195 ? -19.25 10.547 -0.041 1 93.75 195 GLY B C 1
ATOM 3429 O O . GLY B 1 195 ? -19.609 11.18 0.949 1 93.75 195 GLY B O 1
ATOM 3430 N N . ALA B 1 196 ? -18.172 10.758 -0.655 1 95.75 196 ALA B N 1
ATOM 3431 C CA . ALA B 1 196 ? -17.375 11.914 -0.286 1 95.75 196 ALA B CA 1
ATOM 3432 C C . ALA B 1 196 ? -18.125 13.211 -0.558 1 95.75 196 ALA B C 1
ATOM 3434 O O . ALA B 1 196 ? -19.031 13.25 -1.392 1 95.75 196 ALA B O 1
ATOM 3435 N N . ILE B 1 197 ? -17.672 14.211 0.154 1 95.69 197 ILE B N 1
ATOM 3436 C CA . ILE B 1 197 ? -18.266 15.539 -0.002 1 95.69 197 ILE B CA 1
ATOM 3437 C C . ILE B 1 197 ? -17.453 16.359 -1.002 1 95.69 197 ILE B C 1
ATOM 3439 O O . ILE B 1 197 ? -16.219 16.359 -0.946 1 95.69 197 ILE B O 1
ATOM 3443 N N . PHE B 1 198 ? -18.203 16.969 -1.903 1 97.62 198 PHE B N 1
ATOM 3444 C CA . PHE B 1 198 ? -17.516 17.859 -2.84 1 97.62 198 PHE B CA 1
ATOM 3445 C C . PHE B 1 198 ? -17.562 19.297 -2.352 1 97.62 198 PHE B C 1
ATOM 3447 O O . PHE B 1 198 ? -18.609 19.797 -1.96 1 97.62 198 PHE B O 1
ATOM 3454 N N . CYS B 1 199 ? -16.438 19.922 -2.348 1 97.75 199 CYS B N 1
ATOM 3455 C CA . CYS B 1 199 ? -16.328 21.328 -2.004 1 97.75 199 CYS B CA 1
ATOM 3456 C C . CYS B 1 199 ? -15.68 22.125 -3.143 1 97.75 199 CYS B C 1
ATOM 3458 O O . CYS B 1 199 ? -14.57 21.812 -3.566 1 97.75 199 CYS B O 1
ATOM 3460 N N . ARG B 1 200 ? -16.328 23.094 -3.543 1 96.19 200 ARG B N 1
ATOM 3461 C CA . ARG B 1 200 ? -15.773 23.938 -4.602 1 96.19 200 ARG B CA 1
ATOM 3462 C C . ARG B 1 200 ? -14.547 24.703 -4.117 1 96.19 200 ARG B C 1
ATOM 3464 O O . ARG B 1 200 ? -13.57 24.859 -4.855 1 96.19 200 ARG B O 1
ATOM 3471 N N . ASP B 1 201 ? -14.664 25.094 -2.877 1 94.31 201 ASP B N 1
ATOM 3472 C CA . ASP B 1 201 ? -13.57 25.828 -2.227 1 94.31 201 ASP B CA 1
ATOM 3473 C C . ASP B 1 201 ? -13.109 25.109 -0.967 1 94.31 201 ASP B C 1
ATOM 3475 O O . ASP B 1 201 ? -13.883 24.922 -0.024 1 94.31 201 ASP B O 1
ATOM 3479 N N . ILE B 1 202 ? -11.852 24.812 -0.97 1 92 202 ILE B N 1
ATOM 3480 C CA . ILE B 1 202 ? -11.266 24.047 0.127 1 92 202 ILE B CA 1
ATOM 3481 C C . ILE B 1 202 ? -11.43 24.812 1.437 1 92 202 ILE B C 1
ATOM 3483 O O . ILE B 1 202 ? -11.633 24.219 2.494 1 92 202 ILE B O 1
ATOM 3487 N N . LYS B 1 203 ? -11.398 26.094 1.394 1 90.31 203 LYS B N 1
ATOM 3488 C CA . LYS B 1 203 ? -11.438 26.938 2.586 1 90.31 203 LYS B CA 1
ATOM 3489 C C . LYS B 1 203 ? -12.828 26.953 3.205 1 90.31 203 LYS B C 1
ATOM 3491 O O . LYS B 1 203 ? -12.992 27.281 4.383 1 90.31 203 LYS B O 1
ATOM 3496 N N . CYS B 1 204 ? -13.789 26.594 2.455 1 89.56 204 CYS B N 1
ATOM 3497 C CA . CYS B 1 204 ? -15.172 26.656 2.922 1 89.56 204 CYS B CA 1
ATOM 3498 C C . CYS B 1 204 ? -15.734 25.25 3.127 1 89.56 204 CYS B C 1
ATOM 3500 O O . CYS B 1 204 ? -16.938 25.094 3.301 1 89.56 204 CYS B O 1
ATOM 3502 N N . CYS B 1 205 ? -14.883 24.391 3.086 1 93.5 205 CYS B N 1
ATOM 3503 C CA . CYS B 1 205 ? -15.352 23.016 3.203 1 93.5 205 CYS B CA 1
ATOM 3504 C C . CYS B 1 205 ? -15.523 22.609 4.664 1 93.5 205 CYS B C 1
ATOM 3506 O O . CYS B 1 205 ? -14.562 22.625 5.438 1 93.5 205 CYS B O 1
ATOM 3508 N N . SER B 1 206 ? -16.688 22.188 5.031 1 90.56 206 SER B N 1
ATOM 3509 C CA . SER B 1 206 ? -17 21.844 6.414 1 90.56 206 SER B CA 1
ATOM 3510 C C . SER B 1 206 ? -16.172 20.656 6.895 1 90.56 206 SER B C 1
ATOM 3512 O O . SER B 1 206 ? -15.867 20.547 8.086 1 90.56 206 SER B O 1
ATOM 3514 N N . ALA B 1 207 ? -15.781 19.859 5.977 1 91 207 ALA B N 1
ATOM 3515 C CA . ALA B 1 207 ? -15.023 18.656 6.328 1 91 207 ALA B CA 1
ATOM 3516 C C . ALA B 1 207 ? -13.539 18.984 6.508 1 91 207 ALA B C 1
ATOM 3518 O O . ALA B 1 207 ? -12.758 18.125 6.914 1 91 207 ALA B O 1
ATOM 3519 N N . LEU B 1 208 ? -13.148 20.219 6.23 1 94.81 208 LEU B N 1
ATOM 3520 C CA . LEU B 1 208 ? -11.742 20.594 6.25 1 94.81 208 LEU B CA 1
ATOM 3521 C C . LEU B 1 208 ? -11.5 21.75 7.203 1 94.81 208 LEU B C 1
ATOM 3523 O O . LEU B 1 208 ? -10.586 22.562 6.988 1 94.81 208 LEU B O 1
ATOM 3527 N N . THR B 1 209 ? -12.258 21.844 8.211 1 90.75 209 THR B N 1
ATOM 3528 C CA . THR B 1 209 ? -12.18 22.984 9.117 1 90.75 209 THR B CA 1
ATOM 3529 C C . THR B 1 209 ? -10.891 22.953 9.93 1 90.75 209 THR B C 1
ATOM 3531 O O . THR B 1 209 ? -10.414 23.984 10.391 1 90.75 209 THR B O 1
ATOM 3534 N N . ASP B 1 210 ? -10.352 21.828 10.125 1 92.44 210 ASP B N 1
ATOM 3535 C CA . ASP B 1 210 ? -9.109 21.688 10.883 1 92.44 210 ASP B CA 1
ATOM 3536 C C . ASP B 1 210 ? -7.957 22.406 10.188 1 92.44 210 ASP B C 1
ATOM 3538 O O . ASP B 1 210 ? -6.973 22.781 10.828 1 92.44 210 ASP B O 1
ATOM 3542 N N . LEU B 1 211 ? -8.062 22.609 8.891 1 94.81 211 LEU B N 1
ATOM 3543 C CA . LEU B 1 211 ? -6.973 23.172 8.109 1 94.81 211 LEU B CA 1
ATOM 3544 C C . LEU B 1 211 ? -6.789 24.656 8.43 1 94.81 211 LEU B C 1
ATOM 3546 O O . LEU B 1 211 ? -5.746 25.234 8.117 1 94.81 211 LEU B O 1
ATOM 3550 N N . SER B 1 212 ? -7.73 25.281 8.992 1 92.94 212 SER B N 1
ATOM 3551 C CA . SER B 1 212 ? -7.656 26.703 9.305 1 92.94 212 SER B CA 1
ATOM 3552 C C . SER B 1 212 ? -6.914 26.938 10.617 1 92.94 212 SER B C 1
ATOM 3554 O O . SER B 1 212 ? -6.625 28.078 10.977 1 92.94 212 SER B O 1
ATOM 3556 N N . ARG B 1 213 ? -6.57 25.875 11.273 1 93.75 213 ARG B N 1
ATOM 3557 C CA . ARG B 1 213 ? -5.887 25.984 12.555 1 93.75 213 ARG B CA 1
ATOM 3558 C C . ARG B 1 213 ? -4.512 25.328 12.5 1 93.75 213 ARG B C 1
ATOM 3560 O O . ARG B 1 213 ? -4.309 24.359 11.758 1 93.75 213 ARG B O 1
ATOM 3567 N N . GLU B 1 214 ? -3.674 25.906 13.305 1 94.88 214 GLU B N 1
ATOM 3568 C CA . GLU B 1 214 ? -2.375 25.266 13.438 1 94.88 214 GLU B CA 1
ATOM 3569 C C . GLU B 1 214 ? -2.469 24.016 14.305 1 94.88 214 GLU B C 1
ATOM 3571 O O . GLU B 1 214 ? -3.342 23.906 15.172 1 94.88 214 GLU B O 1
ATOM 3576 N N . PRO B 1 215 ? -1.528 23.094 14.094 1 93.62 215 PRO B N 1
ATOM 3577 C CA . PRO B 1 215 ? -1.631 21.797 14.766 1 93.62 215 PRO B CA 1
ATOM 3578 C C . PRO B 1 215 ? -1.688 21.922 16.281 1 93.62 215 PRO B C 1
ATOM 3580 O O . PRO B 1 215 ? -2.514 21.266 16.938 1 93.62 215 PRO B O 1
ATOM 3583 N N . PRO B 1 216 ? -0.865 22.75 16.906 1 91.69 216 PRO B N 1
ATOM 3584 C CA . PRO B 1 216 ? -0.979 22.844 18.359 1 91.69 216 PRO B CA 1
ATOM 3585 C C . PRO B 1 216 ? -2.361 23.312 18.812 1 91.69 216 PRO B C 1
ATOM 3587 O O . PRO B 1 216 ? -2.838 22.891 19.875 1 91.69 216 PRO B O 1
ATOM 3590 N N . GLU B 1 217 ? -2.963 24.125 18.047 1 91.88 217 GLU B N 1
ATOM 3591 C CA . GLU B 1 217 ? -4.305 24.609 18.359 1 91.88 217 GLU B CA 1
ATOM 3592 C C . GLU B 1 217 ? -5.332 23.484 18.281 1 91.88 217 GLU B C 1
ATOM 3594 O O . GLU B 1 217 ? -6.309 23.484 19.031 1 91.88 217 GLU B O 1
ATOM 3599 N N . LEU B 1 218 ? -5.148 22.609 17.359 1 90.94 218 LEU B N 1
ATOM 3600 C CA . LEU B 1 218 ? -6.059 21.484 17.172 1 90.94 218 LEU B CA 1
ATOM 3601 C C . LEU B 1 218 ? -6.043 20.562 18.391 1 90.94 218 LEU B C 1
ATOM 3603 O O . LEU B 1 218 ? -7.086 20.047 18.797 1 90.94 218 LEU B O 1
ATOM 3607 N N . VAL B 1 219 ? -4.902 20.375 18.906 1 88.75 219 VAL B N 1
ATOM 3608 C CA . VAL B 1 219 ? -4.762 19.531 20.094 1 88.75 219 VAL B CA 1
ATOM 3609 C C . VAL B 1 219 ? -5.484 20.188 21.266 1 88.75 219 VAL B C 1
ATOM 3611 O O . VAL B 1 219 ? -6.195 19.516 22.016 1 88.75 219 VAL B O 1
ATOM 3614 N N . GLU B 1 220 ? -5.254 21.422 21.406 1 85.38 220 GLU B N 1
ATOM 3615 C CA . GLU B 1 220 ? -5.898 22.156 22.484 1 85.38 220 GLU B CA 1
ATOM 3616 C C . GLU B 1 220 ? -7.422 22.094 22.375 1 85.38 220 GLU B C 1
ATOM 3618 O O . GLU B 1 220 ? -8.117 21.938 23.375 1 85.38 220 GLU B O 1
ATOM 3623 N N . GLU B 1 221 ? -7.879 22.172 21.203 1 77.75 221 GLU B N 1
ATOM 3624 C CA . GLU B 1 221 ? -9.32 22.094 20.984 1 77.75 221 GLU B CA 1
ATOM 3625 C C . GLU B 1 221 ? -9.852 20.688 21.266 1 77.75 221 GLU B C 1
ATOM 3627 O O . GLU B 1 221 ? -10.93 20.531 21.828 1 77.75 221 GLU B O 1
ATOM 3632 N N . GLY B 1 222 ? -9.156 19.703 20.703 1 71.25 222 GLY B N 1
ATOM 3633 C CA . GLY B 1 222 ? -9.547 18.344 20.984 1 71.25 222 GLY B CA 1
ATOM 3634 C C . GLY B 1 222 ? -9.609 18.031 22.469 1 71.25 222 GLY B C 1
ATOM 3635 O O . GLY B 1 222 ? -10.523 17.344 22.938 1 71.25 222 GLY B O 1
ATOM 3636 N N . MET B 1 223 ? -8.609 18.547 23.109 1 65.75 223 MET B N 1
ATOM 3637 C CA . MET B 1 223 ? -8.555 18.375 24.547 1 65.75 223 MET B CA 1
ATOM 3638 C C . MET B 1 223 ? -9.711 19.094 25.234 1 65.75 223 MET B C 1
ATOM 3640 O O . MET B 1 223 ? -10.312 18.562 26.172 1 65.75 223 MET B O 1
ATOM 3644 N N . ARG B 1 224 ? -10.117 20.203 24.703 1 63.72 224 ARG B N 1
ATOM 3645 C CA . ARG B 1 224 ? -11.234 20.969 25.25 1 63.72 224 ARG B CA 1
ATOM 3646 C C . ARG B 1 224 ? -12.555 20.219 25.031 1 63.72 224 ARG B C 1
ATOM 3648 O O . ARG B 1 224 ? -13.391 20.172 25.938 1 63.72 224 ARG B O 1
ATOM 3655 N N . SER B 1 225 ? -12.594 19.672 23.828 1 66.25 225 SER B N 1
ATOM 3656 C CA . SER B 1 225 ? -13.82 18.953 23.516 1 66.25 225 SER B CA 1
ATOM 3657 C C . SER B 1 225 ? -13.953 17.688 24.359 1 66.25 225 SER B C 1
ATOM 3659 O O . SER B 1 225 ? -15.047 17.359 24.812 1 66.25 225 SER B O 1
ATOM 3661 N N . ARG B 1 226 ? -12.898 17.031 24.625 1 61.59 226 ARG B N 1
ATOM 3662 C CA . ARG B 1 226 ? -12.914 15.828 25.438 1 61.59 226 ARG B CA 1
ATOM 3663 C C . ARG B 1 226 ? -13.227 16.156 26.906 1 61.59 226 ARG B C 1
ATOM 3665 O O . ARG B 1 226 ? -13.984 15.453 27.562 1 61.59 226 ARG B O 1
ATOM 3672 N N . ASN B 1 227 ? -12.594 17.219 27.344 1 57.38 227 ASN B N 1
ATOM 3673 C CA . ASN B 1 227 ? -12.836 17.656 28.719 1 57.38 227 ASN B CA 1
ATOM 3674 C C . ASN B 1 227 ? -14.289 18.094 28.906 1 57.38 227 ASN B C 1
ATOM 3676 O O . ASN B 1 227 ? -14.891 17.828 29.953 1 57.38 227 ASN B O 1
ATOM 3680 N N . TYR B 1 228 ? -14.812 18.703 27.906 1 56.62 228 TYR B N 1
ATOM 3681 C CA . TYR B 1 228 ? -16.203 19.125 27.969 1 56.62 228 TYR B CA 1
ATOM 3682 C C . TYR B 1 228 ? -17.141 17.922 27.969 1 56.62 228 TYR B C 1
ATOM 3684 O O . TYR B 1 228 ? -18.125 17.891 28.719 1 56.62 228 TYR B O 1
ATOM 3692 N N . GLN B 1 229 ? -16.797 16.906 27.203 1 57.62 229 GLN B N 1
ATOM 3693 C CA . GLN B 1 229 ? -17.609 15.695 27.172 1 57.62 229 GLN B CA 1
ATOM 3694 C C . GLN B 1 229 ? -17.5 14.938 28.5 1 57.62 229 GLN B C 1
ATOM 3696 O O . GLN B 1 229 ? -18.484 14.391 28.984 1 57.62 229 GLN B O 1
ATOM 3701 N N . THR B 1 230 ? -16.344 14.844 29.047 1 56.69 230 THR B N 1
ATOM 3702 C CA . THR B 1 230 ? -16.156 14.203 30.344 1 56.69 230 THR B CA 1
ATOM 3703 C C . THR B 1 230 ? -16.844 14.992 31.438 1 56.69 230 THR B C 1
ATOM 3705 O O . THR B 1 230 ? -17.438 14.406 32.344 1 56.69 230 THR B O 1
ATOM 3708 N N . ALA B 1 231 ? -16.875 16.234 31.406 1 54.66 231 ALA B N 1
ATOM 3709 C CA . ALA B 1 231 ? -17.547 17.078 32.406 1 54.66 231 ALA B CA 1
ATOM 3710 C C . ALA B 1 231 ? -19.062 16.922 32.312 1 54.66 231 ALA B C 1
ATOM 3712 O O . ALA B 1 231 ? -19.734 16.891 33.344 1 54.66 231 ALA B O 1
ATOM 3713 N N . LYS B 1 232 ? -19.5 16.766 31.141 1 60.72 232 LYS B N 1
ATOM 3714 C CA . LYS B 1 232 ? -20.938 16.547 31.016 1 60.72 232 LYS B CA 1
ATOM 3715 C C . LYS B 1 232 ? -21.344 15.195 31.594 1 60.72 232 LYS B C 1
ATOM 3717 O O . LYS B 1 232 ? -22.453 15.047 32.125 1 60.72 232 LYS B O 1
ATOM 3722 N N . HIS B 1 233 ? -20.469 14.25 31.438 1 54.66 233 HIS B N 1
ATOM 3723 C CA . HIS B 1 233 ? -20.797 12.93 31.953 1 54.66 233 HIS B CA 1
ATOM 3724 C C . HIS B 1 233 ? -20.703 12.898 33.469 1 54.66 233 HIS B C 1
ATOM 3726 O O . HIS B 1 233 ? -21.219 11.984 34.125 1 54.66 233 HIS B O 1
ATOM 3732 N N . VAL B 1 234 ? -20.016 13.766 33.938 1 55.69 234 VAL B N 1
ATOM 3733 C CA . VAL B 1 234 ? -19.891 13.789 35.375 1 55.69 234 VAL B CA 1
ATOM 3734 C C . VAL B 1 234 ? -20.984 14.68 36 1 55.69 234 VAL B C 1
ATOM 3736 O O . VAL B 1 234 ? -21.344 14.523 37.156 1 55.69 234 VAL B O 1
ATOM 3739 N N . SER B 1 235 ? -21.406 15.445 35.156 1 42.75 235 SER B N 1
ATOM 3740 C CA . SER B 1 235 ? -22.5 16.234 35.75 1 42.75 235 SER B CA 1
ATOM 3741 C C . SER B 1 235 ? -23.828 15.5 35.625 1 42.75 235 SER B C 1
ATOM 3743 O O . SER B 1 235 ? -24.094 14.852 34.594 1 42.75 235 SER B O 1
#

Organism: Aspergillus oryzae (strain ATCC 42149 / RIB 40) (NCBI:txid510516)

Foldseek 3Di:
DDDPPCPVPPPCPPPDPDDPPPPPVPDDPPDDPPPPPPPPPPPPCPVPPCPVQPPLQADADFWQADQVVQKGWFAAPVFWIWIDRDAPQLCVVLVHDNPDIGGADPDNVRRNVSCLSPPQQWTFTAGPVCRSVQQDPSDGHHPVVDDGLDTFHWHKAADPVAWMWIDRDDDPVLVVVLSPDPHRNSNNVSSVVVPTDTDRDLPPDPSNVCSVDDPVVVSVVVVVVVVVVVVVVVD/DCPDDDDPCPPPPPDDPDPPDPPPPPPDPPPDPPPPPPPPPPPPCPVPVPPVQPPLQFDADFWQADQVVQKGWFAAPVFWIWIDRDAPQLCVVLVHDNPDIGGADPDNVVRNVSCLSPPQQWTFTAGPVCRSVQCDPSDGHHPVVDDGLDTFHWHKAADPVAWMWIDRDDDPVLVVVLSPDPHRNSNNVSSVVVPTDTDRDLPPDPSNVCSVDDPVVVSVVVVVVVVVVVVVVVD

Radius of gyration: 41.98 Å; Cα contacts (8 Å, |Δi|>4): 642; chains: 2; bounding box: 136×129×143 Å

pLDDT: mean 76.25, std 27.69, range [22.28, 98.69]

Sequence (470 aa):
MPWISLVHTFTKTIFVTSSISLLALILYQTLYGHHIYPTKHPPSFNEVTSIGIADHNCSLPTARYDISTGRAACYPSSGGIWMAELSALELQYLNIDRFNSSERSWDRDEENLFCEQLRPFGGSWYPSHLSDGLWIDGRCSELHKLEPAFSVFRRIGYPEGGGVWVLDRELPTSDTAVRNALSMEERCIVLERLGAIFCRDIKCCSALTDLSREPPELVEEGMRSRNYQTAKHVSMPWISLVHTFTKTIFVTSSISLLALILYQTLYGHHIYPTKHPPSFNEVTSIGIADHNCSLPTARYDISTGRAACYPSSGGIWMAELSALELQYLNIDRFNSSERSWDRDEENLFCEQLRPFGGSWYPSHLSDGLWIDGRCSELHKLEPAFSVFRRIGYPEGGGVWVLDRELPTSDTAVRNALSMEERCIVLERLGAIFCRDIKCCSALTDLSREPPELVEEGMRSRNYQTAKHVS

Secondary structure (DSSP, 8-state):
-------------GGGGGGGGGGGGGSSTT-------------------------S-PPPP-EEEETTTTEEEE--TTSSEEEEE--HHHHHHTT--SSS-EEPPSSHHHHHHHHHHHGGG-EEEE-GGGGGGGEETTEEPPGGGSPPSEEE--EEE--TTS-EEEE-S--HHHHHHHHT-SSHHHHHHHHHHTTPEEESSGGG-GGGGGGGS-HHHHHHHHHHHHHHHHHHHH-/----------------GGGGGGGGGGGGGG-S-----------------------S-PPPP-EEEETTTTEEEE--TTSSEEEEE--HHHHHHTT--SSS-EEPPSSHHHHHHHHHHHGGG-EEEE-GGGGGGGEETTEEPPGGGSPPSEEE--EEE--TTS-EEEE-S--HHHHHHHHT-SSHHHHHHHHHHTTPEEES-GGG-GGGGGGGS-HHHHHHHHHHHHHHHHHHHH-